Protein AF-A0A9W8IVC9-F1 (afdb_monomer)

pLDDT: mean 88.01, std 12.15, range [33.16, 98.5]

Foldseek 3Di:
DQQFWFDAPDQFFDLDQLALCLVAHFDVVVPTGHTAFGNDAAEDEQFDKDKDADDDAALLQFWKKWKKKFFDPDPRNHDDCRFPFGIATADMFAQDPVRGGCRNPVCVVVNRIDMGTRHNQDDWHKMKMKIWTWGCSQQQAPSGITIRIIIGIYGYDDDHDDDDPGGHGRSPQDDRPFFQNRDDSPPDPDDGDDGGDDHDCSADDDPPGDGHDAQDPDAAEDEQFDKDKDADAADDPQQFWKKWKKKFADDPPDDSNPDDDDQQDFGIATADMWTADPVRGGPSCCRHPPHRRMDIGTHQNQDDWAKMKMKIKGWRCSQQQDPPGTDIDIDIHIYGYDDDHDFDDPGGAGVVPQDDRPFFQSRDHSPPPPPSDDGDDGGDDHDNRDD

Mean predicted aligned error: 14.58 Å

InterPro domains:
  IPR005103 Auxiliary Activity family 9, catalytic domain [PF03443] (9-189)
  IPR005103 Auxiliary Activity family 9, catalytic domain [PF03443] (200-370)
  IPR005103 Auxiliary Activity family 9, catalytic domain [cd21175] (11-199)
  IPR005103 Auxiliary Activity family 9, catalytic domain [cd21175] (180-383)
  IPR049892 Auxiliary Activity family 9 [PTHR33353] (10-207)

Solvent-accessible surface area (backbone atoms only — not comparable to full-atom values): 21131 Å² total; per-residue (Å²): 143,64,53,30,37,27,58,66,92,66,92,70,60,38,53,61,48,83,38,56,22,52,42,28,20,42,41,56,95,78,74,39,73,29,47,56,55,18,88,38,64,43,81,41,50,38,49,37,78,47,74,47,77,51,68,94,66,58,67,70,40,31,24,34,32,42,32,31,37,28,72,47,95,58,67,51,58,79,48,75,72,61,73,46,59,50,35,38,29,56,44,74,42,42,53,48,98,89,67,46,23,29,39,22,50,49,22,51,75,48,74,24,44,47,78,48,58,40,48,51,31,33,42,50,44,40,30,40,38,32,40,33,40,41,26,26,73,54,2,67,42,77,78,31,32,32,36,43,37,39,27,36,33,32,36,37,37,75,85,27,76,48,71,80,96,69,55,37,19,43,30,67,51,52,46,78,82,33,57,55,44,49,34,46,72,87,79,57,84,68,87,62,53,74,63,62,72,73,60,59,69,58,48,37,76,52,101,81,80,50,83,34,79,59,56,52,96,63,65,46,78,46,49,40,48,39,74,50,74,48,77,56,66,90,40,64,83,73,47,38,24,34,34,43,29,30,40,28,72,52,60,90,97,56,58,58,62,78,48,76,84,59,47,81,47,57,52,34,34,33,50,45,73,42,39,60,48,95,89,69,51,31,45,40,50,42,25,20,83,90,46,87,15,62,48,77,48,60,40,37,56,31,29,47,51,48,44,31,40,38,40,43,31,40,39,23,30,76,49,3,68,44,81,96,24,58,48,76,53,73,47,77,46,48,31,37,34,39,75,85,28,77,35,75,85,93,69,56,36,19,69,71,72,50,73,48,78,82,34,54,52,43,52,37,55,80,82,62,68,79,83,66,68,83,63,52,71,60,59,72,74,67,50,76,30,75,136

Organism: NCBI:txid2828524

Radius of gyration: 24.54 Å; Cα contacts (8 Å, |Δi|>4): 917; chains: 1; bounding box: 46×70×58 Å

Secondary structure (DSSP, 8-state):
--SSBPPPS-SPPB--TTSTHHHH--BGGGTB-S-PPPS--EEEETT-EEEEE-----TT----EEEEEEE-SS-GGG---TT-S-EEEEEEE-B-TTS-BIIIIIHHHTTTEEEEE--TTBPSEEEEEEEEEEE-TTTTSSS--EEEEEEEEEEEESS--B--S--B-TTTS--TTSBTTB--TTT--S-----SSPB--SS-B-TTSPBPPPPPS--EEEETTPEEEEE--PPPTT----EEEEEEEPPTT--GGG----TT---EEEEEEE-B-TTS-BGGGGGSTTS--EEEEEPPTTBPPEEEEEEEEEEE-TTTTSSS--EEEEEEEEEEEESS--B--S--B-TTTS--TTSTTTS--TT--TT-PPP---SSPP-----

Nearest PDB structures (foldseek):
  4eis-assembly1_A  TM=9.469E-01  e=2.600E-22  Neurospora crassa OR74A
  4eis-assembly2_B  TM=9.444E-01  e=1.557E-21  Neurospora crassa OR74A
  6ha5-assembly2_B  TM=8.932E-01  e=9.044E-18  Aspergillus fumigatus Af293
  7vfc-assembly1_A  TM=9.038E-01  e=2.767E-17  compost metagenome
  2vtc-assembly2_B  TM=9.083E-01  e=4.329E-17  Trichoderma reesei

Structure (mmCIF, N/CA/C/O backbone):
data_AF-A0A9W8IVC9-F1
#
_entry.id   AF-A0A9W8IVC9-F1
#
loop_
_atom_site.group_PDB
_atom_site.id
_atom_site.type_symbol
_atom_site.label_atom_id
_atom_site.label_alt_id
_atom_site.label_comp_id
_atom_site.label_asym_id
_atom_site.label_entity_id
_atom_site.label_seq_id
_atom_site.pdbx_PDB_ins_code
_atom_site.Cartn_x
_atom_site.Cartn_y
_atom_site.Cartn_z
_atom_site.occupancy
_atom_site.B_iso_or_equiv
_atom_site.auth_seq_id
_atom_site.auth_comp_id
_atom_site.auth_asym_id
_atom_site.auth_atom_id
_atom_site.pdbx_PDB_model_num
ATOM 1 N N . MET A 1 1 ? -2.940 34.220 8.716 1.00 41.31 1 MET A N 1
ATOM 2 C CA . MET A 1 1 ? -4.166 33.395 8.774 1.00 41.31 1 MET A CA 1
ATOM 3 C C . MET A 1 1 ? -3.716 31.937 8.875 1.00 41.31 1 MET A C 1
ATOM 5 O O . MET A 1 1 ? -3.512 31.302 7.857 1.00 41.31 1 MET A O 1
ATOM 9 N N . TRP A 1 2 ? -3.438 31.454 10.094 1.00 53.53 2 TRP A N 1
ATOM 10 C CA . TRP A 1 2 ? -2.756 30.169 10.377 1.00 53.53 2 TRP A CA 1
ATOM 11 C C . TRP A 1 2 ? -3.580 29.301 11.327 1.00 53.53 2 TRP A C 1
ATOM 13 O O . TRP A 1 2 ? -3.101 28.821 12.345 1.00 53.53 2 TRP A O 1
ATOM 23 N N . ALA A 1 3 ? -4.878 29.203 11.077 1.00 75.44 3 ALA A N 1
ATOM 24 C CA . ALA A 1 3 ? -5.782 28.871 12.164 1.00 75.44 3 ALA A CA 1
ATOM 25 C C . ALA A 1 3 ? -5.816 27.363 12.507 1.00 75.44 3 ALA A C 1
ATOM 27 O O . ALA A 1 3 ? -6.126 27.013 13.639 1.00 75.44 3 ALA A O 1
ATOM 28 N N . ILE A 1 4 ? -5.440 26.485 11.568 1.00 85.81 4 ILE A N 1
ATOM 29 C CA . ILE A 1 4 ? -5.466 25.013 11.729 1.00 85.81 4 ILE A CA 1
ATOM 30 C C . ILE A 1 4 ? -4.077 24.353 11.787 1.00 85.81 4 ILE A C 1
ATOM 32 O O . ILE A 1 4 ? -3.985 23.154 12.053 1.00 85.81 4 ILE A O 1
ATOM 36 N N . PHE A 1 5 ? -3.008 25.109 11.515 1.00 88.75 5 PHE A N 1
ATOM 37 C CA . PHE A 1 5 ? -1.624 24.628 11.555 1.00 88.75 5 PHE A CA 1
ATOM 38 C C . PHE A 1 5 ? -1.056 24.817 12.957 1.00 88.75 5 PHE A C 1
ATOM 40 O O . PHE A 1 5 ? -1.242 25.872 13.566 1.00 88.75 5 PHE A O 1
ATOM 47 N N . ARG A 1 6 ? -0.335 23.817 13.461 1.00 86.94 6 ARG A N 1
ATOM 48 C CA . ARG A 1 6 ? 0.495 23.991 14.657 1.00 86.94 6 ARG A CA 1
ATOM 49 C C . ARG A 1 6 ? 1.665 24.897 14.289 1.00 86.94 6 ARG A C 1
ATOM 51 O O . ARG A 1 6 ? 2.269 24.718 13.233 1.00 86.94 6 ARG A O 1
ATOM 58 N N . ILE A 1 7 ? 1.907 25.919 15.110 1.00 73.12 7 ILE A N 1
ATOM 59 C CA . ILE A 1 7 ? 2.813 27.024 14.772 1.00 73.12 7 ILE A CA 1
ATOM 60 C C . ILE A 1 7 ? 4.215 26.485 14.475 1.00 73.12 7 ILE A C 1
ATOM 62 O O . ILE A 1 7 ? 4.808 25.801 15.305 1.00 73.12 7 ILE A O 1
ATOM 66 N N . LEU A 1 8 ? 4.739 26.860 13.308 1.00 70.62 8 LEU A N 1
ATOM 67 C CA . LEU A 1 8 ? 6.149 26.724 12.963 1.00 70.62 8 LEU A CA 1
ATOM 68 C C . LEU A 1 8 ? 6.862 27.998 13.414 1.00 70.62 8 LEU A C 1
ATOM 70 O O . LEU A 1 8 ? 6.437 29.100 13.067 1.00 70.62 8 LEU A O 1
ATOM 74 N N . THR A 1 9 ? 7.940 27.873 14.181 1.00 66.62 9 THR A N 1
ATOM 75 C CA . THR A 1 9 ? 8.737 29.037 14.599 1.00 66.62 9 THR A CA 1
ATOM 76 C C . THR A 1 9 ? 9.741 29.483 13.544 1.00 66.62 9 THR A C 1
ATOM 78 O O . THR A 1 9 ? 10.220 30.613 13.595 1.00 66.62 9 THR A O 1
ATOM 81 N N . A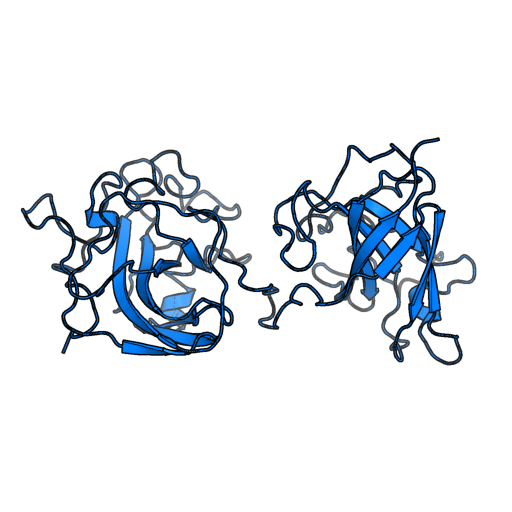RG A 1 10 ? 10.050 28.609 12.580 1.00 75.44 10 ARG A N 1
ATOM 82 C CA . ARG A 1 10 ? 11.004 28.828 11.489 1.00 75.44 10 ARG A CA 1
ATOM 83 C C . ARG A 1 10 ? 10.789 27.812 10.364 1.00 75.44 10 ARG A C 1
ATOM 85 O O . ARG A 1 10 ? 10.050 26.848 10.530 1.00 75.44 10 ARG A O 1
ATOM 92 N N . ASN A 1 11 ? 11.479 28.016 9.245 1.00 80.69 11 ASN A N 1
ATOM 93 C CA . ASN A 1 11 ? 11.538 27.085 8.112 1.00 80.69 11 ASN A CA 1
ATOM 94 C C . ASN A 1 11 ? 12.724 26.101 8.178 1.00 80.69 11 ASN A C 1
ATOM 96 O O . ASN A 1 11 ? 12.866 25.279 7.281 1.00 80.69 11 ASN A O 1
ATOM 100 N N . GLY A 1 12 ? 13.588 26.205 9.193 1.00 86.25 12 GLY A N 1
ATOM 101 C CA . GLY A 1 12 ? 14.750 25.329 9.356 1.00 86.25 12 GLY A CA 1
ATOM 102 C C . GLY A 1 12 ? 14.378 23.891 9.752 1.00 86.25 12 GLY A C 1
ATOM 103 O O . GLY A 1 12 ? 13.296 23.675 10.307 1.00 86.25 12 GLY A O 1
ATOM 104 N N . PRO A 1 13 ? 15.275 22.922 9.507 1.00 94.19 13 PRO A N 1
ATOM 105 C CA . PRO A 1 13 ? 15.025 21.516 9.795 1.00 94.19 13 PRO A CA 1
ATOM 106 C C . PRO A 1 13 ? 15.118 21.181 11.288 1.00 94.19 13 PRO A C 1
ATOM 108 O O . PRO A 1 13 ? 15.628 21.951 12.114 1.00 94.19 13 PRO A O 1
ATOM 111 N N . VAL A 1 14 ? 14.655 19.974 11.598 1.00 94.81 14 VAL A N 1
ATOM 112 C CA . VAL A 1 14 ? 14.965 19.218 12.810 1.00 94.81 14 VAL A CA 1
ATOM 113 C C . VAL A 1 14 ? 15.976 18.132 12.435 1.00 94.81 14 VAL A C 1
ATOM 115 O O . VAL A 1 14 ? 15.701 17.309 11.563 1.00 94.81 14 VAL A O 1
ATOM 118 N N . GLU A 1 15 ? 17.143 18.142 13.078 1.00 94.25 15 GLU A N 1
ATOM 119 C CA . GLU A 1 15 ? 18.260 17.228 12.769 1.00 94.25 15 GLU A CA 1
ATOM 120 C C . GLU A 1 15 ? 18.513 16.204 13.889 1.00 94.25 15 GLU A C 1
ATOM 122 O O . GLU A 1 15 ? 18.998 15.104 13.628 1.00 94.25 15 GLU A O 1
ATOM 127 N N . ASP A 1 16 ? 18.138 16.526 15.133 1.00 94.62 16 ASP A N 1
ATOM 128 C CA . ASP A 1 16 ? 18.166 15.584 16.254 1.00 94.62 16 ASP A CA 1
ATOM 129 C C . ASP A 1 16 ? 16.810 14.878 16.386 1.00 94.62 16 ASP A C 1
ATOM 131 O O . ASP A 1 16 ? 15.816 15.447 16.848 1.00 94.62 16 ASP A O 1
ATOM 135 N N . LEU A 1 17 ? 16.783 13.610 15.976 1.00 95.31 17 LEU A N 1
ATOM 136 C CA . LEU A 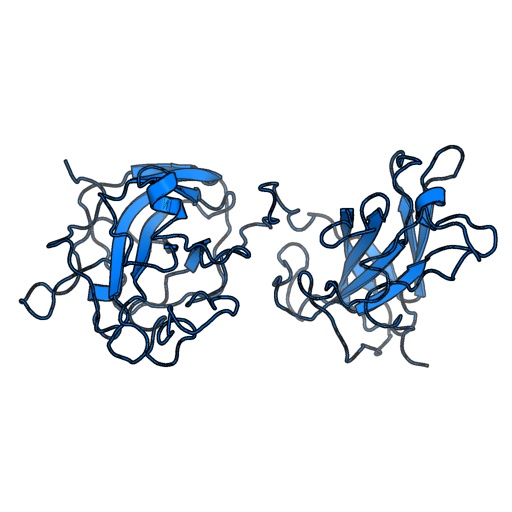1 17 ? 15.578 12.778 15.936 1.00 95.31 17 LEU A CA 1
ATOM 137 C C . LEU A 1 17 ? 15.072 12.362 17.325 1.00 95.31 17 LEU A C 1
ATOM 139 O O . LEU A 1 17 ? 13.967 11.826 17.434 1.00 95.31 17 LEU A O 1
ATOM 143 N N . SER A 1 18 ? 15.859 12.589 18.381 1.00 93.75 18 SER A N 1
ATOM 144 C CA . SER A 1 18 ? 15.454 12.309 19.762 1.00 93.75 18 SER A CA 1
ATOM 145 C C . SER A 1 18 ? 14.580 13.414 20.365 1.00 93.75 18 SER A C 1
ATOM 147 O O . SER A 1 18 ? 13.877 13.174 21.350 1.00 93.75 18 SER A O 1
ATOM 149 N N . LEU A 1 19 ? 14.582 14.611 19.770 1.00 94.69 19 LEU A N 1
ATOM 150 C CA . LEU A 1 19 ? 13.829 15.759 20.263 1.00 94.69 19 LEU A CA 1
ATOM 151 C C . LEU A 1 19 ? 12.356 15.693 19.860 1.00 94.69 19 LEU A C 1
ATOM 153 O O . LEU A 1 19 ? 11.995 15.253 18.767 1.00 94.69 19 LEU A O 1
ATOM 157 N N . ILE A 1 20 ? 11.489 16.239 20.718 1.00 94.00 20 ILE A N 1
ATOM 158 C CA . ILE A 1 20 ? 10.048 16.365 20.441 1.00 94.00 20 ILE A CA 1
ATOM 159 C C . ILE A 1 20 ? 9.747 17.214 19.198 1.00 94.00 20 ILE A C 1
ATOM 161 O O . ILE A 1 20 ? 8.690 17.067 18.584 1.00 94.00 20 ILE A O 1
ATOM 165 N N . ASP A 1 21 ? 10.704 18.042 18.783 1.00 94.44 21 ASP A N 1
ATOM 166 C CA . ASP A 1 21 ? 10.646 18.864 17.578 1.00 94.44 21 ASP A CA 1
ATOM 167 C C . ASP A 1 21 ? 10.354 18.023 16.319 1.00 94.44 21 ASP A C 1
ATOM 169 O O . ASP A 1 21 ? 9.652 18.483 15.419 1.00 94.44 21 ASP A O 1
ATOM 173 N N . VAL A 1 22 ? 10.790 16.754 16.264 1.00 95.31 22 VAL A N 1
ATOM 174 C CA . VAL A 1 22 ? 10.551 15.875 15.102 1.00 95.31 22 VAL A CA 1
ATOM 175 C C . VAL A 1 22 ? 9.062 15.559 14.897 1.00 95.31 22 VAL A C 1
ATOM 177 O O . VAL A 1 22 ? 8.644 15.175 13.803 1.00 95.31 22 VAL A O 1
ATOM 180 N N . GLN A 1 23 ? 8.229 15.738 15.927 1.00 95.38 23 GLN A N 1
ATOM 181 C CA . GLN A 1 23 ? 6.800 15.452 15.869 1.00 95.38 23 GLN A CA 1
ATOM 182 C C . GLN A 1 23 ? 6.046 16.442 14.981 1.00 95.38 23 GLN A C 1
ATOM 184 O O . GLN A 1 23 ? 5.387 16.034 14.030 1.00 95.38 23 GLN A O 1
ATOM 189 N N . CYS A 1 24 ? 6.126 17.731 15.290 1.00 94.12 24 CYS A N 1
ATOM 190 C CA . CYS A 1 24 ? 5.314 18.770 14.653 1.00 94.12 24 CYS A CA 1
ATOM 191 C C . CYS A 1 24 ? 6.095 20.071 14.439 1.00 94.12 24 CYS A C 1
ATOM 193 O O . CYS A 1 24 ? 5.492 21.138 14.346 1.00 94.12 24 CYS A O 1
ATOM 195 N N . ASN A 1 25 ? 7.420 19.956 14.322 1.00 92.44 25 ASN A N 1
ATOM 196 C CA . ASN A 1 25 ? 8.391 21.046 14.336 1.00 92.44 25 ASN A CA 1
ATOM 197 C C . ASN A 1 25 ? 8.627 21.605 15.749 1.00 92.44 25 ASN A C 1
ATOM 199 O O . ASN A 1 25 ? 7.929 21.261 16.705 1.00 92.44 25 ASN A O 1
ATOM 203 N N . GLY A 1 26 ? 9.657 22.433 15.872 1.00 88.06 26 GLY A N 1
ATOM 204 C CA . GLY A 1 26 ? 10.155 23.004 17.115 1.00 88.06 26 GLY A CA 1
ATOM 205 C C . GLY A 1 26 ? 11.591 23.494 16.936 1.00 88.06 26 GLY A C 1
ATOM 206 O O . GLY A 1 26 ? 12.224 23.276 15.903 1.00 88.06 26 GLY A O 1
ATOM 207 N N . TRP A 1 27 ? 12.109 24.188 17.941 1.00 87.81 27 TRP A N 1
ATOM 208 C CA . TRP A 1 27 ? 13.517 24.560 18.015 1.00 87.81 27 TRP A CA 1
ATOM 209 C C . TRP A 1 27 ? 13.978 24.559 19.471 1.00 87.81 27 TRP A C 1
ATOM 211 O O . TRP A 1 27 ? 14.261 25.601 20.070 1.00 87.81 27 TRP A O 1
ATOM 221 N N . SER A 1 28 ? 14.055 23.361 20.044 1.00 88.88 28 SER A N 1
ATOM 222 C CA . SER A 1 28 ? 14.456 23.151 21.435 1.00 88.88 28 SER A CA 1
ATOM 223 C C . SER A 1 28 ? 15.838 23.753 21.713 1.00 88.88 28 SER A C 1
ATOM 225 O O . SER A 1 28 ? 16.041 24.364 22.759 1.00 88.88 28 SER A O 1
ATOM 227 N N . ALA A 1 29 ? 16.755 23.694 20.738 1.00 83.19 29 ALA A N 1
ATOM 228 C CA . ALA A 1 29 ? 18.085 24.306 20.829 1.00 83.19 29 ALA A CA 1
ATOM 229 C C . ALA A 1 29 ? 18.069 25.840 20.996 1.00 83.19 29 ALA A C 1
ATOM 231 O O . ALA A 1 29 ? 19.046 26.408 21.471 1.00 83.19 29 ALA A O 1
ATOM 232 N N . GLY A 1 30 ? 16.975 26.515 20.638 1.00 81.56 30 GLY A N 1
ATOM 233 C CA . GLY A 1 30 ? 16.785 27.946 20.884 1.00 81.56 30 GLY A CA 1
ATOM 234 C C . GLY A 1 30 ? 15.628 28.264 21.819 1.00 81.56 30 GLY A C 1
ATOM 235 O O . GLY A 1 30 ? 15.073 29.359 21.762 1.00 81.56 30 GLY A O 1
ATOM 236 N N . GLY A 1 31 ? 15.255 27.305 22.668 1.00 84.56 31 GLY A N 1
ATOM 237 C CA . GLY A 1 31 ? 14.299 27.502 23.754 1.00 84.56 31 GLY A CA 1
ATOM 238 C C . GLY A 1 31 ? 12.828 27.316 23.383 1.00 84.56 31 GLY A C 1
ATOM 239 O O . GLY A 1 31 ? 11.977 27.490 24.252 1.00 84.56 31 GLY A O 1
ATOM 240 N N . VAL A 1 32 ? 12.500 26.931 22.143 1.00 83.50 32 VAL A N 1
ATOM 241 C CA . VAL A 1 32 ? 11.115 26.613 21.755 1.00 83.50 32 VAL A CA 1
ATOM 242 C C . VAL A 1 32 ? 10.946 25.110 21.609 1.00 83.50 32 VAL A C 1
ATOM 244 O O . VAL A 1 32 ? 11.236 24.541 20.563 1.00 83.50 32 VAL A O 1
ATOM 247 N N . VAL A 1 33 ? 10.467 24.460 22.662 1.00 87.00 33 VAL A N 1
ATOM 248 C CA . VAL A 1 33 ? 10.309 23.003 22.689 1.00 87.00 33 VAL A CA 1
ATOM 249 C C . VAL A 1 33 ? 9.036 22.584 21.950 1.00 87.00 33 VAL A C 1
ATOM 251 O O . VAL A 1 33 ? 7.928 22.857 22.415 1.00 87.00 33 VAL A O 1
ATOM 254 N N . GLY A 1 34 ? 9.192 21.888 20.821 1.00 85.94 34 GLY A N 1
ATOM 255 C CA . GLY A 1 34 ? 8.085 21.387 20.007 1.00 85.94 34 GLY A CA 1
ATOM 256 C C . GLY A 1 34 ? 7.151 22.476 19.459 1.00 85.94 34 GLY A C 1
ATOM 257 O O . GLY A 1 34 ? 7.512 23.645 19.318 1.00 85.94 34 GLY A O 1
ATOM 258 N N . SER A 1 35 ? 5.912 22.073 19.162 1.00 87.75 35 SER A N 1
ATOM 259 C CA . SER A 1 35 ? 4.844 22.951 18.664 1.00 87.75 35 SER A CA 1
ATOM 260 C C . SER A 1 35 ? 3.633 22.938 19.600 1.00 87.75 35 SER A C 1
ATOM 262 O O . SER A 1 35 ? 3.287 21.886 20.145 1.00 87.75 35 SER A O 1
ATOM 264 N N . ALA A 1 36 ? 2.922 24.060 19.711 1.00 90.00 36 ALA A N 1
ATOM 265 C CA . ALA A 1 36 ? 1.647 24.127 20.426 1.00 90.00 36 ALA A CA 1
ATOM 266 C C . ALA A 1 36 ? 0.460 23.659 19.550 1.00 90.00 36 ALA A C 1
ATOM 268 O O . ALA A 1 36 ? 0.515 23.794 18.322 1.00 90.00 36 ALA A O 1
ATOM 269 N N . PRO A 1 37 ? -0.636 23.149 20.151 1.00 93.69 37 PRO A N 1
ATOM 270 C CA . PRO A 1 37 ? -1.880 22.882 19.434 1.00 93.69 37 PRO A CA 1
ATOM 271 C C . PRO A 1 37 ? -2.401 24.115 18.686 1.00 93.69 37 PRO A C 1
ATOM 273 O O . PRO A 1 37 ? -2.281 25.245 19.160 1.00 93.69 37 PRO A O 1
ATOM 276 N N . ALA A 1 38 ? -3.001 23.892 17.517 1.00 93.56 38 ALA A N 1
ATOM 277 C CA . ALA A 1 38 ? -3.622 24.965 16.749 1.00 93.56 38 ALA A CA 1
ATOM 278 C C . ALA A 1 38 ? -4.989 25.336 17.358 1.00 93.56 38 ALA A C 1
ATOM 280 O O . ALA A 1 38 ? -5.675 24.463 17.900 1.00 93.56 38 ALA A O 1
ATOM 281 N N . PRO A 1 39 ? -5.427 26.601 17.252 1.00 93.50 39 PRO A N 1
ATOM 282 C CA . PRO A 1 39 ? -6.692 27.032 17.842 1.00 93.50 39 PRO A CA 1
ATOM 283 C C . PRO A 1 39 ? -7.929 26.537 17.077 1.00 93.50 39 PRO A C 1
ATOM 285 O O . PRO A 1 39 ? -8.996 26.443 17.674 1.00 93.50 39 PRO A O 1
ATOM 288 N N . LEU A 1 40 ? -7.820 26.225 15.778 1.00 94.81 40 LEU A N 1
ATOM 289 C CA . LEU A 1 40 ? -8.932 25.728 14.960 1.00 94.81 40 LEU A CA 1
ATOM 290 C C . LEU A 1 40 ? -8.689 24.311 14.428 1.00 94.81 40 LEU A C 1
ATOM 292 O O . LEU A 1 40 ? -7.586 23.759 14.459 1.00 94.81 40 LEU A O 1
ATOM 296 N N . VAL A 1 41 ? -9.770 23.740 13.898 1.00 96.44 41 VAL A N 1
ATOM 297 C CA . VAL A 1 41 ? -9.837 22.403 13.312 1.00 96.44 41 VAL A CA 1
ATOM 298 C C . VAL A 1 41 ? -10.557 22.503 11.965 1.00 96.44 41 VAL A C 1
ATOM 300 O O . VAL A 1 41 ? -11.674 23.016 11.904 1.00 96.44 41 VAL A O 1
ATOM 303 N N . ALA A 1 42 ? -9.939 22.034 10.879 1.00 95.06 42 ALA A N 1
ATOM 304 C CA . ALA A 1 42 ? -10.593 21.977 9.566 1.00 95.06 42 ALA A CA 1
ATOM 305 C C . ALA A 1 42 ? -11.457 20.720 9.432 1.00 95.06 42 ALA A C 1
ATOM 307 O O . ALA A 1 42 ? -11.089 19.669 9.931 1.00 95.06 42 ALA A O 1
ATOM 308 N N . THR A 1 43 ? -12.577 20.777 8.716 1.00 96.88 43 THR A N 1
ATOM 309 C CA . THR A 1 43 ? -13.371 19.567 8.433 1.00 96.88 43 THR A CA 1
ATOM 310 C C . THR A 1 43 ? -12.890 18.901 7.146 1.00 96.88 43 THR A C 1
ATOM 312 O O . THR A 1 43 ? -12.691 19.580 6.142 1.00 96.88 43 THR A O 1
ATOM 315 N N . VAL A 1 44 ? -12.731 17.577 7.158 1.00 94.56 44 VAL A N 1
ATOM 316 C CA . VAL A 1 44 ? -12.385 16.778 5.974 1.00 94.56 44 VAL A CA 1
ATOM 317 C C . VAL A 1 44 ? -13.165 15.465 5.988 1.00 94.56 44 VAL A C 1
ATOM 319 O O . VAL A 1 44 ? -13.263 14.811 7.020 1.00 94.56 44 VAL A O 1
ATOM 322 N N . ALA A 1 45 ? -13.739 15.056 4.860 1.00 91.62 45 ALA A N 1
ATOM 323 C CA . ALA A 1 45 ? -14.379 13.745 4.777 1.00 91.62 45 ALA A CA 1
ATOM 324 C C . ALA A 1 45 ? -13.323 12.636 4.660 1.00 91.62 45 ALA A C 1
ATOM 326 O O . ALA A 1 45 ? -12.315 12.796 3.968 1.00 91.62 45 ALA A O 1
ATOM 327 N N . ALA A 1 46 ? -13.560 11.485 5.289 1.00 86.81 46 ALA A N 1
ATOM 328 C CA . ALA A 1 46 ? -12.813 10.273 4.975 1.00 86.81 46 ALA A CA 1
ATOM 329 C C . ALA A 1 46 ? -12.908 9.994 3.461 1.00 86.81 46 ALA A C 1
ATOM 331 O O . ALA A 1 46 ? -13.983 10.083 2.868 1.00 86.81 46 ALA A O 1
ATOM 332 N N . GLY A 1 47 ? -11.778 9.707 2.812 1.00 82.06 47 GLY A N 1
ATOM 333 C CA . GLY A 1 47 ? -11.711 9.516 1.360 1.00 82.06 47 GLY A CA 1
ATOM 334 C C . GLY A 1 47 ? -11.572 10.809 0.555 1.00 82.06 47 GLY A C 1
ATOM 335 O O . GLY A 1 47 ? -11.426 10.737 -0.667 1.00 82.06 47 GLY A O 1
ATOM 336 N N . ALA A 1 48 ? -11.597 11.980 1.193 1.00 85.25 48 ALA A N 1
ATOM 337 C CA . ALA A 1 48 ? -11.310 13.232 0.513 1.00 85.25 48 ALA A CA 1
ATOM 338 C C . ALA A 1 48 ? -9.814 13.373 0.214 1.00 85.25 48 ALA A C 1
ATOM 340 O O . ALA A 1 48 ? -8.949 12.861 0.930 1.00 85.25 48 ALA A O 1
ATOM 341 N N . THR A 1 49 ? -9.524 14.115 -0.845 1.00 86.44 49 THR A N 1
ATOM 342 C CA . THR A 1 49 ? -8.168 14.494 -1.225 1.00 86.44 49 THR A CA 1
ATOM 343 C C . THR A 1 49 ? -7.755 15.774 -0.499 1.00 86.44 49 THR A C 1
ATOM 345 O O . THR A 1 49 ? -8.486 16.763 -0.509 1.00 86.44 49 THR A O 1
ATOM 348 N N . VAL A 1 50 ? -6.563 15.763 0.092 1.00 90.44 50 VAL A N 1
ATOM 349 C CA . VAL A 1 50 ? -5.907 16.900 0.742 1.00 90.44 50 VAL A CA 1
ATOM 350 C C . VAL A 1 50 ? -4.670 17.276 -0.065 1.00 90.44 50 VAL A C 1
ATOM 352 O O . VAL A 1 50 ? -3.906 16.410 -0.488 1.00 90.44 50 VAL A O 1
ATOM 355 N N . LYS A 1 51 ? -4.482 18.578 -0.282 1.00 92.00 51 LYS A N 1
ATOM 356 C CA . LYS A 1 51 ? -3.326 19.135 -0.985 1.00 92.00 51 LYS A CA 1
ATOM 357 C C . LYS A 1 51 ? -2.497 19.959 -0.009 1.00 92.00 51 LYS A C 1
ATOM 359 O O . LYS A 1 51 ? -3.024 20.885 0.604 1.00 92.00 51 LYS A O 1
ATOM 364 N N . PHE A 1 52 ? -1.220 19.634 0.113 1.00 93.81 52 PHE A N 1
ATOM 365 C CA . PHE A 1 52 ? -0.246 20.398 0.881 1.00 93.81 52 PHE A CA 1
ATOM 366 C C . PHE A 1 52 ? 0.522 21.290 -0.081 1.00 93.81 52 PHE A C 1
ATOM 368 O O . PHE A 1 52 ? 1.039 20.806 -1.084 1.00 93.81 52 PHE A O 1
ATOM 375 N N . ASN A 1 53 ? 0.554 22.587 0.211 1.00 94.19 53 ASN A N 1
ATOM 376 C CA . ASN A 1 53 ? 1.278 23.566 -0.584 1.00 94.19 53 ASN A CA 1
ATOM 377 C C . ASN A 1 53 ? 2.550 23.968 0.158 1.00 94.19 53 ASN A C 1
ATOM 379 O O . ASN A 1 53 ? 2.483 24.699 1.148 1.00 94.19 53 ASN A O 1
ATOM 383 N N . TRP A 1 54 ? 3.679 23.448 -0.303 1.00 94.12 54 TRP A N 1
ATOM 384 C CA . TRP A 1 54 ? 4.992 23.843 0.176 1.00 94.12 54 TRP A CA 1
ATOM 385 C C . TRP A 1 54 ? 5.406 25.163 -0.461 1.00 94.12 54 TRP A C 1
ATOM 387 O O . TRP A 1 54 ? 5.055 25.468 -1.600 1.00 94.12 54 TRP A O 1
ATOM 397 N N . THR A 1 55 ? 6.184 25.949 0.278 1.00 92.12 55 THR A N 1
ATOM 398 C CA . THR A 1 55 ? 6.932 27.048 -0.331 1.00 92.12 55 THR A CA 1
ATOM 399 C C . THR A 1 55 ? 7.953 26.501 -1.330 1.00 92.12 55 THR A C 1
ATOM 401 O O . THR A 1 55 ? 8.125 25.289 -1.459 1.00 92.12 55 THR A O 1
ATOM 404 N N . GLU A 1 56 ? 8.653 27.397 -2.022 1.00 93.06 56 GLU A N 1
ATOM 405 C CA . GLU A 1 56 ? 9.776 27.017 -2.878 1.00 93.06 56 GLU A CA 1
ATOM 406 C C . GLU A 1 56 ? 10.721 26.040 -2.157 1.00 93.06 56 GLU A C 1
ATOM 408 O O . GLU A 1 56 ? 11.085 26.256 -0.996 1.00 93.06 56 GLU A O 1
ATOM 413 N N . TRP A 1 57 ? 11.050 24.941 -2.840 1.00 95.38 57 TRP A N 1
ATOM 414 C CA . TRP A 1 57 ? 11.839 23.842 -2.296 1.00 95.38 57 TRP A CA 1
ATOM 415 C C . TRP A 1 57 ? 13.161 23.717 -3.061 1.00 95.38 57 TRP A C 1
ATOM 417 O O . TRP A 1 57 ? 13.115 23.644 -4.292 1.00 95.38 57 TRP A O 1
ATOM 427 N N . PRO A 1 58 ? 14.328 23.689 -2.385 1.00 95.25 58 PRO A N 1
ATOM 428 C CA . PRO A 1 58 ? 15.613 23.616 -3.073 1.00 95.25 58 PRO A CA 1
ATOM 429 C C . PRO A 1 58 ? 15.802 22.287 -3.814 1.00 95.25 58 PRO A C 1
ATOM 431 O O . PRO A 1 58 ? 15.517 21.213 -3.282 1.00 95.25 58 PRO A O 1
ATOM 434 N N . ASP A 1 59 ? 16.379 22.353 -5.009 1.00 93.19 59 ASP A N 1
ATOM 435 C CA . ASP A 1 59 ? 16.730 21.193 -5.839 1.00 93.19 59 ASP A CA 1
ATOM 436 C C . ASP A 1 59 ? 17.743 20.247 -5.167 1.00 93.19 59 ASP A C 1
ATOM 438 O O . ASP A 1 59 ? 17.704 19.030 -5.350 1.00 93.19 59 ASP A O 1
ATOM 442 N N . SER A 1 60 ? 18.626 20.792 -4.331 1.00 95.62 60 SER A N 1
ATOM 443 C CA . SER A 1 60 ? 19.575 20.018 -3.536 1.00 95.62 60 SER A CA 1
ATOM 444 C C . SER A 1 60 ? 18.881 19.143 -2.494 1.00 95.62 60 SER A C 1
ATOM 446 O O . SER A 1 60 ? 19.401 18.088 -2.146 1.00 95.62 60 SER A O 1
ATOM 448 N N . HIS A 1 61 ? 17.690 19.518 -2.014 1.00 97.31 61 HIS A N 1
ATOM 449 C CA . HIS A 1 61 ? 16.984 18.842 -0.923 1.00 97.31 61 HIS A CA 1
ATOM 450 C C . HIS A 1 61 ? 16.196 17.619 -1.416 1.00 97.31 61 HIS A C 1
ATOM 452 O O . HIS A 1 61 ? 14.983 17.500 -1.225 1.00 97.31 61 HIS A O 1
ATOM 458 N N . LYS A 1 62 ? 16.921 16.688 -2.043 1.00 97.75 62 LYS A N 1
ATOM 459 C CA . LYS A 1 62 ? 16.433 15.375 -2.474 1.00 97.75 62 LYS A CA 1
ATOM 460 C C . LYS A 1 62 ? 15.982 14.550 -1.279 1.00 97.75 62 LYS A C 1
ATOM 462 O O . LYS A 1 62 ? 16.651 14.541 -0.247 1.00 97.75 62 LYS A O 1
ATOM 467 N N . GLY A 1 63 ? 14.875 13.833 -1.434 1.00 97.44 63 GLY A N 1
ATOM 468 C CA . GLY A 1 63 ? 14.328 13.036 -0.348 1.00 97.44 63 GLY A CA 1
ATOM 469 C C . GLY A 1 63 ? 12.873 12.618 -0.523 1.00 97.44 63 GLY A C 1
ATOM 470 O O . GLY A 1 63 ? 12.219 13.024 -1.494 1.00 97.44 63 GLY A O 1
ATOM 471 N N . PRO A 1 64 ? 12.365 11.771 0.388 1.00 97.88 64 PRO A N 1
ATOM 472 C CA . PRO A 1 64 ? 10.971 11.371 0.404 1.00 97.88 64 PRO A CA 1
ATOM 473 C C . PRO A 1 64 ? 10.063 12.471 0.967 1.00 97.88 64 PRO A C 1
ATOM 475 O O . PRO A 1 64 ? 10.487 13.345 1.726 1.00 97.88 64 PRO A O 1
ATOM 478 N N . ILE A 1 65 ? 8.781 12.341 0.647 1.00 97.88 65 ILE A N 1
ATOM 479 C CA . ILE A 1 65 ? 7.670 13.054 1.274 1.00 97.88 65 ILE A CA 1
ATOM 480 C C . ILE A 1 65 ? 6.807 12.008 1.975 1.00 97.88 65 ILE A C 1
ATOM 482 O O . ILE A 1 65 ? 6.484 10.981 1.377 1.00 97.88 65 ILE A O 1
ATOM 486 N N . ILE A 1 66 ? 6.451 12.232 3.238 1.00 98.12 66 ILE A N 1
ATOM 487 C CA . ILE A 1 66 ? 5.723 11.246 4.045 1.00 98.12 66 ILE A CA 1
ATOM 488 C C . ILE A 1 66 ? 4.580 11.937 4.789 1.00 98.12 66 ILE A C 1
ATOM 490 O O . ILE A 1 66 ? 4.739 13.034 5.326 1.00 98.12 66 ILE A O 1
ATOM 494 N N . THR A 1 67 ? 3.416 11.291 4.838 1.00 98.06 67 THR A N 1
ATOM 495 C CA . THR A 1 67 ? 2.250 11.805 5.561 1.00 98.06 67 THR A CA 1
ATOM 496 C C . THR A 1 67 ? 1.765 10.780 6.575 1.00 98.06 67 THR A C 1
ATOM 498 O O . THR A 1 67 ? 1.505 9.622 6.247 1.00 98.06 67 THR A O 1
ATOM 501 N N . TYR A 1 68 ? 1.596 11.226 7.813 1.00 98.38 68 TYR A N 1
ATOM 502 C CA . TYR A 1 68 ? 1.063 10.469 8.937 1.00 98.38 68 TYR A CA 1
ATOM 503 C C . TYR A 1 68 ? -0.217 11.110 9.458 1.00 98.38 68 TYR A C 1
ATOM 505 O O . TYR A 1 68 ? -0.453 12.307 9.290 1.00 98.38 68 TYR A O 1
ATOM 513 N N . MET A 1 69 ? -1.014 10.321 10.169 1.00 98.25 69 MET A N 1
ATOM 514 C CA . MET A 1 69 ? -2.104 10.821 10.995 1.00 98.25 69 MET A CA 1
ATOM 515 C C . MET A 1 69 ? -2.006 10.266 12.419 1.00 98.25 69 MET A C 1
ATOM 517 O O . MET A 1 69 ? -1.444 9.195 12.641 1.00 98.25 69 MET A O 1
ATOM 521 N N . ALA A 1 70 ? -2.571 10.994 13.381 1.00 97.81 70 ALA A N 1
ATOM 522 C CA . ALA A 1 70 ? -2.764 10.546 14.758 1.00 97.81 70 ALA A CA 1
ATOM 523 C C . ALA A 1 70 ? -4.146 10.972 15.253 1.00 97.81 70 ALA A C 1
ATOM 525 O O . ALA A 1 70 ? -4.513 12.141 15.130 1.00 97.81 70 ALA A O 1
ATOM 526 N N . ARG A 1 71 ? -4.923 10.034 15.807 1.00 97.31 71 ARG A N 1
ATOM 527 C CA . ARG A 1 71 ? -6.262 10.326 16.338 1.00 97.31 71 ARG A CA 1
ATOM 528 C C . ARG A 1 71 ? -6.150 10.962 17.719 1.00 97.31 71 ARG A C 1
ATOM 530 O O . ARG A 1 71 ? -5.533 10.378 18.604 1.00 97.31 71 ARG A O 1
ATOM 537 N N . ALA A 1 72 ? -6.806 12.099 17.924 1.00 97.19 72 ALA A N 1
ATOM 538 C CA . ALA A 1 72 ? -6.885 12.721 19.236 1.00 97.19 72 ALA A CA 1
ATOM 539 C C . ALA A 1 72 ? -7.817 11.919 20.172 1.00 97.19 72 ALA A C 1
ATOM 541 O O . ALA A 1 72 ? -8.899 11.490 19.748 1.00 97.19 72 ALA A O 1
ATOM 542 N N . PRO A 1 73 ? -7.428 11.697 21.441 1.00 95.62 73 PRO A N 1
ATOM 543 C CA . PRO A 1 73 ? -8.283 11.057 22.439 1.00 95.62 73 PRO A CA 1
ATOM 544 C C . PRO A 1 73 ? -9.343 12.019 22.997 1.00 95.62 73 PRO A C 1
ATOM 546 O O . PRO A 1 73 ? -10.335 11.579 23.572 1.00 95.62 73 PRO A O 1
ATOM 549 N N . SER A 1 74 ? -9.132 13.323 22.828 1.00 92.00 74 SER A N 1
ATOM 550 C CA . SER A 1 74 ? -9.958 14.419 23.331 1.00 92.00 74 SER A CA 1
ATOM 551 C C . SER A 1 74 ? -9.871 15.617 22.373 1.00 92.00 74 SER A C 1
ATOM 553 O O . SER A 1 74 ? -9.404 15.468 21.244 1.00 92.00 74 SER A O 1
ATOM 555 N N . ASP A 1 75 ? -10.335 16.791 22.810 1.00 96.56 75 ASP A N 1
ATOM 556 C CA . ASP A 1 75 ? -10.229 18.051 22.069 1.00 96.56 75 ASP A CA 1
ATOM 557 C C . ASP A 1 75 ? -8.785 18.318 21.602 1.00 96.56 75 ASP A C 1
ATOM 559 O O . ASP A 1 75 ? -7.882 18.609 22.392 1.00 96.56 75 ASP A O 1
ATOM 563 N N . ILE A 1 76 ? -8.581 18.227 20.289 1.00 97.12 76 ILE A N 1
ATOM 564 C CA . ILE A 1 76 ? -7.286 18.347 19.622 1.00 97.12 76 ILE A CA 1
ATOM 565 C C . ILE A 1 76 ? -6.642 19.719 19.819 1.00 97.12 76 ILE A C 1
ATOM 567 O O . ILE A 1 76 ? -5.416 19.817 19.790 1.00 97.12 76 ILE A O 1
ATOM 571 N N . THR A 1 77 ? -7.442 20.759 20.080 1.00 95.75 77 THR A N 1
ATOM 572 C CA . THR A 1 77 ? -6.954 22.122 20.351 1.00 95.75 77 THR A CA 1
ATOM 573 C C . THR A 1 77 ? -6.273 22.244 21.719 1.00 95.75 77 THR A C 1
ATOM 575 O O . THR A 1 77 ? -5.655 23.261 22.020 1.00 95.75 77 THR A O 1
ATOM 578 N N . LYS A 1 78 ? -6.341 21.191 22.546 1.00 95.56 78 LYS A N 1
ATOM 579 C CA . LYS A 1 78 ? -5.722 21.102 23.879 1.00 95.56 78 LYS A CA 1
ATOM 580 C C . LYS A 1 78 ? -4.843 19.863 24.041 1.00 95.56 78 LYS A C 1
ATOM 582 O O . LYS A 1 78 ? -4.357 19.593 25.137 1.00 95.56 78 LYS A O 1
ATOM 587 N N . TRP A 1 79 ? -4.650 19.088 22.975 1.00 94.81 79 TRP A N 1
ATOM 588 C CA . TRP A 1 79 ? -3.957 17.807 23.035 1.00 94.81 79 TRP A CA 1
ATOM 589 C C . TRP A 1 79 ? -2.586 17.861 22.362 1.00 94.81 79 TRP A C 1
ATOM 591 O O . TRP A 1 79 ? -2.457 18.278 21.212 1.00 94.81 79 TRP A O 1
ATOM 601 N N . ASN A 1 80 ? -1.567 17.360 23.060 1.00 92.44 80 ASN A N 1
ATOM 602 C CA . ASN A 1 80 ? -0.253 17.061 22.502 1.00 92.44 80 ASN A CA 1
ATOM 603 C C . ASN A 1 80 ? 0.035 15.560 22.653 1.00 92.44 80 ASN A C 1
ATOM 605 O O . ASN A 1 80 ? -0.069 15.048 23.768 1.00 92.44 80 ASN A O 1
ATOM 609 N N . PRO A 1 81 ? 0.416 14.855 21.572 1.00 93.44 81 PRO A N 1
ATOM 610 C CA . PRO A 1 81 ? 0.760 13.435 21.647 1.00 93.44 81 PRO A CA 1
ATOM 611 C C . PRO A 1 81 ? 1.944 13.110 22.571 1.00 93.44 81 PRO A C 1
ATOM 613 O O . PRO A 1 81 ? 1.972 12.035 23.179 1.00 93.44 81 PRO A O 1
ATOM 616 N N . GLY A 1 82 ? 2.928 14.013 22.670 1.00 92.12 82 GLY A N 1
ATOM 617 C CA . GLY A 1 82 ? 4.167 13.760 23.412 1.00 92.12 82 GLY A CA 1
ATOM 618 C C . GLY A 1 82 ? 4.896 12.532 22.858 1.00 92.12 82 GLY A C 1
ATOM 619 O O . GLY A 1 82 ? 4.943 12.344 21.648 1.00 92.12 82 GLY A O 1
ATOM 620 N N . ASN A 1 83 ? 5.391 11.655 23.730 1.00 91.94 83 ASN A N 1
ATOM 621 C CA . ASN A 1 83 ? 6.100 10.430 23.327 1.00 91.94 83 ASN A CA 1
ATOM 622 C C . ASN A 1 83 ? 5.170 9.229 23.063 1.00 91.94 83 ASN A C 1
ATOM 624 O O . ASN A 1 83 ? 5.636 8.100 22.935 1.00 91.94 83 ASN A O 1
ATOM 628 N N . SER A 1 84 ? 3.853 9.440 23.011 1.00 93.81 84 SER A N 1
ATOM 629 C CA . SER A 1 84 ? 2.893 8.349 22.827 1.00 93.81 84 SER A CA 1
ATOM 630 C C . SER A 1 84 ? 2.978 7.764 21.414 1.00 93.81 84 SER A C 1
ATOM 632 O O . SER A 1 84 ? 3.053 8.500 20.426 1.00 93.81 84 SER A O 1
ATOM 634 N N . ALA A 1 85 ? 2.895 6.438 21.302 1.00 94.19 85 ALA A N 1
ATOM 635 C CA . ALA A 1 85 ? 2.770 5.760 20.017 1.00 94.19 85 ALA A CA 1
ATOM 636 C C . ALA A 1 85 ? 1.330 5.886 19.493 1.00 94.19 85 ALA A C 1
ATOM 638 O O . ALA A 1 85 ? 0.451 5.109 19.855 1.00 94.19 85 ALA A O 1
ATOM 639 N N . VAL A 1 86 ? 1.079 6.911 18.677 1.00 95.44 86 VAL A N 1
ATOM 640 C CA . VAL A 1 86 ? -0.260 7.238 18.141 1.00 95.44 86 VAL A CA 1
ATOM 641 C C . VAL A 1 86 ? -0.264 7.502 16.638 1.00 95.44 86 VAL A C 1
ATO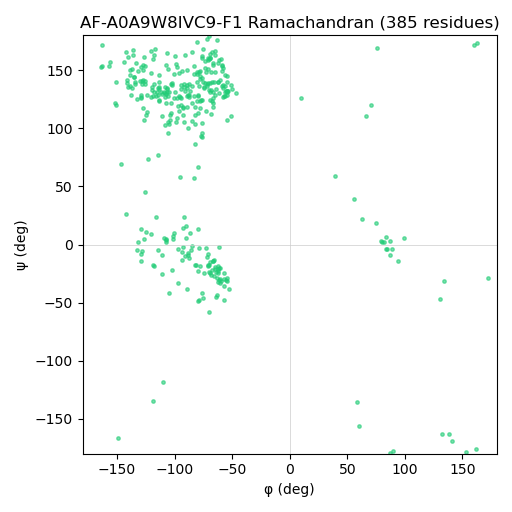M 643 O O . VAL A 1 86 ? -1.324 7.732 16.053 1.00 95.44 86 VAL A O 1
ATOM 646 N N . TRP A 1 87 ? 0.912 7.501 16.012 1.00 97.25 87 TRP A N 1
ATOM 647 C CA . TRP A 1 87 ? 1.084 7.869 14.617 1.00 97.25 87 TRP A CA 1
ATOM 648 C C . TRP A 1 87 ? 0.992 6.648 13.719 1.00 97.25 87 TRP A C 1
ATOM 650 O O . TRP A 1 87 ? 1.571 5.600 14.002 1.00 97.25 87 TRP A O 1
ATOM 660 N N . PHE A 1 88 ? 0.308 6.811 12.597 1.00 94.19 88 PHE A N 1
ATOM 661 C CA . PHE A 1 88 ? 0.256 5.832 11.524 1.00 94.19 88 PHE A CA 1
ATOM 662 C C . PHE A 1 88 ? 0.458 6.532 10.189 1.00 94.19 88 PHE A C 1
ATOM 664 O O . PHE A 1 88 ? -0.033 7.643 9.979 1.00 94.19 88 PHE A O 1
ATOM 671 N N . LYS A 1 89 ? 1.221 5.904 9.296 1.00 92.88 89 LYS A N 1
ATOM 672 C CA . LYS A 1 89 ? 1.504 6.456 7.971 1.00 92.88 89 LYS A CA 1
ATOM 673 C C . LYS A 1 89 ? 0.251 6.326 7.109 1.00 92.88 89 LYS A C 1
ATOM 675 O O . LYS A 1 89 ? -0.416 5.304 7.187 1.00 92.88 89 LYS A O 1
ATOM 680 N N . ILE A 1 90 ? -0.092 7.327 6.310 1.00 91.19 90 ILE A N 1
ATOM 681 C CA . ILE A 1 90 ? -1.230 7.269 5.373 1.00 91.19 90 ILE A CA 1
ATOM 682 C C . ILE A 1 90 ? -0.808 7.431 3.918 1.00 91.19 90 ILE A C 1
ATOM 684 O O . ILE A 1 90 ? -1.582 7.086 3.032 1.00 91.19 90 ILE A O 1
ATOM 688 N N . ASP A 1 91 ? 0.394 7.947 3.677 1.00 89.56 91 ASP A N 1
ATOM 689 C CA . ASP A 1 91 ? 0.921 8.145 2.337 1.00 89.56 91 ASP A CA 1
ATOM 690 C C . ASP A 1 91 ? 2.440 8.351 2.378 1.00 89.56 91 ASP A C 1
ATOM 692 O O . ASP A 1 91 ? 2.983 8.814 3.389 1.00 89.56 91 ASP A O 1
ATOM 696 N N . HIS A 1 92 ? 3.120 8.019 1.285 1.00 88.50 92 HIS A N 1
ATOM 697 C CA . HIS A 1 92 ? 4.514 8.381 1.068 1.00 88.50 92 HIS A CA 1
ATOM 698 C C . HIS A 1 92 ? 4.876 8.386 -0.416 1.00 88.50 92 HIS A C 1
ATOM 700 O O . HIS A 1 92 ? 4.382 7.580 -1.201 1.00 88.50 92 HIS A O 1
ATOM 706 N N . SER A 1 93 ? 5.871 9.190 -0.770 1.00 85.12 93 SER A N 1
ATOM 707 C CA . SER A 1 93 ? 6.547 9.129 -2.062 1.00 85.12 93 SER A CA 1
ATOM 708 C C . SER A 1 93 ? 8.050 9.267 -1.854 1.00 85.12 93 SER A C 1
ATOM 710 O O . SER A 1 93 ? 8.489 10.110 -1.076 1.00 85.12 93 SER A O 1
ATOM 712 N N . GLY A 1 94 ? 8.843 8.425 -2.516 1.00 89.19 94 GLY A N 1
ATOM 713 C CA . GLY A 1 94 ? 10.299 8.356 -2.352 1.00 89.19 94 GLY A CA 1
ATOM 714 C C . GLY A 1 94 ? 11.053 8.657 -3.643 1.00 89.19 94 GLY A C 1
ATOM 715 O O . GLY A 1 94 ? 10.736 9.616 -4.343 1.00 89.19 94 GLY A O 1
ATOM 716 N N . LYS A 1 95 ? 12.061 7.833 -3.935 1.00 87.38 95 LYS A N 1
ATOM 717 C CA . LYS A 1 95 ? 12.790 7.820 -5.207 1.00 87.38 95 LYS A CA 1
ATOM 718 C C . LYS A 1 95 ? 12.062 6.903 -6.194 1.00 87.38 95 LYS A C 1
ATOM 720 O O . LYS A 1 95 ? 11.786 5.755 -5.846 1.00 87.38 95 LYS A O 1
ATOM 725 N N . ASP A 1 96 ? 11.739 7.398 -7.384 1.00 79.06 96 ASP A N 1
ATOM 726 C CA . ASP A 1 96 ? 11.101 6.595 -8.432 1.00 79.06 96 ASP A CA 1
ATOM 727 C C . ASP A 1 96 ? 12.114 5.732 -9.211 1.00 79.06 96 ASP A C 1
ATOM 729 O O . ASP A 1 96 ? 13.328 5.828 -9.017 1.00 79.06 96 ASP A O 1
ATOM 733 N N . ALA A 1 97 ? 11.615 4.873 -10.106 1.00 79.00 97 ALA A N 1
ATOM 734 C CA . ALA A 1 97 ? 12.449 3.980 -10.916 1.00 79.00 97 ALA A CA 1
ATOM 735 C C . ALA A 1 97 ? 13.376 4.721 -11.902 1.00 79.00 97 ALA A C 1
ATOM 737 O O . ALA A 1 97 ? 14.382 4.162 -12.329 1.00 79.00 97 ALA A O 1
ATOM 738 N N . SER A 1 98 ? 13.063 5.977 -12.241 1.00 80.75 98 SER A N 1
ATOM 739 C CA . SER A 1 98 ? 13.925 6.850 -13.051 1.00 80.75 98 SER A CA 1
ATOM 740 C C . SER A 1 98 ? 14.978 7.591 -12.216 1.00 80.75 98 SER A C 1
ATOM 742 O O . SER A 1 98 ? 15.795 8.335 -12.754 1.00 80.75 98 SER A O 1
ATOM 744 N N . GLY A 1 99 ? 14.977 7.383 -10.897 1.00 83.62 99 GLY A N 1
ATOM 745 C CA . GLY A 1 99 ? 15.904 7.991 -9.954 1.00 83.62 99 GLY A CA 1
ATOM 746 C C . GLY A 1 99 ? 15.514 9.393 -9.488 1.00 83.62 99 GLY A C 1
ATOM 747 O O . GLY A 1 99 ? 16.294 10.010 -8.760 1.00 83.62 99 GLY A O 1
ATOM 748 N N . ARG A 1 100 ? 14.330 9.892 -9.862 1.00 87.81 100 ARG A N 1
ATOM 749 C CA . ARG A 1 100 ? 13.828 11.198 -9.420 1.00 87.81 100 ARG A CA 1
ATOM 750 C C . ARG A 1 100 ? 13.286 11.102 -8.001 1.00 87.81 100 ARG A C 1
ATOM 752 O O . ARG A 1 100 ? 12.634 10.121 -7.646 1.00 87.81 100 ARG A O 1
ATOM 759 N N . TRP A 1 101 ? 13.506 12.134 -7.194 1.00 93.62 101 TRP A N 1
ATOM 760 C CA . TRP A 1 101 ? 12.987 12.205 -5.836 1.00 93.62 101 TRP A CA 1
ATOM 761 C C . TRP A 1 101 ? 11.654 12.941 -5.765 1.00 93.62 101 TRP A C 1
ATOM 763 O O . TRP A 1 101 ? 11.356 13.877 -6.517 1.00 93.62 101 TRP A O 1
ATOM 773 N N . ALA A 1 102 ? 10.840 12.519 -4.801 1.00 91.38 102 ALA A N 1
ATOM 774 C CA . ALA A 1 102 ? 9.572 13.154 -4.497 1.00 91.38 102 ALA A CA 1
ATOM 775 C C . ALA A 1 102 ? 9.747 14.644 -4.161 1.00 91.38 102 ALA A C 1
ATOM 777 O O . ALA A 1 102 ? 9.042 15.473 -4.728 1.00 91.38 102 ALA A O 1
ATOM 778 N N . ALA A 1 103 ? 10.698 14.988 -3.287 1.00 94.19 103 ALA A N 1
ATOM 779 C CA . ALA A 1 103 ? 10.868 16.352 -2.787 1.00 94.19 103 ALA A CA 1
ATOM 780 C C . ALA A 1 103 ? 11.512 17.329 -3.787 1.00 94.19 103 ALA A C 1
ATOM 782 O O . ALA A 1 103 ? 11.015 18.437 -3.956 1.00 94.19 103 ALA A O 1
ATOM 783 N N . ALA A 1 104 ? 12.597 16.941 -4.461 1.00 92.31 104 ALA A N 1
ATOM 784 C CA . ALA A 1 104 ? 13.370 17.872 -5.287 1.00 92.31 104 ALA A CA 1
ATOM 785 C C . ALA A 1 104 ? 12.877 17.956 -6.739 1.00 92.31 104 ALA A C 1
ATOM 787 O O . ALA A 1 104 ? 12.834 19.039 -7.310 1.00 92.31 104 ALA A O 1
ATOM 788 N N . GLU A 1 105 ? 12.466 16.840 -7.345 1.00 91.81 105 GLU A N 1
ATOM 789 C CA . GLU A 1 105 ? 12.067 16.825 -8.755 1.00 91.81 105 GLU A CA 1
ATOM 790 C C . GLU A 1 105 ? 10.548 16.746 -8.941 1.00 91.81 105 GLU A C 1
ATOM 792 O O . GLU A 1 105 ? 10.003 17.397 -9.831 1.00 91.81 105 GLU A O 1
ATOM 797 N N . THR A 1 106 ? 9.840 15.932 -8.155 1.00 84.25 106 THR A N 1
ATOM 798 C CA . THR A 1 106 ? 8.395 15.704 -8.367 1.00 84.25 106 THR A CA 1
ATOM 799 C C . THR A 1 106 ? 7.556 16.851 -7.804 1.00 84.25 106 THR A C 1
ATOM 801 O O . THR A 1 106 ? 6.703 17.398 -8.503 1.00 84.25 106 THR A O 1
ATOM 804 N N . LEU A 1 107 ? 7.820 17.263 -6.562 1.00 90.12 107 LEU A N 1
ATOM 805 C CA . LEU A 1 107 ? 7.118 18.357 -5.890 1.00 90.12 107 LEU A CA 1
ATOM 806 C C . LEU A 1 107 ? 7.333 19.695 -6.604 1.00 90.12 107 LEU A C 1
ATOM 808 O O . LEU A 1 107 ? 6.373 20.433 -6.826 1.00 90.12 107 LEU A O 1
ATOM 812 N N . VAL A 1 108 ? 8.573 19.981 -7.011 1.00 91.44 108 VAL A N 1
ATOM 813 C CA . VAL A 1 108 ? 8.928 21.198 -7.757 1.00 91.44 108 VAL A CA 1
ATOM 814 C C . VAL A 1 108 ? 8.231 21.221 -9.119 1.00 91.44 108 VAL A C 1
ATOM 816 O O . VAL A 1 108 ? 7.600 22.220 -9.464 1.00 91.44 108 VAL A O 1
ATOM 819 N N . ALA A 1 109 ? 8.234 20.101 -9.855 1.00 89.06 109 ALA A N 1
ATOM 820 C CA . ALA A 1 109 ? 7.484 19.986 -11.109 1.00 89.06 109 ALA A CA 1
ATOM 821 C C . ALA A 1 109 ? 5.970 20.194 -10.912 1.00 89.06 109 ALA A C 1
ATOM 823 O O . ALA A 1 109 ? 5.302 20.743 -11.789 1.00 89.06 109 ALA A O 1
ATOM 824 N N . ASN A 1 110 ? 5.436 19.822 -9.745 1.00 90.62 110 ASN A N 1
ATOM 825 C CA . ASN A 1 110 ? 4.044 20.055 -9.367 1.00 90.62 110 ASN A CA 1
ATOM 826 C C . ASN A 1 110 ? 3.820 21.373 -8.597 1.00 90.62 110 ASN A C 1
ATOM 828 O O . ASN A 1 110 ? 2.843 21.506 -7.856 1.00 90.62 110 ASN A O 1
ATOM 832 N N . LYS A 1 111 ? 4.711 22.360 -8.763 1.00 93.38 111 LYS A N 1
ATOM 833 C CA . LYS A 1 111 ? 4.583 23.718 -8.203 1.00 93.38 111 LYS A CA 1
ATOM 834 C C . LYS A 1 111 ? 4.397 23.744 -6.678 1.00 93.38 111 LYS A C 1
ATOM 836 O O . LYS A 1 111 ? 3.595 24.524 -6.172 1.00 93.38 111 LYS A O 1
ATOM 841 N N . GLY A 1 112 ? 5.094 22.867 -5.957 1.00 92.12 112 GLY A N 1
ATOM 842 C CA . GLY A 1 112 ? 5.037 22.792 -4.492 1.00 92.12 112 GLY A CA 1
ATOM 843 C C . GLY A 1 112 ? 3.845 22.006 -3.939 1.00 92.12 112 GLY A C 1
ATOM 844 O O . GLY A 1 112 ? 3.693 21.906 -2.722 1.00 92.12 112 GLY A O 1
ATOM 845 N N . ILE A 1 113 ? 2.994 21.429 -4.794 1.00 92.44 113 ILE A N 1
ATOM 846 C CA . ILE A 1 113 ? 1.784 20.730 -4.353 1.00 92.44 113 ILE A CA 1
ATOM 847 C C . ILE A 1 113 ? 2.051 19.236 -4.164 1.00 92.44 113 ILE A C 1
ATOM 849 O O . ILE A 1 113 ? 2.297 18.509 -5.126 1.00 92.44 113 ILE A O 1
ATOM 853 N N . TYR A 1 114 ? 1.899 18.744 -2.936 1.00 88.88 114 TYR A N 1
ATOM 854 C CA . TYR A 1 114 ? 1.789 17.312 -2.655 1.00 88.88 114 TYR A CA 1
ATOM 855 C C . TYR A 1 114 ? 0.334 16.942 -2.380 1.00 88.88 114 TYR A C 1
ATOM 857 O O . TYR A 1 114 ? -0.379 17.673 -1.694 1.00 88.88 114 TYR A O 1
ATOM 865 N N . THR A 1 115 ? -0.133 15.817 -2.918 1.00 87.88 115 THR A N 1
ATOM 866 C CA . THR A 1 115 ? -1.535 15.399 -2.800 1.00 87.88 115 THR A CA 1
ATOM 867 C C . THR A 1 115 ? -1.627 14.046 -2.111 1.00 87.88 115 THR A C 1
ATOM 869 O O . THR A 1 115 ? -1.035 13.084 -2.574 1.00 87.88 115 THR A O 1
ATOM 872 N N . THR A 1 116 ? -2.431 13.969 -1.055 1.00 85.50 116 THR A N 1
ATOM 873 C CA . THR A 1 116 ? -2.721 12.742 -0.300 1.00 85.50 116 THR A CA 1
ATOM 874 C C . THR A 1 116 ? -4.226 12.540 -0.225 1.00 85.50 116 THR A C 1
ATOM 876 O O . THR A 1 116 ? -4.997 13.500 -0.228 1.00 85.50 116 THR A O 1
ATOM 879 N N . ARG A 1 117 ? -4.673 11.292 -0.085 1.00 83.00 117 ARG A N 1
ATOM 880 C CA . ARG A 1 117 ? -6.071 10.970 0.210 1.00 83.00 117 ARG A CA 1
ATOM 881 C C . ARG A 1 117 ? -6.231 10.544 1.668 1.00 83.00 117 ARG A C 1
ATOM 883 O O . ARG A 1 117 ? -5.506 9.676 2.140 1.00 83.00 117 ARG A O 1
ATOM 890 N N . ILE A 1 118 ? -7.203 11.118 2.380 1.00 90.19 118 ILE A N 1
ATOM 891 C CA . ILE A 1 118 ? -7.571 10.634 3.718 1.00 90.19 118 ILE A CA 1
ATOM 892 C C . ILE A 1 118 ? -8.123 9.211 3.574 1.00 90.19 118 ILE A C 1
ATOM 894 O O . ILE A 1 118 ? -8.969 8.996 2.701 1.00 90.19 118 ILE A O 1
ATOM 898 N N . PRO A 1 119 ? -7.711 8.235 4.404 1.00 84.38 119 PRO A N 1
ATOM 899 C CA . PRO A 1 119 ? -8.173 6.864 4.236 1.00 84.38 119 PRO A CA 1
ATOM 900 C C . PRO A 1 119 ? -9.716 6.778 4.291 1.00 84.38 119 PRO A C 1
ATOM 902 O O . PRO A 1 119 ? -10.331 7.300 5.222 1.00 84.38 119 PRO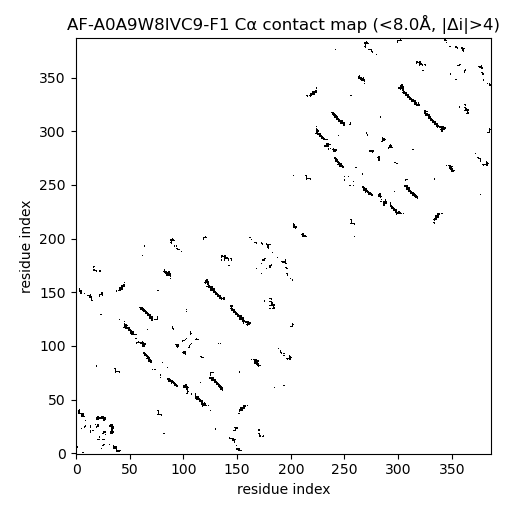 A O 1
ATOM 905 N N . PRO A 1 120 ? -10.381 6.149 3.303 1.00 78.56 120 PRO A N 1
ATOM 906 C CA . PRO A 1 120 ? -11.831 6.269 3.101 1.00 78.56 120 PRO A CA 1
ATOM 907 C C . PRO A 1 120 ? -12.679 5.612 4.186 1.00 78.56 120 PRO A C 1
ATOM 909 O O . PRO A 1 120 ? -13.807 6.032 4.421 1.00 78.56 120 PRO A O 1
ATOM 912 N N . LYS A 1 121 ? -12.142 4.589 4.857 1.00 78.31 121 LYS A N 1
ATOM 913 C CA . LYS A 1 121 ? -12.808 3.933 5.987 1.00 78.31 121 LYS A CA 1
ATOM 914 C C . LYS A 1 121 ? -12.272 4.390 7.341 1.00 78.31 121 LYS A C 1
ATOM 916 O O . LYS A 1 121 ? -12.628 3.774 8.342 1.00 78.31 121 LYS A O 1
ATOM 921 N N . LEU A 1 122 ? -11.436 5.433 7.385 1.00 85.25 122 LEU A N 1
ATOM 922 C CA . LEU A 1 122 ? -10.896 5.950 8.639 1.00 85.25 122 LEU A CA 1
ATOM 923 C C . LEU A 1 122 ? -12.043 6.301 9.589 1.00 85.25 122 LEU A C 1
ATOM 925 O O . LEU A 1 122 ? -13.012 6.957 9.198 1.00 85.25 122 LEU A O 1
ATOM 929 N N . ARG A 1 123 ? -11.931 5.850 10.837 1.00 85.81 123 ARG A N 1
ATOM 930 C CA . ARG A 1 123 ? -12.893 6.175 11.887 1.00 85.81 123 ARG A CA 1
ATOM 931 C C . ARG A 1 123 ? -13.051 7.702 12.017 1.00 85.81 123 ARG A C 1
ATOM 933 O O . ARG A 1 123 ? -12.049 8.396 12.141 1.00 85.81 123 ARG A O 1
ATOM 940 N N . PRO A 1 124 ? -14.275 8.253 12.057 1.00 94.69 124 PRO A N 1
ATOM 941 C CA . PRO A 1 124 ? -14.480 9.671 12.320 1.00 94.69 124 PRO A CA 1
ATOM 942 C C . PRO A 1 124 ? -13.898 10.125 13.667 1.00 94.69 124 PRO A C 1
ATOM 944 O O . PRO A 1 124 ? -13.849 9.382 14.661 1.00 94.69 124 PRO A O 1
ATOM 947 N N . GLY A 1 125 ? -13.470 11.383 13.716 1.00 97.00 125 GLY A N 1
ATOM 948 C CA . GLY A 1 125 ? -12.869 11.985 14.903 1.00 97.00 125 GLY A CA 1
ATOM 949 C C . GLY A 1 125 ? -11.913 13.120 14.566 1.00 97.00 125 GLY A C 1
ATOM 950 O O . GLY A 1 125 ? -11.729 13.460 13.401 1.00 97.00 125 GLY A O 1
ATOM 951 N N . GLN A 1 126 ? -11.297 13.697 15.592 1.00 98.44 126 GLN A N 1
ATOM 952 C CA . GLN A 1 126 ? -10.250 14.695 15.408 1.00 98.44 126 GLN A CA 1
ATOM 953 C C . GLN A 1 126 ? -8.896 14.011 15.212 1.00 98.44 126 GLN A C 1
ATOM 955 O O . GLN A 1 126 ? -8.569 13.058 15.921 1.00 98.44 126 GLN A O 1
ATOM 960 N N . TYR A 1 127 ? -8.118 14.491 14.247 1.00 98.38 127 TYR A N 1
ATOM 961 C CA . TYR A 1 127 ? -6.813 13.953 13.884 1.00 98.38 127 TYR A CA 1
ATOM 962 C C . TYR A 1 127 ? -5.793 15.067 13.681 1.00 98.38 127 TYR A C 1
ATOM 964 O O . TYR A 1 127 ? -6.113 16.123 13.132 1.00 98.38 127 TYR A O 1
ATOM 972 N N . ILE A 1 128 ? -4.550 14.802 14.077 1.00 98.25 128 ILE A N 1
ATOM 973 C CA . ILE A 1 128 ? -3.395 15.556 13.594 1.00 98.25 128 ILE A CA 1
ATOM 974 C C . ILE A 1 128 ? -2.931 14.882 12.306 1.00 98.25 128 ILE A C 1
ATOM 976 O O . ILE A 1 128 ? -2.714 13.673 12.305 1.00 98.25 128 ILE A O 1
ATOM 980 N N . ILE A 1 129 ? -2.769 15.644 11.230 1.00 98.12 129 ILE A N 1
ATOM 981 C CA . ILE A 1 129 ? -2.024 15.230 10.041 1.00 98.12 129 ILE A CA 1
ATOM 982 C C . ILE A 1 129 ? -0.604 15.763 10.201 1.00 98.12 129 ILE A C 1
ATOM 984 O O . ILE A 1 129 ? -0.434 16.975 10.305 1.00 98.12 129 ILE A O 1
ATOM 988 N N . ARG A 1 130 ? 0.395 14.880 10.216 1.00 98.12 130 ARG A N 1
ATOM 989 C CA . ARG A 1 130 ? 1.819 15.232 10.190 1.00 98.12 130 ARG A CA 1
ATOM 990 C C . ARG A 1 130 ? 2.340 14.983 8.783 1.00 98.12 130 ARG A C 1
ATOM 992 O O . ARG A 1 130 ? 2.377 13.839 8.344 1.00 98.12 130 ARG A O 1
ATOM 999 N N . HIS A 1 131 ? 2.713 16.043 8.087 1.00 97.69 131 HIS A N 1
ATOM 1000 C CA . HIS A 1 131 ? 3.258 15.992 6.737 1.00 97.69 131 HIS A CA 1
ATOM 1001 C C . HIS A 1 131 ? 4.717 16.437 6.773 1.00 97.69 131 HIS A C 1
ATOM 1003 O O . HIS A 1 131 ? 5.033 17.422 7.441 1.00 97.69 131 HIS A O 1
ATOM 1009 N N . GLU A 1 132 ? 5.605 15.704 6.110 1.00 98.12 132 GLU A N 1
ATOM 1010 C CA . GLU A 1 132 ? 7.038 15.966 6.197 1.00 98.12 132 GLU A CA 1
ATOM 1011 C C . GLU A 1 132 ? 7.796 15.732 4.895 1.00 98.12 132 GLU A C 1
ATOM 1013 O O . GLU A 1 132 ? 7.397 14.920 4.057 1.00 98.12 132 GLU A O 1
ATOM 1018 N N . ILE A 1 133 ? 8.942 16.404 4.805 1.00 98.50 133 ILE A N 1
ATOM 1019 C CA . ILE A 1 133 ? 10.021 16.110 3.863 1.00 98.50 133 ILE A CA 1
ATOM 1020 C C . ILE A 1 133 ? 11.265 15.731 4.668 1.00 98.50 133 ILE A C 1
ATOM 1022 O O . ILE A 1 133 ? 11.569 16.378 5.672 1.00 98.50 133 ILE A O 1
ATOM 1026 N N . LEU A 1 134 ? 11.989 14.700 4.230 1.00 98.50 134 LEU A N 1
ATOM 1027 C CA . LEU A 1 134 ? 13.303 14.348 4.774 1.00 98.50 134 LEU A CA 1
ATOM 1028 C C . LEU A 1 134 ? 14.352 14.698 3.719 1.00 98.50 134 LEU A C 1
ATOM 1030 O O . LEU A 1 134 ? 14.488 13.965 2.750 1.00 98.50 134 LEU A O 1
ATOM 1034 N N . ALA A 1 135 ? 15.084 15.798 3.866 1.00 98.50 135 ALA A N 1
ATOM 1035 C CA . ALA A 1 135 ? 16.155 16.133 2.933 1.00 98.50 135 ALA A CA 1
ATOM 1036 C C . ALA A 1 135 ? 17.422 15.321 3.255 1.00 98.50 135 ALA A C 1
ATOM 1038 O O . ALA A 1 135 ? 17.893 15.294 4.393 1.00 98.50 135 ALA A O 1
ATOM 1039 N N . LEU A 1 136 ? 17.963 14.652 2.234 1.00 98.50 136 LEU A N 1
ATOM 1040 C CA . LEU A 1 136 ? 19.029 13.649 2.350 1.00 98.50 136 LEU A CA 1
ATOM 1041 C C . LEU A 1 136 ? 20.389 14.130 1.831 1.00 98.50 136 LEU A C 1
ATOM 1043 O O . LEU A 1 136 ? 21.346 13.362 1.804 1.00 98.50 136 LEU A O 1
ATOM 1047 N N . HIS A 1 137 ? 20.503 15.392 1.416 1.00 97.69 137 HIS A N 1
ATOM 1048 C CA . HIS A 1 137 ? 21.730 15.926 0.817 1.00 97.69 137 HIS A CA 1
ATOM 1049 C C . HIS A 1 137 ? 22.943 15.903 1.756 1.00 97.69 137 HIS A C 1
ATOM 1051 O O . HIS A 1 137 ? 24.066 15.906 1.264 1.00 97.69 137 HIS A O 1
ATOM 1057 N N . GLY A 1 138 ? 22.706 15.874 3.074 1.00 97.31 138 GLY A N 1
ATOM 1058 C CA . GLY A 1 138 ? 23.702 15.728 4.140 1.00 97.31 138 GLY A CA 1
ATOM 1059 C C . GLY A 1 138 ? 23.695 14.363 4.842 1.00 97.31 138 GLY A C 1
ATOM 1060 O O . GLY A 1 138 ? 24.396 14.181 5.832 1.00 97.31 138 GLY A O 1
ATOM 1061 N N . ALA A 1 139 ? 22.882 13.403 4.387 1.00 97.69 139 ALA A N 1
ATOM 1062 C CA . ALA A 1 139 ? 22.497 12.235 5.184 1.00 97.69 139 ALA A CA 1
ATOM 1063 C C . ALA A 1 139 ? 23.417 11.007 5.044 1.00 97.69 139 ALA A C 1
ATOM 1065 O O . ALA A 1 139 ? 23.039 9.915 5.459 1.00 97.69 139 ALA A O 1
ATOM 1066 N N . TRP A 1 140 ? 24.634 11.141 4.503 1.00 96.62 140 TRP A N 1
ATOM 1067 C CA . TRP A 1 140 ? 25.584 10.016 4.400 1.00 96.62 140 TRP A CA 1
ATOM 1068 C C . TRP A 1 140 ? 26.096 9.522 5.770 1.00 96.62 140 TRP A C 1
ATOM 1070 O O . TRP A 1 140 ? 26.656 8.431 5.869 1.00 96.62 140 TRP A O 1
ATOM 1080 N N . SER A 1 141 ? 25.892 10.303 6.835 1.00 96.38 141 SER A N 1
ATOM 1081 C CA . SER A 1 141 ? 26.153 9.947 8.234 1.00 96.38 141 SER A CA 1
ATOM 1082 C C . SER A 1 141 ? 25.074 10.530 9.152 1.00 96.38 141 SER A C 1
ATOM 1084 O O . SER A 1 141 ? 24.321 11.410 8.739 1.00 96.38 141 SER A O 1
ATOM 1086 N N . TYR A 1 142 ? 24.998 10.057 10.401 1.00 95.31 142 TYR A N 1
ATOM 1087 C CA . TYR A 1 142 ? 24.124 10.639 11.425 1.00 95.31 142 TYR A CA 1
ATOM 1088 C C . TYR A 1 142 ? 24.936 11.392 12.497 1.00 95.31 142 TYR A C 1
ATOM 1090 O O . TYR A 1 142 ? 25.912 10.820 12.993 1.00 95.31 142 TYR A O 1
ATOM 1098 N N . PRO A 1 143 ? 24.517 12.605 12.919 1.00 95.50 143 PRO A N 1
ATOM 1099 C CA . PRO A 1 143 ? 23.412 13.401 12.363 1.00 95.50 143 PRO A CA 1
ATOM 1100 C C . PRO A 1 143 ? 23.715 13.882 10.932 1.00 95.50 143 PRO A C 1
ATOM 1102 O O . PRO A 1 143 ? 24.879 13.986 10.551 1.00 95.50 143 PRO A O 1
ATOM 1105 N N . GLY A 1 144 ? 22.670 14.142 10.139 1.00 96.81 144 GLY A N 1
ATOM 1106 C CA . GLY A 1 144 ? 22.828 14.573 8.741 1.00 96.81 144 GLY A CA 1
ATOM 1107 C C . GLY A 1 144 ? 21.532 14.638 7.927 1.00 96.81 144 GLY A C 1
ATOM 1108 O O . GLY A 1 144 ? 21.409 15.472 7.032 1.00 96.81 144 GLY A O 1
ATOM 1109 N N . VAL A 1 145 ? 20.533 13.806 8.250 1.00 98.19 145 VAL A N 1
ATOM 1110 C CA . VAL A 1 145 ? 19.181 13.978 7.695 1.00 98.19 145 VAL A CA 1
ATOM 1111 C C . VAL A 1 145 ? 18.544 15.256 8.234 1.00 98.19 145 VAL A C 1
ATOM 1113 O O . VAL A 1 145 ? 18.642 15.560 9.422 1.00 98.19 145 VAL A O 1
ATOM 1116 N N . GLN A 1 146 ? 17.842 15.973 7.363 1.00 98.19 146 GLN A N 1
ATOM 1117 C CA . GLN A 1 146 ? 17.095 17.171 7.722 1.00 98.19 146 GLN A CA 1
ATOM 1118 C C . GLN A 1 146 ? 15.597 16.904 7.611 1.00 98.19 146 GLN A C 1
ATOM 1120 O O . GLN A 1 146 ? 15.069 16.721 6.515 1.00 98.19 146 GLN A O 1
ATOM 1125 N N . VAL A 1 147 ? 14.901 16.864 8.748 1.00 97.88 147 VAL A N 1
ATOM 1126 C CA . VAL A 1 147 ? 13.460 16.591 8.798 1.00 97.88 147 VAL A CA 1
ATOM 1127 C C . VAL A 1 147 ? 12.692 17.908 8.852 1.00 97.88 147 VAL A C 1
ATOM 1129 O O . VAL A 1 147 ? 12.928 18.739 9.728 1.00 97.88 147 VAL A O 1
ATOM 1132 N N . TYR A 1 148 ? 11.722 18.075 7.957 1.00 97.19 148 TYR A N 1
ATOM 1133 C CA . TYR A 1 148 ? 10.830 19.232 7.905 1.00 97.19 148 TYR A CA 1
ATOM 1134 C C . TYR A 1 148 ? 9.390 18.800 8.201 1.00 97.19 148 TYR A C 1
ATOM 1136 O O . TYR A 1 148 ? 8.595 18.644 7.277 1.00 97.19 148 TYR A O 1
ATOM 1144 N N . PRO A 1 149 ? 9.024 18.551 9.468 1.00 96.56 149 PRO A N 1
ATOM 1145 C CA . PRO A 1 149 ? 7.658 18.198 9.827 1.00 96.56 149 PRO A CA 1
ATOM 1146 C C . PRO A 1 149 ? 6.761 19.441 9.919 1.00 96.56 149 PRO A C 1
ATOM 1148 O O . PRO A 1 149 ? 7.187 20.510 10.362 1.00 96.56 149 PRO A O 1
ATOM 1151 N N . SER A 1 150 ? 5.487 19.281 9.566 1.00 94.62 150 SER A N 1
ATOM 1152 C CA . SER A 1 150 ? 4.420 20.247 9.832 1.00 94.62 150 SER A CA 1
ATOM 1153 C C . SER A 1 150 ? 3.125 19.526 10.201 1.00 94.62 150 SER A C 1
ATOM 1155 O O . SER A 1 150 ? 2.803 18.480 9.633 1.00 94.62 150 SER A O 1
ATOM 1157 N N . CYS A 1 151 ? 2.377 20.080 11.159 1.00 96.06 151 CYS A N 1
ATOM 1158 C CA . CYS A 1 151 ? 1.166 19.459 11.687 1.00 96.06 151 CYS A CA 1
ATOM 1159 C C . CYS A 1 151 ? -0.085 20.313 11.490 1.00 96.06 151 CYS A C 1
ATOM 1161 O O . CYS A 1 151 ? -0.099 21.507 11.786 1.00 96.06 151 CYS A O 1
ATOM 1163 N N . ILE A 1 152 ? -1.167 19.665 11.060 1.00 95.94 152 ILE A N 1
ATOM 1164 C CA . ILE A 1 152 ? -2.473 20.275 10.781 1.00 95.94 152 ILE A CA 1
ATOM 1165 C C . ILE A 1 152 ? -3.551 19.543 11.575 1.00 95.94 152 ILE A C 1
ATOM 1167 O O . ILE A 1 152 ? -3.514 18.319 11.689 1.00 95.94 152 ILE A O 1
ATOM 1171 N N . GLN A 1 153 ? -4.528 20.272 12.111 1.00 97.12 153 GLN A N 1
ATOM 1172 C CA . GLN A 1 153 ? -5.640 19.692 12.865 1.00 97.12 153 GLN A CA 1
ATOM 1173 C C . GLN A 1 153 ? -6.892 19.585 12.003 1.00 97.12 153 GLN A C 1
ATOM 1175 O O . GLN A 1 153 ? -7.367 20.583 11.451 1.00 97.12 153 GLN A O 1
ATOM 1180 N N . VAL A 1 154 ? -7.458 18.381 11.930 1.00 97.81 154 VAL A N 1
ATOM 1181 C CA . VAL A 1 154 ? -8.668 18.109 11.156 1.00 97.81 154 VAL A CA 1
ATOM 1182 C C . VAL A 1 154 ? -9.715 17.332 11.950 1.00 97.81 154 VAL A C 1
ATOM 1184 O O . VAL A 1 154 ? -9.394 16.509 12.799 1.00 97.81 154 VAL A O 1
ATOM 1187 N N . GLN A 1 155 ? -10.983 17.569 11.641 1.00 97.94 155 GLN A N 1
ATOM 1188 C CA . GLN A 1 155 ? -12.136 16.775 12.019 1.00 97.94 155 GLN A CA 1
ATOM 1189 C C . GLN A 1 155 ? -12.480 15.898 10.818 1.00 97.94 155 GLN A C 1
ATOM 1191 O O . GLN A 1 155 ? -13.028 16.378 9.824 1.00 97.94 155 GLN A O 1
ATOM 1196 N N . VAL A 1 156 ? -12.154 14.612 10.915 1.00 97.31 156 VAL A N 1
ATOM 1197 C CA . VAL A 1 156 ? -12.533 13.614 9.918 1.00 97.31 156 VAL A CA 1
ATOM 1198 C C . VAL A 1 156 ? -14.010 13.269 10.103 1.00 97.31 156 VAL A C 1
ATOM 1200 O O . VAL A 1 156 ? -14.429 12.885 11.201 1.00 97.31 156 VAL A O 1
ATOM 1203 N N . THR A 1 157 ? -14.797 13.414 9.040 1.00 95.06 157 THR A N 1
ATOM 1204 C CA . THR A 1 157 ? -16.215 13.026 8.971 1.00 95.06 157 THR A CA 1
ATOM 1205 C C . THR A 1 157 ? -16.403 11.770 8.119 1.00 95.06 157 THR A C 1
ATOM 1207 O O . THR A 1 157 ? -15.505 11.361 7.383 1.00 95.06 157 THR A O 1
ATOM 1210 N N . GLY A 1 158 ? -17.570 11.133 8.227 1.00 89.31 158 GLY A N 1
ATOM 1211 C CA . GLY A 1 158 ? -17.913 9.910 7.500 1.00 89.31 158 GLY A CA 1
ATOM 1212 C C . GLY A 1 158 ? -18.516 8.854 8.422 1.00 89.31 158 GLY A C 1
ATOM 1213 O O . GLY A 1 158 ? -18.934 9.160 9.535 1.00 89.31 158 GLY A O 1
ATOM 1214 N N . SER A 1 159 ? -18.543 7.608 7.956 1.00 81.88 159 SER A N 1
ATOM 1215 C CA . SER A 1 159 ? -19.085 6.448 8.682 1.00 81.88 159 SER A CA 1
ATOM 1216 C C . SER A 1 159 ? -18.077 5.302 8.826 1.00 81.88 159 SER A C 1
ATOM 1218 O O . SER A 1 159 ? -18.440 4.197 9.223 1.00 81.88 159 SER A O 1
ATOM 1220 N N . GLY A 1 160 ? -16.808 5.555 8.491 1.00 76.69 160 GLY A N 1
ATOM 1221 C CA . GLY A 1 160 ? -15.736 4.579 8.636 1.00 76.69 160 GLY A CA 1
ATOM 1222 C C . GLY A 1 160 ? -15.550 4.118 10.084 1.00 76.69 160 GLY A C 1
ATOM 1223 O O . GLY A 1 160 ? -15.936 4.791 11.038 1.00 76.69 160 GLY A O 1
ATOM 1224 N N . ASN A 1 161 ? -14.926 2.964 10.267 1.00 76.38 161 ASN A N 1
ATOM 1225 C CA . ASN A 1 161 ? -14.591 2.419 11.583 1.00 76.38 161 ASN A CA 1
ATOM 1226 C C . ASN A 1 161 ? -13.134 1.939 11.673 1.00 76.38 161 ASN A C 1
ATOM 1228 O O . ASN A 1 161 ? -12.722 1.458 12.726 1.00 76.38 161 ASN A O 1
ATOM 1232 N N . ALA A 1 162 ? -12.349 2.097 10.605 1.00 72.06 162 ALA A N 1
ATOM 1233 C CA . ALA A 1 162 ? -10.985 1.604 10.536 1.00 72.06 162 ALA A CA 1
ATOM 1234 C C . ALA A 1 162 ? -10.034 2.464 11.375 1.00 72.06 162 ALA A C 1
ATOM 1236 O O . ALA A 1 162 ? -10.049 3.698 11.314 1.00 72.06 162 ALA A O 1
ATOM 1237 N N . LEU A 1 163 ? -9.171 1.781 12.120 1.00 73.88 163 LEU A N 1
ATOM 1238 C CA . LEU A 1 163 ? -7.971 2.310 12.750 1.00 73.88 163 LEU A CA 1
ATOM 1239 C C . LEU A 1 163 ? -6.847 1.278 12.575 1.00 73.88 163 LEU A C 1
ATOM 1241 O O . LEU A 1 163 ? -7.143 0.083 12.525 1.00 73.88 163 LEU A O 1
ATOM 1245 N N . PRO A 1 164 ? -5.579 1.710 12.492 1.00 71.50 164 PRO A N 1
ATOM 1246 C CA . PRO A 1 164 ? -4.455 0.789 12.588 1.00 71.50 164 PRO A CA 1
ATOM 1247 C C . PRO A 1 164 ? -4.471 0.026 13.917 1.00 71.50 164 PRO A C 1
ATOM 1249 O O . PRO A 1 164 ? -4.959 0.527 14.931 1.00 71.50 164 PRO A O 1
ATOM 1252 N N . THR A 1 165 ? -3.877 -1.164 13.914 1.00 63.38 165 THR A N 1
ATOM 1253 C CA . THR A 1 165 ? -3.620 -1.969 15.120 1.00 63.38 165 THR A CA 1
ATOM 1254 C C . THR A 1 165 ? -2.227 -1.733 15.704 1.00 63.38 165 THR A C 1
ATOM 1256 O O . THR A 1 165 ? -1.970 -2.121 16.840 1.00 63.38 165 THR A O 1
ATOM 1259 N N . SER A 1 166 ? -1.338 -1.079 14.950 1.00 67.69 166 SER A N 1
ATOM 1260 C CA . SER A 1 166 ? 0.015 -0.713 15.365 1.00 67.69 166 SER A CA 1
ATOM 1261 C C . SER A 1 166 ? 0.276 0.761 15.069 1.00 67.69 166 SER A C 1
ATOM 1263 O O . SER A 1 166 ? -0.145 1.285 14.034 1.00 67.69 166 SER A O 1
ATOM 1265 N N . PHE A 1 167 ? 0.968 1.420 15.991 1.00 85.31 167 PHE A N 1
ATOM 1266 C CA . PHE A 1 167 ? 1.292 2.839 15.936 1.00 85.31 167 PHE A CA 1
ATOM 1267 C C . PHE A 1 167 ? 2.762 3.044 16.287 1.00 85.31 167 PHE A C 1
ATOM 1269 O O . PHE A 1 167 ? 3.362 2.244 17.003 1.00 85.31 167 PHE A O 1
ATOM 1276 N N . VAL A 1 168 ? 3.322 4.158 15.827 1.00 92.06 168 VAL A N 1
ATOM 1277 C CA . VAL A 1 168 ? 4.672 4.604 16.185 1.00 92.06 168 VAL A CA 1
ATOM 1278 C C . VAL A 1 168 ? 4.626 5.944 16.914 1.00 92.06 168 VAL A C 1
ATOM 1280 O O . VAL A 1 168 ? 3.609 6.644 16.892 1.00 92.06 168 VAL A O 1
ATOM 1283 N N . SER A 1 169 ? 5.713 6.304 17.593 1.00 95.31 169 SER A N 1
ATOM 1284 C CA . SER A 1 169 ? 5.876 7.584 18.288 1.00 95.31 169 SER A CA 1
ATOM 1285 C C . SER A 1 169 ? 6.826 8.507 17.522 1.00 95.31 169 SER A C 1
ATOM 1287 O O . SER A 1 169 ? 7.740 8.051 16.845 1.00 95.31 169 SER A O 1
ATOM 1289 N N . PHE A 1 170 ? 6.644 9.817 17.651 1.00 97.19 170 PHE A N 1
ATOM 1290 C CA . PHE A 1 170 ? 7.638 10.811 17.242 1.00 97.19 170 PHE A CA 1
ATOM 1291 C C . PHE A 1 170 ? 7.919 11.687 18.462 1.00 97.19 170 PHE A C 1
ATOM 1293 O O . PHE A 1 170 ? 6.997 12.396 18.865 1.00 97.19 170 PHE A O 1
ATOM 1300 N N . PRO A 1 171 ? 9.113 11.638 19.076 1.00 95.94 171 PRO A N 1
ATOM 1301 C CA . PRO A 1 171 ? 10.297 10.852 18.707 1.00 95.94 171 PRO A CA 1
ATOM 1302 C C . PRO A 1 171 ? 10.116 9.338 18.932 1.00 95.94 171 PRO A C 1
ATOM 1304 O O . PRO A 1 171 ? 9.235 8.905 19.678 1.00 95.94 171 PRO A O 1
ATOM 1307 N N . GLY A 1 172 ? 10.941 8.529 18.259 1.00 93.44 172 GLY A N 1
ATOM 1308 C CA . GLY A 1 172 ? 10.984 7.065 18.396 1.00 93.44 172 GLY A CA 1
ATOM 1309 C C . GLY A 1 172 ? 10.945 6.307 17.067 1.00 93.44 172 GLY A C 1
ATOM 1310 O O . GLY A 1 172 ? 11.769 5.428 16.846 1.00 93.44 172 GLY A O 1
ATOM 1311 N N . ALA A 1 173 ? 10.041 6.672 16.155 1.00 93.00 173 ALA A N 1
ATOM 1312 C CA . ALA A 1 173 ? 9.894 6.012 14.856 1.00 93.00 173 ALA A CA 1
ATOM 1313 C C . ALA A 1 173 ? 11.135 6.148 13.966 1.00 93.00 173 ALA A C 1
ATOM 1315 O O . ALA A 1 173 ? 11.370 5.283 13.126 1.00 93.00 173 ALA A O 1
ATOM 1316 N N . TYR A 1 174 ? 11.891 7.239 14.135 1.00 96.00 174 TYR A N 1
ATOM 1317 C CA . TYR A 1 174 ? 13.143 7.495 13.434 1.00 96.00 174 TYR A CA 1
ATOM 1318 C C . TYR A 1 174 ? 14.306 7.491 14.421 1.00 96.00 174 TYR A C 1
ATOM 1320 O O . TYR A 1 174 ? 14.299 8.194 15.430 1.00 96.00 174 TYR A O 1
ATOM 1328 N N . THR A 1 175 ? 15.318 6.704 14.085 1.00 93.69 175 THR A N 1
ATOM 1329 C CA . THR A 1 175 ? 16.608 6.596 14.767 1.00 93.69 175 THR A CA 1
ATOM 1330 C C . THR A 1 175 ? 17.717 6.572 13.720 1.00 93.69 175 THR A C 1
ATOM 1332 O O . THR A 1 175 ? 17.450 6.338 12.541 1.00 93.69 175 THR A O 1
ATOM 1335 N N . ALA A 1 176 ? 18.975 6.729 14.137 1.00 91.69 176 ALA A N 1
ATOM 1336 C CA . ALA A 1 176 ? 20.124 6.601 13.235 1.00 91.69 176 ALA A CA 1
ATOM 1337 C C . ALA A 1 176 ? 20.186 5.234 12.515 1.00 91.69 176 ALA A C 1
ATOM 1339 O O . ALA A 1 176 ? 20.769 5.126 11.442 1.00 91.69 176 ALA A O 1
ATOM 1340 N N . GLN A 1 177 ? 19.580 4.194 13.095 1.00 90.50 177 GLN A N 1
ATOM 1341 C CA . GLN A 1 177 ? 19.524 2.836 12.545 1.00 90.50 177 GLN A CA 1
ATOM 1342 C C . GLN A 1 177 ? 18.286 2.592 11.674 1.00 90.50 177 GLN A C 1
ATOM 1344 O O . GLN A 1 177 ? 18.190 1.553 11.022 1.00 90.50 177 GLN A O 1
ATOM 1349 N N . THR A 1 178 ? 17.318 3.511 11.668 1.00 89.88 178 THR A N 1
ATOM 1350 C CA . THR A 1 178 ? 16.133 3.378 10.819 1.00 89.88 178 THR A CA 1
ATOM 1351 C C . THR A 1 178 ? 16.559 3.492 9.358 1.00 89.88 178 THR A C 1
ATOM 1353 O O . THR A 1 178 ? 17.219 4.456 8.968 1.00 89.88 178 THR A O 1
ATOM 1356 N N . GLN A 1 179 ? 16.197 2.505 8.537 1.00 87.56 179 GLN A N 1
ATOM 1357 C CA . GLN A 1 179 ? 16.567 2.508 7.122 1.00 87.56 179 GLN A CA 1
ATOM 1358 C C . GLN A 1 179 ? 16.071 3.784 6.433 1.00 87.56 179 GLN A C 1
ATOM 1360 O O . GLN A 1 179 ? 14.952 4.230 6.674 1.00 87.56 179 GLN A O 1
ATOM 1365 N N . GLY A 1 180 ? 16.927 4.376 5.600 1.00 91.12 180 GLY A N 1
ATOM 1366 C CA . GLY A 1 180 ? 16.637 5.625 4.897 1.00 91.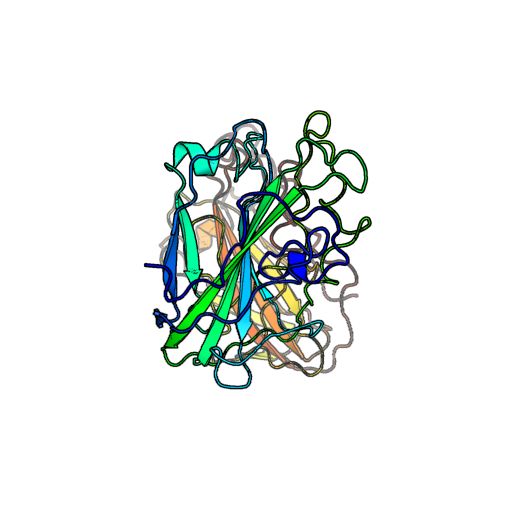12 180 GLY A CA 1
ATOM 1367 C C . GLY A 1 180 ? 16.968 6.902 5.675 1.00 91.12 180 GLY A C 1
ATOM 1368 O O . GLY A 1 180 ? 16.935 7.969 5.065 1.00 91.12 180 GLY A O 1
ATOM 1369 N N . ILE A 1 181 ? 17.319 6.817 6.969 1.00 96.88 181 ILE A N 1
ATOM 1370 C CA . ILE A 1 181 ? 17.801 7.962 7.766 1.00 96.88 181 ILE A CA 1
ATOM 1371 C C . ILE A 1 181 ? 19.270 8.273 7.476 1.00 96.88 181 ILE A C 1
ATOM 1373 O O . ILE A 1 181 ? 19.607 9.426 7.232 1.00 96.88 181 ILE A O 1
ATOM 1377 N N . VAL A 1 182 ? 20.133 7.254 7.470 1.00 96.19 182 VAL A N 1
ATOM 1378 C CA . VAL A 1 182 ? 21.502 7.362 6.950 1.00 96.19 182 VAL A CA 1
ATOM 1379 C C . VAL A 1 182 ? 21.493 6.823 5.524 1.00 96.19 182 VAL A C 1
ATOM 1381 O O . VAL A 1 182 ? 21.298 5.626 5.306 1.00 96.19 182 VAL A O 1
ATOM 1384 N N . PHE A 1 183 ? 21.629 7.716 4.549 1.00 94.00 183 PHE A N 1
ATOM 1385 C CA . PHE A 1 183 ? 21.544 7.414 3.128 1.00 94.00 183 PHE A CA 1
ATOM 1386 C C . PHE A 1 183 ? 22.386 8.402 2.312 1.00 94.00 183 PHE A C 1
ATOM 1388 O O . PHE A 1 183 ? 22.144 9.607 2.338 1.00 94.00 183 PHE A O 1
ATOM 1395 N N . ASP A 1 184 ? 23.344 7.887 1.541 1.00 96.12 184 ASP A N 1
ATOM 1396 C CA . ASP A 1 184 ? 24.083 8.690 0.567 1.00 96.12 184 ASP A CA 1
ATOM 1397 C C . ASP A 1 184 ? 23.271 8.822 -0.728 1.00 96.12 184 ASP A C 1
ATOM 1399 O O . ASP A 1 184 ? 23.180 7.898 -1.541 1.00 96.12 184 ASP A O 1
ATOM 1403 N N . VAL A 1 185 ? 22.664 9.995 -0.909 1.00 95.81 185 VAL A N 1
ATOM 1404 C CA . VAL A 1 185 ? 21.804 10.301 -2.055 1.00 95.81 185 VAL A CA 1
ATOM 1405 C C . VAL A 1 185 ? 22.552 10.417 -3.389 1.00 95.81 185 VAL A C 1
ATOM 1407 O O . VAL A 1 185 ? 21.913 10.373 -4.442 1.00 95.81 185 VAL A O 1
ATOM 1410 N N . TYR A 1 186 ? 23.880 10.549 -3.367 1.00 94.38 186 TYR A N 1
ATOM 1411 C CA . TYR A 1 186 ? 24.698 10.762 -4.561 1.00 94.38 186 TYR A CA 1
ATOM 1412 C C . TYR A 1 186 ? 25.315 9.472 -5.094 1.00 94.38 186 TYR A C 1
ATOM 1414 O O . TYR A 1 186 ? 25.469 9.334 -6.305 1.00 94.38 186 TYR A O 1
ATOM 1422 N N . THR A 1 187 ? 25.659 8.533 -4.212 1.00 93.75 187 THR A N 1
ATOM 1423 C CA . THR A 1 187 ? 26.304 7.270 -4.609 1.00 93.75 187 THR A CA 1
ATOM 1424 C C . THR A 1 187 ? 25.342 6.083 -4.638 1.00 93.75 187 THR A C 1
ATOM 1426 O O . THR A 1 187 ? 25.590 5.108 -5.352 1.00 93.75 187 THR A O 1
ATOM 1429 N N . ASN A 1 188 ? 24.219 6.146 -3.914 1.00 86.00 188 ASN A N 1
ATOM 1430 C CA . ASN A 1 188 ? 23.269 5.042 -3.862 1.00 86.00 188 ASN A CA 1
ATOM 1431 C C . ASN A 1 188 ? 22.276 5.065 -5.038 1.00 86.00 188 ASN A C 1
ATOM 1433 O O . ASN A 1 188 ? 21.308 5.837 -5.088 1.00 86.00 188 ASN A O 1
ATOM 1437 N N . ASN A 1 189 ? 22.492 4.140 -5.973 1.00 81.50 189 ASN A N 1
ATOM 1438 C CA . ASN A 1 189 ? 21.649 3.957 -7.155 1.00 81.50 189 ASN A CA 1
ATOM 1439 C C . ASN A 1 189 ? 20.462 3.009 -6.932 1.00 81.50 189 ASN A C 1
ATOM 1441 O O . ASN A 1 189 ? 19.595 2.926 -7.797 1.00 81.50 189 ASN A O 1
ATOM 1445 N N . GLY A 1 190 ? 20.388 2.336 -5.782 1.00 79.06 190 GLY A N 1
ATOM 1446 C CA . GLY A 1 190 ? 19.299 1.426 -5.446 1.00 79.06 190 GLY A CA 1
ATOM 1447 C C . GLY A 1 190 ? 17.977 2.130 -5.130 1.00 79.06 190 GLY A C 1
ATOM 1448 O O . GLY A 1 190 ? 17.880 3.364 -5.083 1.00 79.06 190 GLY A O 1
ATOM 1449 N N . ALA A 1 191 ? 16.952 1.308 -4.892 1.00 80.31 191 ALA A N 1
ATOM 1450 C CA . ALA A 1 191 ? 15.675 1.763 -4.361 1.00 80.31 191 ALA A CA 1
ATOM 1451 C C . ALA A 1 191 ? 15.868 2.373 -2.965 1.00 80.31 191 ALA A C 1
ATOM 1453 O O . ALA A 1 191 ? 16.635 1.864 -2.147 1.00 80.31 191 ALA A O 1
ATOM 1454 N N . TYR A 1 192 ? 15.161 3.467 -2.690 1.00 82.81 192 TYR A N 1
ATOM 1455 C CA . TYR A 1 192 ? 15.241 4.129 -1.395 1.00 82.81 192 TYR A CA 1
ATOM 1456 C C . TYR A 1 192 ? 14.285 3.474 -0.380 1.00 82.81 192 TYR A C 1
ATOM 1458 O O . TYR A 1 192 ? 13.073 3.462 -0.624 1.00 82.81 192 TYR A O 1
ATOM 1466 N N . PRO A 1 193 ? 14.783 2.967 0.765 1.00 86.06 193 PRO A N 1
ATOM 1467 C CA . PRO A 1 193 ? 13.928 2.452 1.827 1.00 86.06 193 PRO A CA 1
ATOM 1468 C C . PRO A 1 193 ? 13.303 3.619 2.599 1.00 86.06 193 PRO A C 1
ATOM 1470 O O . PRO A 1 193 ? 13.966 4.279 3.394 1.00 86.06 193 PRO A O 1
ATOM 1473 N N . ILE A 1 194 ? 12.021 3.893 2.359 1.00 89.94 194 ILE A N 1
ATOM 1474 C CA . ILE A 1 194 ? 11.310 4.991 3.026 1.00 89.94 194 ILE A CA 1
ATOM 1475 C C . ILE A 1 194 ? 11.117 4.649 4.516 1.00 89.94 194 ILE A C 1
ATOM 1477 O O . ILE A 1 194 ? 10.496 3.626 4.814 1.00 89.94 194 ILE A O 1
ATOM 1481 N N . PRO A 1 195 ? 11.574 5.497 5.458 1.00 87.38 195 PRO A N 1
ATOM 1482 C CA . PRO A 1 195 ? 11.554 5.185 6.886 1.00 87.38 195 PRO A CA 1
ATOM 1483 C C . PRO A 1 195 ? 10.138 5.145 7.476 1.00 87.38 195 PRO A C 1
ATOM 1485 O O . PRO A 1 195 ? 9.191 5.731 6.943 1.00 87.38 195 PRO A O 1
ATOM 1488 N N . GLY A 1 196 ? 9.999 4.493 8.633 1.00 85.19 196 GLY A N 1
ATOM 1489 C CA . GLY A 1 196 ? 8.748 4.389 9.392 1.00 85.19 196 GLY A CA 1
ATOM 1490 C C . GLY A 1 196 ? 7.845 3.219 8.969 1.00 85.19 196 GLY A C 1
ATOM 1491 O O . GLY A 1 196 ? 8.185 2.470 8.056 1.00 85.19 196 GLY A O 1
ATOM 1492 N N . PRO A 1 197 ? 6.674 3.053 9.612 1.00 80.69 197 PRO A N 1
ATOM 1493 C CA . PRO A 1 197 ? 5.781 1.915 9.388 1.00 80.69 197 PRO A CA 1
ATOM 1494 C C . PRO A 1 197 ? 5.204 1.899 7.967 1.00 80.69 197 PRO A C 1
ATOM 1496 O O . PRO A 1 197 ? 5.239 2.907 7.256 1.00 80.69 197 PRO A O 1
ATOM 1499 N N . ALA A 1 198 ? 4.614 0.778 7.560 1.00 78.88 198 ALA A N 1
ATOM 1500 C CA . ALA A 1 198 ? 3.857 0.702 6.313 1.00 78.88 198 ALA A CA 1
ATOM 1501 C C . ALA A 1 198 ? 2.686 1.708 6.290 1.00 78.88 198 ALA A C 1
ATOM 1503 O O . ALA A 1 198 ? 2.158 2.108 7.333 1.00 78.88 198 ALA A O 1
ATOM 1504 N N . VAL A 1 199 ? 2.269 2.120 5.088 1.00 77.75 199 VAL A N 1
ATOM 1505 C CA . VAL A 1 199 ? 1.061 2.940 4.895 1.00 77.75 199 VAL A CA 1
ATOM 1506 C C . VAL A 1 199 ? -0.161 2.174 5.389 1.00 77.75 199 VAL A C 1
ATOM 1508 O O . VAL A 1 199 ? -0.373 1.032 4.982 1.00 77.75 199 VAL A O 1
ATOM 1511 N N . LEU A 1 200 ? -0.987 2.822 6.213 1.00 71.25 200 LEU A N 1
ATOM 1512 C CA . LEU A 1 200 ? -2.285 2.335 6.650 1.00 71.25 200 LEU A CA 1
ATOM 1513 C C . LEU A 1 200 ? -3.131 1.990 5.429 1.00 71.25 200 LEU A C 1
ATOM 1515 O O . LEU A 1 200 ? -3.672 2.857 4.741 1.00 71.25 200 LEU A O 1
ATOM 1519 N N . GLN A 1 201 ? -3.303 0.695 5.220 1.00 58.47 201 GLN A N 1
ATOM 1520 C CA . GLN A 1 201 ? -4.211 0.169 4.223 1.00 58.47 201 GLN A CA 1
ATOM 1521 C C . GLN A 1 201 ? -5.624 0.160 4.813 1.00 58.47 201 GLN A C 1
ATOM 1523 O O . GLN A 1 201 ? -6.081 -0.837 5.362 1.00 58.47 201 GLN A O 1
ATOM 1528 N N . CYS A 1 202 ? -6.363 1.267 4.702 1.00 48.44 202 CYS A N 1
ATOM 1529 C CA . CYS A 1 202 ? -7.823 1.211 4.857 1.00 48.44 202 CYS A CA 1
ATOM 1530 C C . CYS A 1 202 ? -8.449 0.707 3.550 1.00 48.44 202 CYS A C 1
ATOM 1532 O O . CYS A 1 202 ? -9.174 1.441 2.880 1.00 48.44 202 CYS A O 1
ATOM 1534 N N . ASN A 1 203 ? -8.163 -0.558 3.238 1.00 37.34 203 ASN A N 1
ATOM 1535 C CA . ASN A 1 203 ? -8.428 -1.274 1.987 1.00 37.34 203 ASN A CA 1
ATOM 1536 C C . ASN A 1 203 ? -7.627 -0.747 0.787 1.00 37.34 203 ASN A C 1
ATOM 1538 O O . ASN A 1 203 ? -7.864 0.363 0.318 1.00 37.34 203 ASN A O 1
ATOM 1542 N N . GLY A 1 204 ? -6.688 -1.606 0.371 1.00 39.03 204 GLY A N 1
ATOM 1543 C CA . GLY A 1 204 ? -5.848 -1.645 -0.831 1.00 39.03 204 GLY A CA 1
ATOM 1544 C C . GLY A 1 204 ? -5.817 -0.436 -1.759 1.00 39.03 204 GLY A C 1
ATOM 1545 O O . GLY A 1 204 ? -6.833 -0.041 -2.310 1.00 39.03 204 GLY A O 1
ATOM 1546 N N . TRP A 1 205 ? -4.621 0.068 -2.042 1.00 34.78 205 TRP A N 1
ATOM 1547 C CA . TRP A 1 205 ? -4.346 0.809 -3.275 1.00 34.78 205 TRP A CA 1
ATOM 1548 C C . TRP A 1 205 ? -3.292 0.049 -4.083 1.00 34.78 205 TRP A C 1
ATOM 1550 O O . TRP A 1 205 ? -2.269 -0.356 -3.531 1.00 34.78 205 TRP A O 1
ATOM 1560 N N . THR A 1 206 ? -3.547 -0.153 -5.377 1.00 38.41 206 THR A N 1
ATOM 1561 C CA . THR A 1 206 ? -2.541 -0.549 -6.375 1.00 38.41 206 THR A CA 1
ATOM 1562 C C . THR A 1 206 ? -1.922 0.697 -7.022 1.00 38.41 206 THR A C 1
ATOM 1564 O O . THR A 1 206 ? -2.447 1.805 -6.895 1.00 38.41 206 THR A O 1
ATOM 1567 N N . ALA A 1 207 ? -0.770 0.526 -7.682 1.00 33.16 207 ALA A N 1
ATOM 1568 C CA . ALA A 1 207 ? 0.076 1.594 -8.237 1.00 33.16 207 ALA A CA 1
ATOM 1569 C C . ALA A 1 207 ? -0.582 2.480 -9.327 1.00 33.16 207 ALA A C 1
ATOM 1571 O O . ALA A 1 207 ? 0.038 3.425 -9.804 1.00 33.16 207 ALA A O 1
ATOM 1572 N N . ASP A 1 208 ? -1.827 2.201 -9.707 1.00 34.19 208 ASP A N 1
ATOM 1573 C CA . ASP A 1 208 ? -2.615 2.840 -10.767 1.00 34.19 208 ASP A CA 1
ATOM 1574 C C . ASP A 1 208 ? -3.773 3.716 -10.248 1.00 34.19 208 ASP A C 1
ATOM 1576 O O . ASP A 1 208 ? -4.564 4.248 -11.028 1.00 34.19 208 ASP A O 1
ATOM 1580 N N . GLY A 1 209 ? -3.888 3.905 -8.931 1.00 34.34 209 GLY A N 1
ATOM 1581 C CA . GLY A 1 209 ? -4.881 4.819 -8.367 1.00 34.34 209 GLY A CA 1
ATOM 1582 C C . GLY A 1 209 ? -6.323 4.289 -8.380 1.00 34.34 209 GLY A C 1
ATOM 1583 O O . GLY A 1 209 ? -7.257 5.082 -8.236 1.00 34.34 209 GLY A O 1
ATOM 1584 N N . GLN A 1 210 ? -6.522 2.977 -8.533 1.00 35.62 210 GLN A N 1
ATOM 1585 C CA . GLN A 1 210 ? -7.826 2.329 -8.367 1.00 35.62 210 GLN A CA 1
ATOM 1586 C C . GLN A 1 210 ? -7.992 1.745 -6.948 1.00 35.62 210 GLN A C 1
ATOM 1588 O O . GLN A 1 210 ? -7.009 1.324 -6.329 1.00 35.62 210 GLN A O 1
ATOM 1593 N N . PRO A 1 211 ? -9.223 1.719 -6.391 1.00 40.03 211 PRO A N 1
ATOM 1594 C CA . PRO A 1 211 ? -9.475 1.109 -5.091 1.00 40.03 211 PRO A CA 1
ATOM 1595 C C . PRO A 1 211 ? -9.254 -0.408 -5.161 1.00 40.03 211 PRO A C 1
ATOM 1597 O O . PRO A 1 211 ? -9.964 -1.122 -5.863 1.00 40.03 211 PRO A O 1
ATOM 1600 N N . GLY A 1 212 ? -8.301 -0.911 -4.385 1.00 49.12 212 GLY A N 1
ATOM 1601 C CA . GLY A 1 212 ? -8.142 -2.331 -4.103 1.00 49.12 212 GLY A CA 1
ATOM 1602 C C . GLY A 1 212 ? -9.334 -2.879 -3.313 1.00 49.12 212 GLY A C 1
ATOM 1603 O O . GLY A 1 212 ? -9.981 -2.179 -2.527 1.00 49.12 212 GLY A O 1
ATOM 1604 N N . SER A 1 213 ? -9.652 -4.153 -3.537 1.00 54.16 213 SER A N 1
ATOM 1605 C CA . SER A 1 213 ? -10.818 -4.809 -2.942 1.00 54.16 213 SER A CA 1
ATOM 1606 C C . SER A 1 213 ? -10.697 -4.912 -1.416 1.00 54.16 213 SER A C 1
ATOM 1608 O O . SER A 1 213 ? -9.703 -5.420 -0.899 1.00 54.16 213 SER A O 1
ATOM 1610 N N . ALA A 1 214 ? -11.726 -4.466 -0.689 1.00 61.84 214 ALA A N 1
ATOM 1611 C CA . ALA A 1 214 ? -11.869 -4.738 0.742 1.00 61.84 214 ALA A CA 1
ATOM 1612 C C . ALA A 1 214 ? -12.207 -6.222 0.990 1.00 61.84 214 ALA A C 1
ATOM 1614 O O . ALA A 1 214 ? -12.753 -6.861 0.085 1.00 61.84 214 ALA A O 1
ATOM 1615 N N . PRO A 1 215 ? -11.982 -6.745 2.213 1.00 76.12 215 PRO A N 1
ATOM 1616 C CA . PRO A 1 215 ? -12.514 -8.044 2.606 1.00 76.12 215 PRO A CA 1
ATOM 1617 C C . PRO A 1 215 ? -14.013 -8.144 2.302 1.00 76.12 215 PRO A C 1
ATOM 1619 O O . PRO A 1 215 ? -14.789 -7.220 2.579 1.00 76.12 215 PRO A O 1
ATOM 1622 N N . ALA A 1 216 ? -14.417 -9.257 1.698 1.00 71.56 216 ALA A N 1
ATOM 1623 C CA . ALA A 1 216 ? -15.809 -9.535 1.397 1.00 71.56 216 ALA A CA 1
ATOM 1624 C C . ALA A 1 216 ? -16.601 -9.763 2.703 1.00 71.56 216 ALA A C 1
ATOM 1626 O O . ALA A 1 216 ? -16.067 -10.291 3.682 1.00 71.56 216 ALA A O 1
ATOM 1627 N N . PRO A 1 217 ? -17.898 -9.417 2.753 1.00 71.31 217 PRO A N 1
ATOM 1628 C CA . PRO A 1 217 ? -18.730 -9.714 3.923 1.00 71.31 217 PRO A CA 1
ATOM 1629 C C . PRO A 1 217 ? -19.016 -11.219 4.072 1.00 71.31 217 PRO A C 1
ATOM 1631 O O . PRO A 1 217 ? -19.304 -11.703 5.169 1.00 71.31 217 PRO A O 1
ATOM 1634 N N . LEU A 1 218 ? -18.938 -11.965 2.967 1.00 75.12 218 LEU A N 1
ATOM 1635 C CA . LEU A 1 218 ? -19.220 -13.393 2.911 1.00 75.12 218 LEU A CA 1
ATOM 1636 C C . LEU A 1 218 ? -17.929 -14.214 2.924 1.00 75.12 218 LEU A C 1
ATOM 1638 O O . LEU A 1 218 ? -16.898 -13.808 2.387 1.00 75.12 218 LEU A O 1
ATOM 1642 N N . VAL A 1 219 ? -18.024 -15.388 3.539 1.00 88.62 219 VAL A N 1
ATOM 1643 C CA . VAL A 1 219 ? -16.972 -16.405 3.574 1.00 88.62 219 VAL A CA 1
ATOM 1644 C C . VAL A 1 219 ? -17.625 -17.694 3.109 1.00 88.62 219 VAL A C 1
ATOM 1646 O O . VAL A 1 219 ? -18.596 -18.136 3.723 1.00 88.62 219 VAL A O 1
ATOM 1649 N N . GLY A 1 220 ? -17.150 -18.245 1.994 1.00 86.62 220 GLY A N 1
ATOM 1650 C CA . GLY A 1 220 ? -17.620 -19.541 1.511 1.00 86.62 220 GLY A CA 1
ATOM 1651 C C . GLY A 1 220 ? -17.070 -20.661 2.386 1.00 86.62 220 GLY A C 1
ATOM 1652 O O . GLY A 1 220 ? -15.966 -20.547 2.900 1.00 86.62 220 GLY A O 1
ATOM 1653 N N . THR A 1 221 ? -17.804 -21.752 2.557 1.00 95.50 221 THR A N 1
ATOM 1654 C CA . THR A 1 221 ? -17.289 -22.941 3.251 1.00 95.50 221 THR A CA 1
ATOM 1655 C C . THR A 1 221 ? -16.995 -24.019 2.223 1.00 95.50 221 THR A C 1
ATOM 1657 O O . THR A 1 221 ? -17.865 -24.337 1.414 1.00 95.50 221 THR A O 1
ATOM 1660 N N . ILE A 1 222 ? -15.780 -24.564 2.248 1.00 95.00 222 ILE A N 1
ATOM 1661 C CA . ILE A 1 222 ? -15.337 -25.657 1.371 1.00 95.00 222 ILE A CA 1
ATOM 1662 C C . ILE A 1 222 ? -14.537 -26.673 2.190 1.00 95.00 222 ILE A C 1
ATOM 1664 O O . ILE A 1 222 ? -13.931 -26.311 3.198 1.00 95.00 222 ILE A O 1
ATOM 1668 N N . ALA A 1 223 ? -14.530 -27.945 1.810 1.00 96.38 223 ALA A N 1
ATOM 1669 C CA . ALA A 1 223 ? -13.668 -28.941 2.438 1.00 96.38 223 ALA A CA 1
ATOM 1670 C C . ALA A 1 223 ? -12.308 -29.019 1.731 1.00 96.38 223 ALA A C 1
ATOM 1672 O O . ALA A 1 223 ? -12.185 -28.790 0.525 1.00 96.38 223 ALA A O 1
ATOM 1673 N N . ALA A 1 224 ? -11.260 -29.369 2.475 1.00 95.69 224 ALA A N 1
ATOM 1674 C CA . ALA A 1 224 ? -10.003 -29.784 1.869 1.00 95.69 224 ALA A CA 1
ATOM 1675 C C . ALA A 1 224 ? -10.260 -30.964 0.911 1.00 95.69 224 ALA A C 1
ATOM 1677 O O . ALA A 1 224 ? -10.941 -31.925 1.265 1.00 95.69 224 ALA A O 1
ATOM 1678 N N . GLY A 1 225 ? -9.730 -30.888 -0.311 1.00 94.31 225 GLY A N 1
ATOM 1679 C CA . GLY A 1 225 ? -9.971 -31.877 -1.366 1.00 94.31 225 GLY A CA 1
ATOM 1680 C C . GLY A 1 225 ? -11.122 -31.533 -2.314 1.00 94.31 225 GLY A C 1
ATOM 1681 O O . GLY A 1 225 ? -11.178 -32.124 -3.398 1.00 94.31 225 GLY A O 1
ATOM 1682 N N . ASP A 1 226 ? -11.986 -30.574 -1.970 1.00 96.19 226 ASP A N 1
ATOM 1683 C CA . ASP A 1 226 ? -13.072 -30.132 -2.847 1.00 96.19 226 ASP A CA 1
ATOM 1684 C C . ASP A 1 226 ? -12.551 -29.440 -4.108 1.00 96.19 226 ASP A C 1
ATOM 1686 O O . ASP A 1 226 ? -11.445 -28.892 -4.153 1.00 96.19 226 ASP A O 1
ATOM 1690 N N . VAL A 1 227 ? -13.386 -29.449 -5.147 1.00 94.81 227 VAL A N 1
ATOM 1691 C CA . VAL A 1 227 ? -13.149 -28.698 -6.379 1.00 94.81 227 VAL A CA 1
ATOM 1692 C C . VAL A 1 227 ? -13.923 -27.386 -6.323 1.00 94.81 227 VAL A C 1
ATOM 1694 O O . VAL A 1 227 ? -15.152 -27.383 -6.267 1.00 94.81 227 VAL A O 1
ATOM 1697 N N . VAL A 1 228 ? -13.199 -26.272 -6.390 1.00 91.19 228 VAL A N 1
ATOM 1698 C CA . VAL A 1 228 ? -13.754 -24.921 -6.504 1.00 91.19 228 VAL A CA 1
ATOM 1699 C C . VAL A 1 228 ? -13.811 -24.535 -7.975 1.00 91.19 228 VAL A C 1
ATOM 1701 O O . VAL A 1 228 ? -12.864 -24.778 -8.724 1.00 91.19 228 VAL A O 1
ATOM 1704 N N . LYS A 1 229 ? -14.922 -23.921 -8.390 1.00 89.88 229 LYS A N 1
ATOM 1705 C CA . LYS A 1 229 ? -15.116 -23.432 -9.757 1.00 89.88 229 LYS A CA 1
ATOM 1706 C C . LYS A 1 229 ? -15.194 -21.912 -9.775 1.00 89.88 229 LYS A C 1
ATOM 1708 O O . LYS A 1 229 ? -16.054 -21.334 -9.116 1.00 89.88 229 LYS A O 1
ATOM 1713 N N . PHE A 1 230 ? -14.325 -21.288 -10.557 1.00 86.12 230 PHE A N 1
ATOM 1714 C CA . PHE A 1 230 ? -14.351 -19.862 -10.855 1.00 86.12 230 PHE A CA 1
ATOM 1715 C C . PHE A 1 230 ? -15.093 -19.652 -12.164 1.00 86.12 230 PHE A C 1
ATOM 1717 O O . PHE A 1 230 ? -14.767 -20.292 -13.161 1.00 86.12 230 PHE A O 1
ATOM 1724 N N . ASN A 1 231 ? -16.098 -18.780 -12.143 1.00 85.12 231 ASN A N 1
ATOM 1725 C CA . ASN A 1 231 ? -16.862 -18.405 -13.323 1.00 85.12 231 ASN A CA 1
ATOM 1726 C C . ASN A 1 231 ? -16.491 -16.981 -13.731 1.00 85.12 231 ASN A C 1
ATOM 1728 O O . ASN A 1 231 ? -16.647 -16.059 -12.927 1.00 85.12 231 ASN A O 1
ATOM 1732 N N . TRP A 1 232 ? -16.019 -16.817 -14.961 1.00 83.62 232 TRP A N 1
ATOM 1733 C CA . TRP A 1 232 ? -15.653 -15.521 -15.517 1.00 83.62 232 TRP A CA 1
ATOM 1734 C C . TRP A 1 232 ? -16.753 -14.946 -16.404 1.00 83.62 232 TRP A C 1
ATOM 1736 O O . TRP A 1 232 ? -17.576 -15.650 -16.992 1.00 83.62 232 TRP A O 1
ATOM 1746 N N . THR A 1 233 ? -16.749 -13.622 -16.517 1.00 83.19 233 THR A N 1
ATOM 1747 C CA . THR A 1 233 ? -17.424 -12.925 -17.615 1.00 83.19 233 THR A CA 1
ATOM 1748 C C . THR A 1 233 ? -16.679 -13.161 -18.932 1.00 83.19 233 THR A C 1
ATOM 1750 O O . THR A 1 233 ? -15.657 -13.842 -18.957 1.00 83.19 233 THR A O 1
ATOM 1753 N N . ASP A 1 234 ? -17.178 -12.599 -20.035 1.00 84.31 234 ASP A N 1
ATOM 1754 C CA . ASP A 1 234 ? -16.484 -12.685 -21.323 1.00 84.31 234 ASP A CA 1
ATOM 1755 C C . ASP A 1 234 ? -15.045 -12.180 -21.218 1.00 84.31 234 ASP A C 1
ATOM 1757 O O . ASP A 1 234 ? -14.794 -11.077 -20.721 1.00 84.31 234 ASP A O 1
ATOM 1761 N N . TRP A 1 235 ? -14.115 -13.005 -21.693 1.00 89.44 235 TRP A N 1
ATOM 1762 C CA . TRP A 1 235 ? -12.699 -12.683 -21.743 1.00 89.44 235 TRP A CA 1
ATOM 1763 C C . TRP A 1 235 ? -12.276 -12.295 -23.165 1.00 89.44 235 TRP A C 1
ATOM 1765 O O . TRP A 1 235 ? -12.730 -12.933 -24.122 1.00 89.44 235 TRP A O 1
ATOM 1775 N N . PRO A 1 236 ? -11.423 -11.271 -23.352 1.00 90.06 236 PRO A N 1
ATOM 1776 C CA . PRO A 1 236 ? -10.969 -10.896 -24.687 1.00 90.06 236 PRO A CA 1
ATOM 1777 C C . PRO A 1 236 ? -10.050 -11.967 -25.294 1.00 90.06 236 PRO A C 1
ATOM 1779 O O . PRO A 1 236 ? -9.067 -12.360 -24.672 1.00 90.06 236 PRO A O 1
ATOM 1782 N N . ASP A 1 237 ? -10.288 -12.357 -26.551 1.00 89.38 237 ASP A N 1
ATOM 1783 C CA . ASP A 1 237 ? -9.432 -13.307 -27.302 1.00 89.38 237 ASP A CA 1
ATOM 1784 C C . ASP A 1 237 ? -7.963 -12.844 -27.398 1.00 89.38 237 ASP A C 1
ATOM 1786 O O . ASP A 1 237 ? -7.026 -13.641 -27.399 1.00 89.38 237 ASP A O 1
ATOM 1790 N N . SER A 1 238 ? -7.724 -11.530 -27.394 1.00 90.00 238 SER A N 1
ATOM 1791 C CA . SER A 1 238 ? -6.364 -10.983 -27.394 1.00 90.00 238 SER A CA 1
ATOM 1792 C C . SER A 1 238 ? -5.608 -11.194 -26.074 1.00 90.00 238 SER A C 1
ATOM 1794 O O . SER A 1 238 ? -4.387 -11.072 -26.049 1.00 90.00 238 SER A O 1
ATOM 1796 N N . HIS A 1 239 ? -6.288 -11.505 -24.966 1.00 93.12 239 HIS A N 1
ATOM 1797 C CA . HIS A 1 239 ? -5.693 -11.589 -23.627 1.00 93.12 239 HIS A CA 1
ATOM 1798 C C . HIS A 1 239 ? -5.289 -13.020 -23.273 1.00 93.12 239 HIS A C 1
ATOM 1800 O O . HIS A 1 239 ? -5.728 -13.595 -22.278 1.00 93.12 239 HIS A O 1
ATOM 1806 N N . ARG A 1 240 ? -4.419 -13.595 -24.101 1.00 93.56 240 ARG A N 1
ATOM 1807 C CA . ARG A 1 240 ? -3.935 -14.965 -23.916 1.00 93.56 240 ARG A CA 1
ATOM 1808 C C . ARG A 1 240 ? -2.876 -15.049 -22.826 1.00 93.56 240 ARG A C 1
ATOM 1810 O O . ARG A 1 240 ? -2.050 -14.142 -22.691 1.00 93.56 240 ARG A O 1
ATOM 1817 N N . GLY A 1 241 ? -2.880 -16.149 -22.080 1.00 95.56 241 GLY A N 1
ATOM 1818 C CA . GLY A 1 241 ? -1.898 -16.386 -21.031 1.00 95.56 241 GLY A CA 1
ATOM 1819 C C . GLY A 1 241 ? -2.304 -17.445 -20.007 1.00 95.56 241 GLY A C 1
ATOM 1820 O O . GLY A 1 241 ? -3.327 -18.119 -20.177 1.00 95.56 241 GLY A O 1
ATOM 1821 N N . PRO A 1 242 ? -1.477 -17.638 -18.968 1.00 97.31 242 PRO A N 1
ATOM 1822 C CA . PRO A 1 242 ? -1.719 -18.625 -17.929 1.00 97.31 242 PRO A CA 1
ATOM 1823 C C . PRO A 1 242 ? -2.800 -18.187 -16.938 1.00 97.31 242 PRO A C 1
ATOM 1825 O O . PRO A 1 242 ? -3.084 -17.000 -16.760 1.00 97.31 242 PRO A O 1
ATOM 1828 N N . VAL A 1 243 ? -3.306 -19.182 -16.216 1.00 97.31 243 VAL A N 1
ATOM 1829 C CA . VAL A 1 243 ? -4.109 -19.038 -15.004 1.00 97.31 243 VAL A CA 1
ATOM 1830 C C . VAL A 1 243 ? -3.293 -19.560 -13.829 1.00 97.31 243 VAL A C 1
ATOM 1832 O O . VAL A 1 243 ? -2.732 -20.654 -13.901 1.00 97.31 243 VAL A O 1
ATOM 1835 N N . LEU A 1 244 ? -3.214 -18.794 -12.742 1.00 97.50 244 LEU A N 1
ATOM 1836 C CA . LEU A 1 244 ? -2.480 -19.170 -11.535 1.00 97.50 244 LEU A CA 1
ATOM 1837 C C . LEU A 1 244 ? -3.365 -19.042 -10.299 1.00 97.50 244 LEU A C 1
ATOM 1839 O O . LEU A 1 244 ? -4.143 -18.097 -10.165 1.00 97.50 244 LEU A O 1
ATOM 1843 N N . ASN A 1 245 ? -3.211 -19.991 -9.379 1.00 97.19 245 ASN A N 1
ATOM 1844 C CA . ASN A 1 245 ? -4.015 -20.081 -8.172 1.00 97.19 245 ASN A CA 1
ATOM 1845 C C . ASN A 1 245 ? -3.137 -20.209 -6.935 1.00 97.19 245 ASN A C 1
ATOM 1847 O O . ASN A 1 245 ? -2.289 -21.100 -6.840 1.00 97.19 245 ASN A O 1
ATOM 1851 N N . TYR A 1 246 ? -3.393 -19.348 -5.958 1.00 97.81 246 TYR A N 1
ATOM 1852 C CA . TYR A 1 246 ? -2.659 -19.297 -4.703 1.00 97.81 246 TYR A CA 1
ATOM 1853 C C . TYR A 1 246 ? -3.606 -19.316 -3.513 1.00 97.81 246 TYR A C 1
ATOM 1855 O O . TYR A 1 246 ? -4.731 -18.820 -3.584 1.00 97.81 246 TYR A O 1
ATOM 1863 N N . LEU A 1 247 ? -3.107 -19.824 -2.394 1.00 97.50 247 LEU A N 1
ATOM 1864 C CA . LEU A 1 247 ? -3.732 -19.677 -1.090 1.00 97.50 247 LEU A CA 1
ATOM 1865 C C . LEU A 1 247 ? -2.858 -18.820 -0.178 1.00 97.50 247 LEU A C 1
ATOM 1867 O O . LEU A 1 247 ? -1.632 -18.906 -0.222 1.00 97.50 247 LEU A O 1
ATOM 1871 N N . ALA A 1 248 ? -3.503 -18.044 0.686 1.00 96.75 248 ALA A N 1
ATOM 1872 C CA . ALA A 1 248 ? -2.887 -17.428 1.852 1.00 96.75 248 ALA A CA 1
ATOM 1873 C C . ALA A 1 248 ? -3.740 -17.732 3.081 1.00 96.75 248 ALA A C 1
ATOM 1875 O O . ALA A 1 248 ? -4.945 -17.473 3.087 1.00 96.75 248 ALA A O 1
ATOM 1876 N N . ARG A 1 249 ? -3.118 -18.297 4.119 1.00 96.50 249 ARG A N 1
ATOM 1877 C CA . ARG A 1 249 ? -3.810 -18.609 5.373 1.00 96.50 249 ARG A CA 1
ATOM 1878 C C . ARG A 1 249 ? -3.966 -17.352 6.217 1.00 96.50 249 ARG A C 1
ATOM 1880 O O . ARG A 1 249 ? -3.008 -16.604 6.396 1.00 96.50 249 ARG A O 1
ATOM 1887 N N . VAL A 1 250 ? -5.149 -17.174 6.786 1.00 92.31 250 VAL A N 1
ATOM 1888 C CA . VAL A 1 250 ? -5.428 -16.126 7.767 1.00 92.31 250 VAL A CA 1
ATOM 1889 C C . VAL A 1 250 ? -4.710 -16.467 9.085 1.00 92.31 250 VAL A C 1
ATOM 1891 O O . VAL A 1 250 ? -4.686 -17.641 9.480 1.00 92.31 250 VAL A O 1
ATOM 1894 N N . PRO A 1 251 ? -4.099 -15.489 9.780 1.00 91.19 251 PRO A N 1
ATOM 1895 C CA . PRO A 1 251 ? -3.497 -15.719 11.089 1.00 91.19 251 PRO A CA 1
ATOM 1896 C C . PRO A 1 251 ? -4.499 -16.302 12.091 1.00 91.19 251 PRO A C 1
ATOM 1898 O O . PRO A 1 251 ? -5.684 -15.971 12.070 1.00 91.19 251 PRO A O 1
ATOM 1901 N N . ASP A 1 252 ? -4.019 -17.162 12.991 1.00 84.38 252 ASP A N 1
ATOM 1902 C CA . ASP A 1 252 ? -4.876 -17.752 14.021 1.00 84.38 252 ASP A CA 1
ATOM 1903 C C . ASP A 1 252 ? -5.515 -16.656 14.894 1.00 84.38 252 ASP A C 1
ATOM 1905 O O . ASP A 1 252 ? -4.863 -15.688 15.286 1.00 84.38 252 ASP A O 1
ATOM 1909 N N . GLY A 1 253 ? -6.809 -16.807 15.187 1.00 82.19 253 GLY A N 1
ATOM 1910 C CA . GLY A 1 253 ? -7.580 -15.840 15.976 1.00 82.19 253 GLY A CA 1
ATOM 1911 C C . GLY A 1 253 ? -8.054 -14.599 15.209 1.00 82.19 253 GLY A C 1
ATOM 1912 O O . GLY A 1 253 ? -8.679 -13.730 15.813 1.00 82.19 253 GLY A O 1
ATOM 1913 N N . VAL A 1 254 ? -7.798 -14.511 13.900 1.00 86.50 254 VAL A N 1
ATOM 1914 C CA . VAL A 1 254 ? -8.260 -13.409 13.046 1.00 86.50 254 VAL A CA 1
ATOM 1915 C C . VAL A 1 254 ? -9.405 -13.879 12.142 1.00 86.50 254 VAL A C 1
ATOM 1917 O O . VAL A 1 254 ? -9.321 -14.940 11.530 1.00 86.50 254 VAL A O 1
ATOM 1920 N N . ASP A 1 255 ? -10.473 -13.080 12.038 1.00 83.12 255 ASP A N 1
ATOM 1921 C CA . ASP A 1 255 ? -11.544 -13.290 11.051 1.00 83.12 255 ASP A CA 1
ATOM 1922 C C . ASP A 1 255 ? -11.128 -12.676 9.706 1.00 83.12 255 ASP A C 1
ATOM 1924 O O . ASP A 1 255 ? -10.774 -11.496 9.628 1.00 83.12 255 ASP A O 1
ATOM 1928 N N . ILE A 1 256 ? -11.207 -13.464 8.636 1.00 87.00 256 ILE A N 1
ATOM 1929 C CA . ILE A 1 256 ? -10.881 -13.075 7.264 1.00 87.00 256 ILE A CA 1
ATOM 1930 C C . ILE A 1 256 ? -11.656 -11.844 6.792 1.00 87.00 256 ILE A C 1
ATOM 1932 O O . ILE A 1 256 ? -11.121 -11.040 6.037 1.00 87.00 256 ILE A O 1
ATOM 1936 N N . ARG A 1 257 ? -12.879 -11.628 7.293 1.00 82.69 257 ARG A N 1
ATOM 1937 C CA . ARG A 1 257 ? -13.702 -10.443 6.994 1.00 82.69 257 ARG A CA 1
ATOM 1938 C C . ARG A 1 257 ? -13.099 -9.147 7.538 1.00 82.69 257 ARG A C 1
ATOM 1940 O O . ARG A 1 257 ? -13.567 -8.064 7.197 1.00 82.69 257 ARG A O 1
ATOM 1947 N N . GLN A 1 258 ? -12.108 -9.251 8.419 1.00 80.75 258 GLN A N 1
ATOM 1948 C CA . GLN A 1 258 ? -11.389 -8.138 9.039 1.00 80.75 258 GLN A CA 1
ATOM 1949 C C . GLN A 1 258 ? -9.885 -8.190 8.741 1.00 80.75 258 GLN A C 1
ATOM 1951 O O . GLN A 1 258 ? -9.115 -7.424 9.321 1.00 80.75 258 GLN A O 1
ATOM 1956 N N . TRP A 1 259 ? -9.451 -9.084 7.850 1.00 81.44 259 TRP A N 1
ATOM 1957 C CA . TRP A 1 259 ? -8.044 -9.303 7.554 1.00 81.44 259 TRP A CA 1
ATOM 1958 C C . TRP A 1 259 ? -7.702 -8.895 6.128 1.00 81.44 259 TRP A C 1
ATOM 1960 O O . TRP A 1 259 ? -8.394 -9.231 5.174 1.00 81.44 259 TRP A O 1
ATOM 1970 N N . THR A 1 260 ? -6.595 -8.179 5.973 1.00 74.94 260 THR A N 1
ATOM 1971 C CA . THR A 1 260 ? -5.984 -7.896 4.674 1.00 74.94 260 THR A CA 1
ATOM 1972 C C . THR A 1 260 ? -4.507 -8.267 4.771 1.00 74.94 260 THR A C 1
ATOM 1974 O O . THR A 1 260 ? -3.848 -7.799 5.702 1.00 74.94 260 THR A O 1
ATOM 1977 N N . PRO A 1 261 ? -3.987 -9.103 3.857 1.00 75.62 261 PRO A N 1
ATOM 1978 C CA . PRO A 1 261 ? -2.564 -9.394 3.764 1.00 75.62 261 PRO A CA 1
ATOM 1979 C C . PRO A 1 261 ? -1.706 -8.132 3.715 1.00 75.62 261 PRO A C 1
ATOM 1981 O O . PRO A 1 261 ? -2.020 -7.195 2.979 1.00 75.62 261 PRO A O 1
ATOM 1984 N N . ASP A 1 262 ? -0.596 -8.136 4.449 1.00 69.69 262 ASP A N 1
ATOM 1985 C CA . ASP A 1 262 ? 0.472 -7.170 4.211 1.00 69.69 262 ASP A CA 1
ATOM 1986 C C . ASP A 1 262 ? 1.089 -7.452 2.831 1.00 69.69 262 ASP A C 1
ATOM 1988 O O . ASP A 1 262 ? 1.399 -8.600 2.503 1.00 69.69 262 ASP A O 1
ATOM 1992 N N . LYS A 1 263 ? 1.243 -6.403 2.017 1.00 65.19 263 LYS A N 1
ATOM 1993 C CA . LYS A 1 263 ? 1.767 -6.487 0.649 1.00 65.19 263 LYS A CA 1
ATOM 1994 C C . LYS A 1 263 ? 3.197 -7.040 0.607 1.00 65.19 263 LYS A C 1
ATOM 1996 O O . LYS A 1 263 ? 3.569 -7.683 -0.370 1.00 65.19 263 LYS A O 1
ATOM 2001 N N . ASP A 1 264 ? 3.975 -6.807 1.667 1.00 68.12 264 ASP A N 1
ATOM 2002 C CA . ASP A 1 264 ? 5.374 -7.235 1.759 1.00 68.12 264 ASP A CA 1
ATOM 2003 C C . ASP A 1 264 ? 5.517 -8.603 2.453 1.00 68.12 264 ASP A C 1
ATOM 2005 O O . ASP A 1 264 ? 6.605 -9.179 2.487 1.00 68.12 264 ASP A O 1
ATOM 2009 N N . ALA A 1 265 ? 4.428 -9.166 2.992 1.00 72.44 265 ALA A N 1
ATOM 2010 C CA . ALA A 1 265 ? 4.468 -10.461 3.655 1.00 72.44 265 ALA A CA 1
ATOM 2011 C C . ALA A 1 265 ? 4.433 -11.612 2.640 1.00 72.44 265 ALA A C 1
ATOM 2013 O O . ALA A 1 265 ? 3.498 -11.764 1.847 1.00 72.44 265 ALA A O 1
ATOM 2014 N N . ALA A 1 266 ? 5.443 -12.477 2.712 1.00 84.62 266 ALA A N 1
ATOM 2015 C CA . ALA A 1 266 ? 5.467 -13.727 1.969 1.00 84.62 266 ALA A CA 1
ATOM 2016 C C . ALA A 1 266 ? 4.528 -14.745 2.636 1.00 84.62 266 ALA A C 1
ATOM 2018 O O . ALA A 1 266 ? 4.918 -15.451 3.564 1.00 84.62 266 ALA A O 1
ATOM 2019 N N . ILE A 1 267 ? 3.274 -14.788 2.183 1.00 93.12 267 ILE A N 1
ATOM 2020 C CA . ILE A 1 267 ? 2.221 -15.655 2.746 1.00 93.12 267 ILE A CA 1
ATOM 2021 C C . ILE A 1 267 ? 1.487 -16.492 1.698 1.00 93.12 267 ILE A C 1
ATOM 2023 O O . ILE A 1 267 ? 0.662 -17.336 2.049 1.00 93.12 267 ILE A O 1
ATOM 2027 N N . TRP A 1 268 ? 1.751 -16.241 0.415 1.00 96.62 268 TRP A N 1
ATOM 2028 C CA . TRP A 1 268 ? 1.069 -16.907 -0.683 1.00 96.62 268 TRP A CA 1
ATOM 2029 C C . TRP A 1 268 ? 1.832 -18.152 -1.102 1.00 96.62 268 TRP A C 1
ATOM 2031 O O . TRP A 1 268 ? 3.044 -18.107 -1.289 1.00 96.62 268 TRP A O 1
ATOM 2041 N N . PHE A 1 269 ? 1.120 -19.250 -1.312 1.00 97.00 269 PHE A N 1
ATOM 2042 C CA . PHE A 1 269 ? 1.671 -20.470 -1.894 1.00 97.00 269 PHE A CA 1
ATOM 2043 C C . PHE A 1 269 ? 0.794 -20.920 -3.055 1.00 97.00 269 PHE A C 1
ATOM 2045 O O . PHE A 1 269 ? -0.434 -20.834 -2.983 1.00 97.00 269 PHE A O 1
ATOM 2052 N N . LYS A 1 270 ? 1.424 -21.356 -4.149 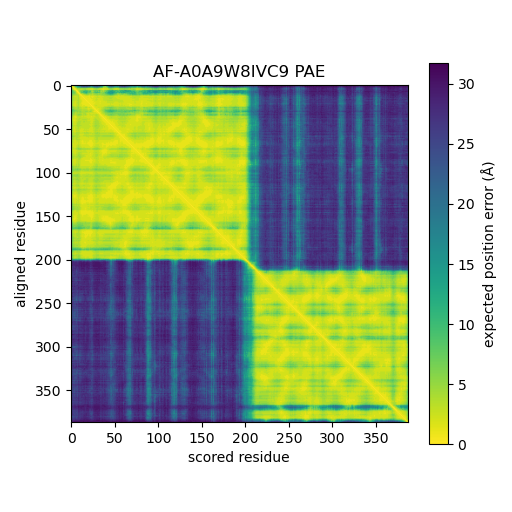1.00 97.56 270 LYS A N 1
ATOM 2053 C CA . LYS A 1 270 ? 0.711 -21.789 -5.353 1.00 97.56 270 LYS A CA 1
ATOM 2054 C C . LYS A 1 270 ? 0.094 -23.158 -5.100 1.00 97.56 270 LYS A C 1
ATOM 2056 O O . LYS A 1 270 ? 0.765 -24.030 -4.561 1.00 97.56 270 LYS A O 1
ATOM 2061 N N . ILE A 1 271 ? -1.162 -23.347 -5.483 1.00 96.94 271 ILE A N 1
ATOM 2062 C CA . ILE A 1 271 ? -1.872 -24.627 -5.328 1.00 96.94 271 ILE A CA 1
ATOM 2063 C C . ILE A 1 271 ? -2.304 -25.241 -6.652 1.00 96.94 271 ILE A C 1
ATOM 2065 O O . ILE A 1 271 ? -2.598 -26.430 -6.697 1.00 96.94 271 ILE A O 1
ATOM 2069 N N . ASP A 1 272 ? -2.351 -24.441 -7.712 1.00 97.25 272 ASP A N 1
ATOM 2070 C CA . ASP A 1 272 ? -2.762 -24.884 -9.034 1.00 97.25 272 ASP A CA 1
ATOM 2071 C C . ASP A 1 272 ? -2.326 -23.852 -10.090 1.00 97.25 272 ASP A C 1
ATOM 2073 O O . ASP A 1 272 ? -2.169 -22.662 -9.791 1.00 97.25 272 ASP A O 1
ATOM 2077 N N . HIS A 1 273 ? -2.104 -24.312 -11.318 1.00 96.75 273 HIS A N 1
ATOM 2078 C CA . HIS A 1 273 ? -1.869 -23.457 -12.475 1.00 96.75 273 HIS A CA 1
ATOM 2079 C C . HIS A 1 273 ? -2.214 -24.175 -13.781 1.00 96.75 273 HIS A C 1
ATOM 2081 O O . HIS A 1 273 ? -2.155 -25.400 -13.873 1.00 96.75 273 HIS A O 1
ATOM 2087 N N . ALA A 1 274 ? -2.486 -23.393 -14.816 1.00 96.00 274 ALA A N 1
ATOM 2088 C CA . ALA A 1 274 ? -2.550 -23.862 -16.189 1.00 96.00 274 ALA A CA 1
ATOM 2089 C C . ALA A 1 274 ? -1.869 -22.833 -17.096 1.00 96.00 274 ALA A C 1
ATOM 2091 O O . ALA A 1 274 ? -2.041 -21.628 -16.922 1.00 96.00 274 ALA A O 1
ATOM 2092 N N . GLY A 1 275 ? -1.056 -23.308 -18.038 1.00 94.38 275 GLY A N 1
ATOM 2093 C CA . GLY A 1 275 ? -0.268 -22.467 -18.938 1.00 94.38 275 GLY A CA 1
ATOM 2094 C C . GLY A 1 275 ? -0.779 -22.527 -20.370 1.00 94.38 275 GLY A C 1
ATOM 2095 O O . GLY A 1 275 ? -1.916 -22.157 -20.655 1.00 94.38 275 GLY A O 1
ATOM 2096 N N . LYS A 1 276 ? 0.089 -22.999 -21.264 1.00 91.88 276 LYS A N 1
ATOM 2097 C CA . LYS A 1 276 ? -0.220 -23.279 -22.665 1.00 91.88 276 LYS A CA 1
ATOM 2098 C C . LYS A 1 276 ? -0.300 -24.793 -22.873 1.00 91.88 276 LYS A C 1
ATOM 2100 O O . LYS A 1 276 ? 0.599 -25.503 -22.425 1.00 91.88 276 LYS A O 1
ATOM 2105 N N . TYR A 1 277 ? -1.356 -25.269 -23.520 1.00 89.00 277 TYR A N 1
ATOM 2106 C CA . TYR A 1 277 ? -1.587 -26.684 -23.809 1.00 89.00 277 TYR A CA 1
ATOM 2107 C C . TYR A 1 277 ? -0.868 -27.129 -25.094 1.00 89.00 277 TYR A C 1
ATOM 2109 O O . TYR A 1 277 ? -0.412 -26.304 -25.891 1.00 89.00 277 TYR A O 1
ATOM 2117 N N . GLU A 1 278 ? -0.762 -28.446 -25.302 1.00 87.19 278 GLU A N 1
ATOM 2118 C CA . GLU A 1 278 ? -0.074 -29.040 -26.463 1.00 87.19 278 GLU A CA 1
ATOM 2119 C C . GLU A 1 278 ? -0.722 -28.660 -27.801 1.00 87.19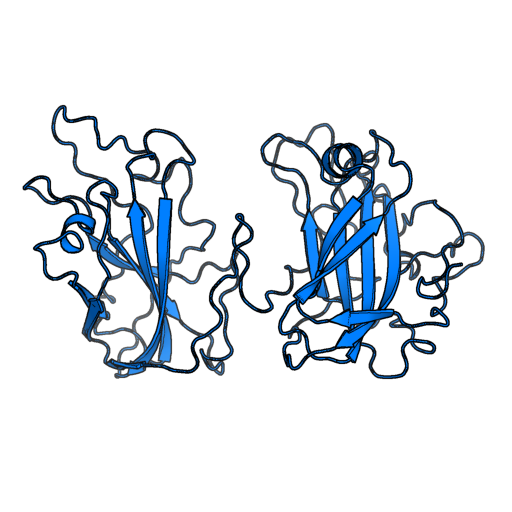 278 GLU A C 1
ATOM 2121 O O . GLU A 1 278 ? -0.024 -28.474 -28.797 1.00 87.19 278 GLU A O 1
ATOM 2126 N N . ASP A 1 279 ? -2.044 -28.479 -27.812 1.00 87.00 279 ASP A N 1
ATOM 2127 C CA . ASP A 1 279 ? -2.809 -28.012 -28.975 1.00 87.00 279 ASP A CA 1
ATOM 2128 C C . ASP A 1 279 ? -2.597 -26.516 -29.293 1.00 87.00 279 ASP A C 1
ATOM 2130 O O . ASP A 1 279 ? -3.110 -26.005 -30.289 1.00 87.00 279 ASP A O 1
ATOM 2134 N N . GLY A 1 280 ? -1.812 -25.815 -28.470 1.00 87.00 280 GLY A N 1
ATOM 2135 C CA . GLY A 1 280 ? -1.452 -24.413 -28.634 1.00 87.00 280 GLY A CA 1
ATOM 2136 C C . GLY A 1 280 ? -2.421 -23.425 -27.985 1.00 87.00 280 GLY A C 1
ATOM 2137 O O . GLY A 1 280 ? -2.120 -22.226 -27.989 1.00 87.00 280 GLY A O 1
ATOM 2138 N N . THR A 1 281 ? -3.531 -23.900 -27.414 1.00 90.25 281 THR A N 1
ATOM 2139 C CA . THR A 1 281 ? -4.469 -23.067 -26.651 1.00 90.25 281 THR A CA 1
ATOM 2140 C C . THR A 1 281 ? -3.866 -22.641 -25.314 1.00 90.25 281 THR A C 1
ATOM 2142 O O . THR A 1 281 ? -3.011 -23.315 -24.733 1.00 90.25 281 THR A O 1
ATOM 2145 N N . TRP A 1 282 ? -4.283 -21.481 -24.822 1.00 94.06 282 TRP A N 1
ATOM 2146 C CA . TRP A 1 282 ? -3.913 -20.970 -23.508 1.00 94.06 282 TRP A CA 1
ATOM 2147 C C . TRP A 1 282 ? -5.004 -21.263 -22.487 1.00 94.06 282 TRP A C 1
ATOM 2149 O O . TRP A 1 282 ? -6.185 -21.310 -22.818 1.00 94.06 282 TRP A O 1
ATOM 2159 N N . ALA A 1 283 ? -4.628 -21.374 -21.215 1.00 95.06 283 ALA A N 1
ATOM 2160 C CA . ALA A 1 283 ? -5.586 -21.491 -20.120 1.00 95.06 283 ALA A CA 1
ATOM 2161 C C . ALA A 1 283 ? -6.638 -20.367 -20.136 1.00 95.06 283 ALA A C 1
ATOM 2163 O O . ALA A 1 283 ? -7.816 -20.631 -19.901 1.00 95.06 283 ALA A O 1
ATOM 2164 N N . ALA A 1 284 ? -6.239 -19.137 -20.483 1.00 95.12 284 ALA A N 1
ATOM 2165 C CA . ALA A 1 284 ? -7.158 -18.010 -20.629 1.00 95.12 284 ALA A CA 1
ATOM 2166 C C . ALA A 1 284 ? -8.197 -18.181 -21.761 1.00 95.12 284 ALA A C 1
ATOM 2168 O O . ALA A 1 284 ? -9.277 -17.592 -21.693 1.00 95.12 284 ALA A O 1
ATOM 2169 N N . ASP A 1 285 ? -7.925 -19.017 -22.770 1.00 93.19 285 ASP A N 1
ATOM 2170 C CA . ASP A 1 285 ? -8.831 -19.233 -23.909 1.00 93.19 285 ASP A CA 1
ATOM 2171 C C . ASP A 1 285 ? -10.125 -19.952 -23.467 1.00 93.19 285 ASP A C 1
ATOM 2173 O O . ASP A 1 285 ? -11.175 -19.803 -24.095 1.00 93.19 285 ASP A O 1
ATOM 2177 N N . MET A 1 286 ? -10.103 -20.657 -22.327 1.00 90.44 286 MET A N 1
ATOM 2178 C CA . MET A 1 286 ? -11.282 -21.286 -21.704 1.00 90.44 286 MET A CA 1
ATOM 2179 C C . MET A 1 286 ? -12.363 -20.268 -21.292 1.00 90.44 286 MET A C 1
ATOM 2181 O O . MET A 1 286 ? -13.524 -20.637 -21.086 1.00 90.44 286 MET A O 1
ATOM 2185 N N . PHE A 1 287 ? -12.002 -18.987 -21.179 1.00 91.62 287 PHE A N 1
ATOM 2186 C CA . PHE A 1 287 ? -12.905 -17.889 -20.821 1.00 91.62 287 PHE A CA 1
ATOM 2187 C C . PHE A 1 287 ? -13.439 -17.112 -22.032 1.00 91.62 287 PHE A C 1
ATOM 2189 O O . PHE A 1 287 ? -14.282 -16.225 -21.880 1.00 91.62 287 PHE A O 1
ATOM 2196 N N . VAL A 1 288 ? -12.979 -17.455 -23.237 1.00 89.75 288 VAL A N 1
ATOM 2197 C CA . VAL A 1 288 ? -13.399 -16.830 -24.494 1.00 89.75 288 VAL A CA 1
ATOM 2198 C C . VAL A 1 288 ? -14.602 -17.596 -25.069 1.00 89.75 288 VAL A C 1
ATOM 2200 O O . VAL A 1 288 ? -14.560 -18.827 -25.154 1.00 89.75 288 VAL A O 1
ATOM 2203 N N . PRO A 1 289 ? -15.693 -16.923 -25.486 1.00 83.88 289 PRO A N 1
ATOM 2204 C CA . PRO A 1 289 ? -16.813 -17.587 -26.156 1.00 83.88 289 PRO A CA 1
ATOM 2205 C C . PRO A 1 289 ? -16.361 -18.391 -27.395 1.00 83.88 289 PRO A C 1
ATOM 2207 O O . PRO A 1 289 ? -15.535 -17.893 -28.158 1.00 83.88 289 PRO A O 1
ATOM 2210 N N . PRO A 1 290 ? -16.901 -19.603 -27.648 1.00 86.69 290 PRO A N 1
ATOM 2211 C CA . PRO A 1 290 ? -18.077 -20.219 -27.023 1.00 86.69 290 PRO A CA 1
ATOM 2212 C C . PRO A 1 290 ? -17.777 -21.117 -25.804 1.00 86.69 290 PRO A C 1
ATOM 2214 O O . PRO A 1 290 ? -18.648 -21.889 -25.400 1.00 86.69 290 PRO A O 1
ATOM 2217 N N . ASN A 1 291 ? -16.575 -21.054 -25.219 1.00 86.81 291 ASN A N 1
ATOM 2218 C CA . ASN A 1 291 ? -16.226 -21.877 -24.058 1.00 86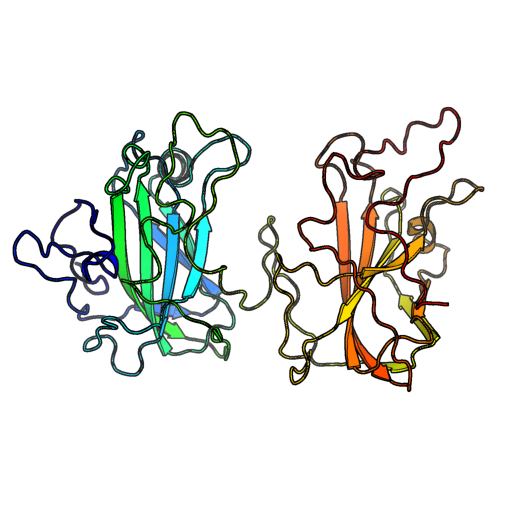.81 291 ASN A CA 1
ATOM 2219 C C . ASN A 1 291 ? -17.071 -21.521 -22.819 1.00 86.81 291 ASN A C 1
ATOM 2221 O O . ASN A 1 291 ? -17.713 -20.471 -22.741 1.00 86.81 291 ASN A O 1
ATOM 2225 N N . ASN A 1 292 ? -17.093 -22.421 -21.833 1.00 86.38 292 ASN A N 1
ATOM 2226 C CA . ASN A 1 292 ? -18.011 -22.345 -20.689 1.00 86.38 292 ASN A CA 1
ATOM 2227 C C . ASN A 1 292 ? -17.600 -21.344 -19.593 1.00 86.38 292 ASN A C 1
ATOM 2229 O O . ASN A 1 292 ? -18.351 -21.188 -18.633 1.00 86.38 292 ASN A O 1
ATOM 2233 N N . LYS A 1 293 ? -16.444 -20.678 -19.733 1.00 89.62 293 LYS A N 1
ATOM 2234 C CA . LYS A 1 293 ? -15.926 -19.650 -18.813 1.00 89.62 293 LYS A CA 1
ATOM 2235 C C . LYS A 1 293 ? -15.642 -20.143 -17.396 1.00 89.62 293 LYS A C 1
ATOM 2237 O O . LYS A 1 293 ? -15.586 -19.348 -16.458 1.00 89.62 293 LYS A O 1
ATOM 2242 N N . LEU A 1 294 ? -15.441 -21.451 -17.238 1.00 90.19 294 LEU A N 1
ATOM 2243 C CA . LEU A 1 294 ? -15.191 -22.077 -15.948 1.00 90.19 294 LEU A CA 1
ATOM 2244 C C . LEU A 1 294 ? -13.738 -22.515 -15.816 1.00 90.19 294 LEU A C 1
ATOM 2246 O O . LEU A 1 294 ? -13.234 -23.285 -16.628 1.00 90.19 294 LEU A O 1
ATOM 2250 N N . TYR A 1 295 ? -13.113 -22.123 -14.711 1.00 93.62 295 TYR A N 1
ATOM 2251 C CA . TYR A 1 295 ? -11.868 -22.723 -14.248 1.00 93.62 295 TYR A CA 1
ATOM 2252 C C . TYR A 1 295 ? -12.136 -23.565 -13.009 1.00 93.62 295 TYR A C 1
ATOM 2254 O O . TYR A 1 295 ? -12.775 -23.095 -12.070 1.00 93.62 295 TYR A O 1
ATOM 2262 N N . SER A 1 296 ? -11.656 -24.804 -12.992 1.00 94.25 296 SER A N 1
ATOM 2263 C CA . SER A 1 296 ? -11.794 -25.694 -11.838 1.00 94.25 296 SER A CA 1
ATOM 2264 C C . SER A 1 296 ? -10.434 -25.909 -11.195 1.00 94.25 296 SER A C 1
ATOM 2266 O O . SER A 1 296 ? -9.498 -26.293 -11.884 1.00 94.25 296 SER A O 1
ATOM 2268 N N . LEU A 1 297 ? -10.344 -25.721 -9.882 1.00 93.75 297 LEU A N 1
ATOM 2269 C CA . LEU A 1 297 ? -9.153 -26.049 -9.102 1.00 93.75 297 LEU A CA 1
ATOM 2270 C C . LEU A 1 297 ? -9.529 -26.941 -7.928 1.00 93.75 297 LEU A C 1
ATOM 2272 O O . LEU A 1 297 ? -10.637 -26.839 -7.399 1.00 93.75 297 LEU A O 1
ATOM 2276 N N . ARG A 1 298 ? -8.612 -27.805 -7.498 1.00 95.19 298 ARG A N 1
ATOM 2277 C CA . ARG A 1 298 ? -8.800 -28.646 -6.313 1.00 95.19 298 ARG A CA 1
ATOM 2278 C C . ARG A 1 298 ? -8.076 -28.037 -5.117 1.00 95.19 298 ARG A C 1
ATOM 2280 O O . ARG A 1 298 ? -6.895 -27.720 -5.207 1.00 95.19 298 ARG A O 1
ATOM 2287 N N . ILE A 1 299 ? -8.758 -27.931 -3.980 1.00 96.12 299 ILE A N 1
ATOM 2288 C CA . ILE A 1 299 ? -8.115 -27.578 -2.711 1.00 96.12 299 ILE A CA 1
ATOM 2289 C C . ILE A 1 299 ? -7.237 -28.748 -2.258 1.00 96.12 299 ILE A C 1
ATOM 2291 O O . ILE A 1 299 ? -7.724 -29.882 -2.261 1.00 96.12 299 ILE A O 1
ATOM 2295 N N . PRO A 1 300 ? -5.978 -28.529 -1.833 1.00 96.06 300 PRO A N 1
ATOM 2296 C CA . PRO A 1 300 ? -5.110 -29.632 -1.436 1.00 96.06 300 PRO A CA 1
ATOM 2297 C C . PRO A 1 300 ? -5.753 -30.487 -0.323 1.00 96.06 300 PRO A C 1
ATOM 2299 O O . PRO A 1 300 ? -6.180 -29.944 0.698 1.00 96.06 300 PRO A O 1
ATOM 2302 N N . PRO A 1 301 ? -5.844 -31.819 -0.490 1.00 94.19 301 PRO A N 1
ATOM 2303 C CA . PRO A 1 301 ? -6.713 -32.674 0.328 1.00 94.19 301 PRO A CA 1
ATOM 2304 C C . PRO A 1 301 ? -6.273 -32.813 1.788 1.00 94.19 301 PRO A C 1
ATOM 2306 O O . PRO A 1 301 ? -7.095 -33.080 2.657 1.00 94.19 301 PRO A O 1
ATOM 2309 N N . LYS A 1 302 ? -4.980 -32.620 2.072 1.00 94.88 302 LYS A N 1
ATOM 2310 C CA . LYS A 1 302 ? -4.413 -32.677 3.428 1.00 94.88 302 LYS A CA 1
ATOM 2311 C C . LYS A 1 302 ? -4.174 -31.295 4.038 1.00 94.88 302 LYS A C 1
ATOM 2313 O O . LYS A 1 302 ? -3.553 -31.213 5.099 1.00 94.88 302 LYS A O 1
ATOM 2318 N N . LEU A 1 303 ? -4.624 -30.222 3.380 1.00 96.50 303 LEU A N 1
ATOM 2319 C CA . LEU A 1 303 ? -4.413 -28.857 3.851 1.00 96.50 303 LEU A CA 1
ATOM 2320 C C . LEU A 1 303 ? -5.009 -28.670 5.250 1.00 96.50 303 LEU A C 1
ATOM 2322 O O . LEU A 1 303 ? -6.132 -29.093 5.528 1.00 96.50 303 LEU A O 1
ATOM 2326 N N . LYS A 1 304 ? -4.236 -28.025 6.123 1.00 95.75 304 LYS A N 1
ATOM 2327 C CA . LYS A 1 304 ? -4.679 -27.627 7.458 1.00 95.75 304 LYS A CA 1
ATOM 2328 C C . LYS A 1 304 ? -5.972 -26.787 7.376 1.00 95.75 304 LYS A C 1
ATOM 2330 O O . LYS A 1 304 ? -6.006 -25.830 6.609 1.00 95.75 304 LYS A O 1
ATOM 2335 N N . PRO A 1 305 ? -7.006 -27.078 8.183 1.00 97.44 305 PRO A N 1
ATOM 2336 C CA . PRO A 1 305 ? -8.213 -26.260 8.252 1.00 97.44 305 PRO A CA 1
ATOM 2337 C C . PRO A 1 305 ? -7.975 -24.818 8.722 1.00 97.44 305 PRO A C 1
ATOM 2339 O O . PRO A 1 305 ? -6.998 -24.500 9.421 1.00 97.44 305 PRO A O 1
ATOM 2342 N N . GLY A 1 306 ? -8.924 -23.952 8.379 1.00 96.81 306 GLY A N 1
ATOM 2343 C CA . GLY A 1 306 ? -8.997 -22.557 8.802 1.00 96.81 306 GLY A CA 1
ATOM 2344 C C . GLY A 1 306 ? -9.466 -21.637 7.682 1.00 96.81 306 GLY A C 1
ATOM 2345 O O . GLY A 1 306 ? -9.884 -22.088 6.617 1.00 96.81 306 GLY A O 1
ATOM 2346 N N . GLN A 1 307 ? -9.346 -20.330 7.899 1.00 97.56 307 GLN A N 1
ATOM 2347 C CA . GLN A 1 307 ? -9.714 -19.339 6.892 1.00 97.56 307 GLN A CA 1
ATOM 2348 C C . GLN A 1 307 ? -8.555 -19.036 5.948 1.00 97.56 307 GLN A C 1
ATOM 2350 O O . GLN A 1 307 ? -7.403 -18.901 6.368 1.00 97.56 307 GLN A O 1
ATOM 2355 N N . TYR A 1 308 ? -8.876 -18.919 4.663 1.00 97.38 308 TYR A N 1
ATOM 2356 C CA . TYR A 1 308 ? -7.926 -18.682 3.587 1.00 97.38 308 TYR A CA 1
ATOM 2357 C C . TYR A 1 308 ? -8.471 -17.675 2.579 1.00 97.38 308 TYR A C 1
ATOM 2359 O O . TYR A 1 308 ? -9.663 -17.661 2.264 1.00 97.38 308 TYR A O 1
ATOM 2367 N N . LEU A 1 309 ? -7.567 -16.874 2.019 1.00 95.88 309 LEU A N 1
ATOM 2368 C CA . LEU A 1 309 ? -7.798 -16.196 0.749 1.00 95.88 309 LEU A CA 1
ATOM 2369 C C . LEU A 1 309 ? -7.350 -17.107 -0.391 1.00 95.88 309 LEU A C 1
ATOM 2371 O O . LEU A 1 309 ? -6.211 -17.572 -0.389 1.00 95.88 309 LEU A O 1
ATOM 2375 N N . ILE A 1 310 ? -8.221 -17.310 -1.377 1.00 95.56 310 ILE A N 1
ATOM 2376 C CA . ILE A 1 310 ? -7.850 -17.843 -2.689 1.00 95.56 310 ILE A CA 1
ATOM 2377 C C . ILE A 1 310 ? -7.565 -16.650 -3.595 1.00 95.56 310 ILE A C 1
ATOM 2379 O O . ILE A 1 310 ? -8.474 -15.860 -3.831 1.00 95.56 310 ILE A O 1
ATOM 2383 N N . ARG A 1 311 ? -6.342 -16.519 -4.112 1.00 94.75 311 ARG A N 1
ATOM 2384 C CA . ARG A 1 311 ? -6.017 -15.604 -5.217 1.00 94.75 311 ARG A CA 1
ATOM 2385 C C . ARG A 1 311 ? -6.064 -16.407 -6.510 1.00 94.75 311 ARG A C 1
ATOM 2387 O O . ARG A 1 311 ? -5.244 -17.301 -6.696 1.00 94.75 311 ARG A O 1
ATOM 2394 N N . HIS A 1 312 ? -7.006 -16.071 -7.378 1.00 93.62 312 HIS A N 1
ATOM 2395 C CA . HIS A 1 312 ? -7.145 -16.603 -8.727 1.00 93.62 312 HIS A CA 1
ATOM 2396 C C . HIS A 1 312 ? -6.763 -15.500 -9.715 1.00 93.62 312 HIS A C 1
ATOM 2398 O O . HIS A 1 312 ? -7.252 -14.381 -9.598 1.00 93.62 312 HIS A O 1
ATOM 2404 N N . GLU A 1 313 ? -5.848 -15.766 -10.639 1.00 92.94 313 GLU A N 1
ATOM 2405 C CA . GLU A 1 313 ? -5.242 -14.724 -11.470 1.00 92.94 313 GLU A CA 1
ATOM 2406 C C . GLU A 1 313 ? -5.041 -15.193 -12.908 1.00 92.94 313 GLU A C 1
ATOM 2408 O O . GLU A 1 313 ? -4.594 -16.315 -13.142 1.00 92.94 313 GLU A O 1
ATOM 2413 N N . ILE A 1 314 ? -5.321 -14.297 -13.857 1.00 94.06 314 ILE A N 1
ATOM 2414 C CA . ILE A 1 314 ? -4.928 -14.432 -15.263 1.00 94.06 314 ILE A CA 1
ATOM 2415 C C . ILE A 1 314 ? -3.786 -13.452 -15.529 1.00 94.06 314 ILE A C 1
ATOM 2417 O O . ILE A 1 314 ? -3.872 -12.283 -15.145 1.00 94.06 314 ILE A O 1
ATOM 2421 N N . LEU A 1 315 ? -2.730 -13.902 -16.206 1.00 94.75 315 LEU A N 1
ATOM 2422 C CA . LEU A 1 315 ? -1.682 -13.014 -16.716 1.00 94.75 315 LEU A CA 1
ATOM 2423 C C . LEU A 1 315 ? -1.850 -12.876 -18.227 1.00 94.75 315 LEU A C 1
ATOM 2425 O O . LEU A 1 315 ? -1.531 -13.804 -18.959 1.00 94.75 315 LEU A O 1
ATOM 2429 N N . ALA A 1 316 ? -2.344 -11.740 -18.714 1.00 95.06 316 ALA A N 1
ATOM 2430 C CA . ALA A 1 316 ? -2.431 -11.496 -20.148 1.00 95.06 316 ALA A CA 1
ATOM 2431 C C . ALA A 1 316 ? -1.051 -11.107 -20.699 1.00 95.06 316 ALA A C 1
ATOM 2433 O O . ALA A 1 316 ? -0.427 -10.143 -20.245 1.00 95.06 316 ALA A O 1
ATOM 2434 N N . LEU A 1 317 ? -0.583 -11.865 -21.692 1.00 95.44 317 LEU A N 1
ATOM 2435 C CA . LEU A 1 317 ? 0.793 -11.807 -22.192 1.00 95.44 317 LEU A CA 1
ATOM 2436 C C . LEU A 1 317 ? 0.952 -11.015 -23.499 1.00 95.44 317 LEU A C 1
ATOM 2438 O O . LEU A 1 317 ? 2.041 -10.972 -24.066 1.00 95.44 317 LEU A O 1
ATOM 2442 N N . HIS A 1 318 ? -0.107 -10.378 -24.003 1.00 93.12 318 HIS A N 1
ATOM 2443 C CA . HIS A 1 318 ? -0.079 -9.695 -25.304 1.00 93.12 318 HIS A CA 1
ATOM 2444 C C . HIS A 1 318 ? 0.917 -8.524 -25.381 1.00 93.12 318 HIS A C 1
ATOM 2446 O O . HIS A 1 318 ? 1.316 -8.152 -26.484 1.00 93.12 318 HIS A O 1
ATOM 2452 N N . GLY A 1 319 ? 1.312 -7.963 -24.232 1.00 92.69 319 GLY A N 1
ATOM 2453 C CA . GLY A 1 319 ? 2.361 -6.948 -24.094 1.00 92.69 319 GLY A CA 1
ATOM 2454 C C . GLY A 1 319 ? 3.659 -7.463 -23.463 1.00 92.69 319 GLY A C 1
ATOM 2455 O O . GLY A 1 319 ? 4.584 -6.687 -23.270 1.00 92.69 319 GLY A O 1
ATOM 2456 N N . ALA A 1 320 ? 3.759 -8.755 -23.137 1.00 92.44 320 ALA A N 1
ATOM 2457 C CA . ALA A 1 320 ? 4.824 -9.303 -22.293 1.00 92.44 320 ALA A CA 1
ATOM 2458 C C . ALA A 1 320 ? 6.164 -9.535 -23.013 1.00 92.44 320 ALA A C 1
ATOM 2460 O O . ALA A 1 320 ? 7.032 -10.219 -22.483 1.00 92.44 320 ALA A O 1
ATOM 2461 N N . PHE A 1 321 ? 6.361 -8.995 -24.216 1.00 89.56 321 PHE A N 1
ATOM 2462 C CA . PHE A 1 321 ? 7.641 -9.097 -24.926 1.00 89.56 321 PHE A CA 1
ATOM 2463 C C . PHE A 1 321 ? 8.752 -8.241 -24.291 1.00 89.56 321 PHE A C 1
ATOM 2465 O O . PHE A 1 321 ? 9.915 -8.538 -24.532 1.00 89.56 321 PHE A O 1
ATOM 2472 N N . ASP A 1 322 ? 8.396 -7.267 -23.445 1.00 86.31 322 ASP A N 1
ATOM 2473 C CA . ASP A 1 322 ? 9.302 -6.461 -22.619 1.00 86.31 322 ASP A CA 1
ATOM 2474 C C . ASP A 1 322 ? 8.751 -6.317 -21.186 1.00 86.31 322 ASP A C 1
ATOM 2476 O O . ASP A 1 322 ? 7.566 -6.547 -20.931 1.00 86.31 322 ASP A O 1
ATOM 2480 N N . PHE A 1 323 ? 9.600 -5.925 -20.229 1.00 83.19 323 PHE A N 1
ATOM 2481 C CA . PHE A 1 323 ? 9.187 -5.636 -18.850 1.00 83.19 323 PHE A CA 1
ATOM 2482 C C . PHE A 1 323 ? 9.091 -4.119 -18.587 1.00 83.19 323 PHE A C 1
ATOM 2484 O O . PHE A 1 323 ? 10.034 -3.402 -18.927 1.00 83.19 323 PHE A O 1
ATOM 2491 N N . PRO A 1 324 ? 8.045 -3.617 -17.893 1.00 84.50 324 PRO A N 1
ATOM 2492 C CA . PRO A 1 324 ? 6.835 -4.320 -17.455 1.00 84.50 324 PRO A CA 1
ATOM 2493 C C . PRO A 1 324 ? 5.788 -4.397 -18.584 1.00 84.50 324 PRO A C 1
ATOM 2495 O O . PRO A 1 324 ? 5.294 -3.366 -19.035 1.00 84.50 324 PRO A O 1
ATOM 2498 N N . GLY A 1 325 ? 5.429 -5.611 -19.019 1.00 85.38 325 GLY A N 1
ATOM 2499 C CA . GLY A 1 325 ? 4.503 -5.821 -20.146 1.00 85.38 325 GLY A CA 1
ATOM 2500 C C . GLY A 1 325 ? 3.333 -6.776 -19.888 1.00 85.38 325 GLY A C 1
ATOM 2501 O O . GLY A 1 325 ? 2.366 -6.789 -20.651 1.00 85.38 325 GLY A O 1
ATOM 2502 N N . ILE A 1 326 ? 3.382 -7.563 -18.807 1.00 90.06 326 ILE A N 1
ATOM 2503 C CA . ILE A 1 326 ? 2.248 -8.393 -18.380 1.00 90.06 326 ILE A CA 1
ATOM 2504 C C . ILE A 1 326 ? 1.136 -7.519 -17.812 1.00 90.06 326 ILE A C 1
ATOM 2506 O O . ILE A 1 326 ? 1.383 -6.637 -16.990 1.00 90.06 326 ILE A O 1
ATOM 2510 N N . GLN A 1 327 ? -0.101 -7.847 -18.173 1.00 88.94 327 GLN A N 1
ATOM 2511 C CA . GLN A 1 327 ? -1.290 -7.320 -17.515 1.00 88.94 327 GLN A CA 1
ATOM 2512 C C . GLN A 1 327 ? -1.882 -8.404 -16.614 1.00 88.94 327 GLN A C 1
ATOM 2514 O O . GLN A 1 327 ? -2.350 -9.439 -17.087 1.00 88.94 327 GLN A O 1
ATOM 2519 N N . ALA A 1 328 ? -1.806 -8.186 -15.305 1.00 88.56 328 ALA A N 1
ATOM 2520 C CA . ALA A 1 328 ? -2.267 -9.134 -14.302 1.00 88.56 328 ALA A CA 1
ATOM 2521 C C . ALA A 1 328 ? -3.707 -8.828 -13.869 1.00 88.56 328 ALA A C 1
ATOM 2523 O O . ALA A 1 328 ? -4.027 -7.686 -13.543 1.00 88.56 328 ALA A O 1
ATOM 2524 N N . TYR A 1 329 ? -4.552 -9.859 -13.803 1.00 88.31 329 TYR A N 1
ATOM 2525 C CA . TYR A 1 329 ? -5.962 -9.760 -13.410 1.00 88.31 329 TYR A CA 1
ATOM 2526 C C . TYR A 1 329 ? -6.262 -10.671 -12.216 1.00 88.31 329 TYR A C 1
ATOM 2528 O O . TYR A 1 329 ? -6.869 -11.735 -12.378 1.00 88.31 329 TYR A O 1
ATOM 2536 N N . PRO A 1 330 ? -5.807 -10.303 -11.007 1.00 88.56 330 PRO A N 1
ATOM 2537 C CA . PRO A 1 330 ? -6.082 -11.078 -9.811 1.00 88.56 330 PRO A CA 1
ATOM 2538 C C . PRO A 1 330 ? -7.481 -10.801 -9.257 1.00 88.56 330 PRO A C 1
ATOM 2540 O O . PRO A 1 330 ? -7.923 -9.659 -9.148 1.00 88.56 330 PRO A O 1
ATOM 2543 N N . VAL A 1 331 ? -8.134 -11.861 -8.800 1.00 85.69 331 VAL A N 1
ATOM 2544 C CA . VAL A 1 331 ? -9.361 -11.833 -8.004 1.00 85.69 331 VAL A CA 1
ATOM 2545 C C . VAL A 1 331 ? -9.177 -12.688 -6.755 1.00 85.69 331 VAL A C 1
ATOM 2547 O O . VAL A 1 331 ? -8.563 -13.755 -6.794 1.00 85.69 331 VAL A O 1
ATOM 2550 N N . CYS A 1 332 ? -9.704 -12.213 -5.628 1.00 88.81 332 CYS A N 1
ATOM 2551 C CA . CYS A 1 332 ? -9.584 -12.892 -4.342 1.00 88.81 332 CYS A CA 1
ATOM 2552 C C . CYS A 1 332 ? -10.945 -13.384 -3.838 1.00 88.81 332 CYS A C 1
ATOM 2554 O O . CYS A 1 332 ? -11.939 -12.662 -3.916 1.00 88.81 332 CYS A O 1
ATOM 2556 N N . VAL A 1 333 ? -10.979 -14.588 -3.263 1.00 88.25 333 VAL A N 1
ATOM 2557 C CA . VAL A 1 333 ? -12.168 -15.183 -2.633 1.00 88.25 333 VAL A CA 1
ATOM 2558 C C . VAL A 1 333 ? -11.844 -15.593 -1.201 1.00 88.25 333 VAL A C 1
ATOM 2560 O O . VAL A 1 333 ? -10.778 -16.139 -0.932 1.00 88.25 333 VAL A O 1
ATOM 2563 N N . GLN A 1 334 ? -12.772 -15.335 -0.280 1.00 91.94 334 GLN A N 1
ATOM 2564 C CA . GLN A 1 334 ? -12.650 -15.704 1.130 1.00 91.94 334 GLN A CA 1
ATOM 2565 C C . GLN A 1 334 ? -13.323 -17.041 1.394 1.00 91.94 334 GLN A C 1
ATOM 2567 O O . GLN A 1 334 ? -14.519 -17.191 1.117 1.00 91.94 334 GLN A O 1
ATOM 2572 N N . VAL A 1 335 ? -12.583 -17.980 1.976 1.00 93.94 335 VAL A N 1
ATOM 2573 C CA . VAL A 1 335 ? -13.105 -19.307 2.294 1.00 93.94 335 VAL A CA 1
ATOM 2574 C C . VAL A 1 335 ? -12.707 -19.769 3.692 1.00 93.94 335 VAL A C 1
ATOM 2576 O O . VAL A 1 335 ? -11.604 -19.507 4.159 1.00 93.94 335 VAL A O 1
ATOM 2579 N N . GLU A 1 336 ? -13.614 -20.476 4.352 1.00 96.50 336 GLU A N 1
ATOM 2580 C CA . GLU A 1 336 ? -13.345 -21.349 5.488 1.00 96.50 336 GLU A CA 1
ATOM 2581 C C . GLU A 1 336 ? -13.110 -22.752 4.924 1.00 96.50 336 GLU A C 1
ATOM 2583 O O . GLU A 1 336 ? -14.031 -23.372 4.381 1.00 96.50 336 GLU A O 1
ATOM 2588 N N . ILE A 1 337 ? -11.872 -23.232 5.021 1.00 97.25 337 ILE A N 1
ATOM 2589 C CA . ILE A 1 337 ? -11.491 -24.583 4.621 1.00 97.25 337 ILE A CA 1
ATOM 2590 C C . ILE A 1 337 ? -11.673 -25.508 5.820 1.00 97.25 337 ILE A C 1
ATOM 2592 O O . ILE A 1 337 ? -11.014 -25.362 6.850 1.00 97.25 337 ILE A O 1
ATOM 2596 N N . THR A 1 338 ? -12.558 -26.484 5.663 1.00 97.56 338 THR A N 1
ATOM 2597 C CA . THR A 1 338 ? -12.890 -27.495 6.672 1.00 97.56 338 THR A CA 1
ATOM 2598 C C . THR A 1 338 ? -12.165 -28.814 6.402 1.00 97.56 338 THR A C 1
ATOM 2600 O O . THR A 1 338 ? -11.668 -29.057 5.302 1.00 97.56 338 THR A O 1
ATOM 2603 N N . GLY A 1 339 ? -12.087 -29.680 7.413 1.00 95.31 339 GLY A N 1
ATOM 2604 C CA . GLY A 1 339 ? -11.462 -30.998 7.313 1.00 95.31 339 GLY A CA 1
ATOM 2605 C C . GLY A 1 339 ? -10.616 -31.328 8.537 1.00 95.31 339 GLY A C 1
ATOM 2606 O O . GLY A 1 339 ? -10.736 -30.704 9.587 1.00 95.31 339 GLY A O 1
ATOM 2607 N N . ASN A 1 340 ? -9.750 -32.321 8.389 1.00 95.25 340 ASN A N 1
ATOM 2608 C CA . ASN A 1 340 ? -8.858 -32.851 9.424 1.00 95.25 340 ASN A CA 1
ATOM 2609 C C . ASN A 1 340 ? -7.394 -32.939 8.950 1.00 95.25 340 ASN A C 1
ATOM 2611 O O . ASN A 1 340 ? -6.571 -33.592 9.591 1.00 95.25 340 ASN A O 1
ATOM 2615 N N . GLY A 1 341 ? -7.071 -32.291 7.827 1.00 94.19 341 GLY A N 1
ATOM 2616 C CA . GLY A 1 341 ? -5.707 -32.179 7.325 1.00 94.19 341 GLY A CA 1
ATOM 2617 C C . GLY A 1 341 ? -4.786 -31.433 8.293 1.00 94.19 341 GLY A C 1
ATOM 2618 O O . GLY A 1 341 ? -5.222 -30.634 9.122 1.00 94.19 341 GLY A O 1
ATOM 2619 N N . THR A 1 342 ? -3.487 -31.685 8.192 1.00 95.12 342 THR A N 1
ATOM 2620 C CA . THR A 1 342 ? -2.459 -31.025 9.015 1.00 95.12 342 THR A CA 1
ATOM 2621 C C . THR A 1 342 ? -1.330 -30.428 8.182 1.00 95.12 342 THR A C 1
ATOM 2623 O O . THR A 1 342 ? -0.468 -29.742 8.729 1.00 95.12 342 THR A O 1
ATOM 2626 N N . ALA A 1 343 ? -1.330 -30.652 6.865 1.00 95.62 343 ALA A N 1
ATOM 2627 C CA . ALA A 1 343 ? -0.262 -30.217 5.984 1.00 95.62 343 ALA A CA 1
ATOM 2628 C C . ALA A 1 343 ? -0.334 -28.707 5.728 1.00 95.62 343 ALA A C 1
ATOM 2630 O O . ALA A 1 343 ? -1.408 -28.132 5.526 1.00 95.62 343 ALA A O 1
ATOM 2631 N N . PHE A 1 344 ? 0.832 -28.067 5.707 1.00 95.25 344 PHE A N 1
ATOM 2632 C CA . PHE A 1 344 ? 0.988 -26.655 5.384 1.00 95.25 344 PHE A CA 1
ATOM 2633 C C . PHE A 1 344 ? 2.373 -26.437 4.751 1.00 95.25 344 PHE A C 1
ATOM 2635 O O . PHE A 1 344 ? 3.329 -27.079 5.196 1.00 95.25 344 PHE A O 1
ATOM 2642 N N . PRO A 1 345 ? 2.511 -25.602 3.705 1.00 94.00 345 PRO A N 1
ATOM 2643 C CA . PRO A 1 345 ? 3.806 -25.358 3.080 1.00 94.00 345 PRO A CA 1
ATOM 2644 C C . PRO A 1 345 ? 4.739 -24.559 3.993 1.00 94.00 345 PRO A C 1
ATOM 2646 O O . PRO A 1 345 ? 4.315 -23.920 4.955 1.00 94.00 345 PRO A O 1
ATOM 2649 N N . THR A 1 346 ? 6.026 -24.582 3.659 1.00 89.94 346 THR A N 1
ATOM 2650 C CA . THR A 1 346 ? 7.085 -23.817 4.339 1.00 89.94 346 THR A CA 1
ATOM 2651 C C . THR A 1 346 ? 7.714 -22.746 3.447 1.00 89.94 346 THR A C 1
ATOM 2653 O O . THR A 1 346 ? 8.553 -21.981 3.915 1.00 89.94 346 THR A O 1
ATOM 2656 N N . SER A 1 347 ? 7.320 -22.681 2.172 1.00 87.44 347 SER A N 1
ATOM 2657 C CA . SER A 1 347 ? 7.804 -21.708 1.193 1.00 87.44 347 SER A CA 1
ATOM 2658 C C . SER A 1 347 ? 6.639 -20.871 0.681 1.00 87.44 347 SER A C 1
ATOM 2660 O O . SER A 1 347 ? 5.585 -21.410 0.337 1.00 87.44 347 SER A O 1
ATOM 2662 N N . PHE A 1 348 ? 6.839 -19.555 0.654 1.00 92.94 348 PHE A N 1
ATOM 2663 C CA . PHE A 1 348 ? 5.819 -18.571 0.322 1.00 92.94 348 PHE A CA 1
ATOM 2664 C C . PHE A 1 348 ? 6.405 -17.454 -0.536 1.00 92.94 348 PHE A C 1
ATOM 2666 O O . PHE A 1 348 ? 7.613 -17.215 -0.532 1.00 92.94 348 PHE A O 1
ATOM 2673 N N . VAL A 1 349 ? 5.526 -16.728 -1.217 1.00 90.94 349 VAL A N 1
ATOM 2674 C CA . VAL A 1 349 ? 5.841 -15.515 -1.975 1.00 90.94 349 VAL A CA 1
ATOM 2675 C C . VAL A 1 349 ? 4.935 -14.357 -1.553 1.00 90.94 349 VAL A C 1
ATOM 2677 O O . VAL A 1 349 ? 3.885 -14.563 -0.934 1.00 90.94 349 VAL A O 1
ATOM 2680 N N . SER A 1 350 ? 5.352 -13.130 -1.863 1.00 86.31 350 SER A N 1
ATOM 2681 C CA . SER A 1 350 ? 4.591 -11.898 -1.632 1.00 86.31 350 SER A CA 1
ATOM 2682 C C . SER A 1 350 ? 4.058 -11.325 -2.947 1.00 86.31 350 SER A C 1
ATOM 2684 O O . SER A 1 350 ? 4.625 -11.540 -4.020 1.00 86.31 350 SER A O 1
ATOM 2686 N N . PHE A 1 351 ? 2.971 -10.561 -2.869 1.00 84.88 351 PHE A N 1
ATOM 2687 C CA . PHE A 1 351 ? 2.455 -9.781 -3.992 1.00 84.88 351 PHE A CA 1
ATOM 2688 C C . PHE A 1 351 ? 2.304 -8.321 -3.532 1.00 84.88 351 PHE A C 1
ATOM 2690 O O . PHE A 1 351 ? 1.374 -8.042 -2.771 1.00 84.88 351 PHE A O 1
ATOM 2697 N N . PRO A 1 352 ? 3.175 -7.389 -3.981 1.00 79.31 352 PRO A N 1
ATOM 2698 C CA . PRO A 1 352 ? 4.233 -7.548 -4.990 1.00 79.31 352 PRO A CA 1
ATOM 2699 C C . PRO A 1 352 ? 5.456 -8.350 -4.495 1.00 79.31 352 PRO A C 1
ATOM 2701 O O . PRO A 1 352 ? 5.701 -8.452 -3.296 1.00 79.31 352 PRO A O 1
ATOM 2704 N N . GLY A 1 353 ? 6.228 -8.921 -5.430 1.00 81.31 353 GLY A N 1
ATOM 2705 C CA . GLY A 1 353 ? 7.481 -9.648 -5.152 1.00 81.31 353 GLY A CA 1
ATOM 2706 C C . GLY A 1 353 ? 7.621 -10.993 -5.874 1.00 81.31 353 GLY A C 1
ATOM 2707 O O . GLY A 1 353 ? 8.723 -11.367 -6.254 1.00 81.31 353 GLY A O 1
ATOM 2708 N N . ALA A 1 354 ? 6.515 -11.694 -6.131 1.00 86.88 354 ALA A N 1
ATOM 2709 C CA . ALA A 1 354 ? 6.531 -13.002 -6.794 1.00 86.88 354 ALA A CA 1
ATOM 2710 C C . ALA A 1 354 ? 6.879 -12.961 -8.294 1.00 86.88 354 ALA A C 1
ATOM 2712 O O . ALA A 1 354 ? 7.215 -13.999 -8.861 1.00 86.88 354 ALA A O 1
ATOM 2713 N N . TYR A 1 355 ? 6.753 -11.794 -8.936 1.00 88.62 355 TYR A N 1
ATOM 2714 C CA . TYR A 1 355 ? 7.018 -11.593 -10.360 1.00 88.62 355 TYR A CA 1
ATOM 2715 C C . TYR A 1 355 ? 8.060 -10.483 -10.534 1.00 88.62 355 TYR A C 1
ATOM 2717 O O . TYR A 1 355 ? 7.803 -9.321 -10.216 1.00 88.62 355 TYR A O 1
ATOM 2725 N N . THR A 1 356 ? 9.229 -10.854 -11.044 1.00 87.38 356 THR A N 1
ATOM 2726 C CA . THR A 1 356 ? 10.342 -9.960 -11.403 1.00 87.38 356 THR A CA 1
ATOM 2727 C C . THR A 1 356 ? 10.659 -10.104 -12.898 1.00 87.38 356 THR A C 1
ATOM 2729 O O . THR A 1 356 ? 10.191 -11.070 -13.511 1.00 87.38 356 THR A O 1
ATOM 2732 N N . PRO A 1 357 ? 11.453 -9.202 -13.509 1.00 84.75 357 PRO A N 1
ATOM 2733 C CA . PRO A 1 357 ? 11.882 -9.355 -14.904 1.00 84.75 357 PRO A CA 1
ATOM 2734 C C . PRO A 1 357 ? 12.572 -10.698 -15.193 1.00 84.75 357 PRO A C 1
ATOM 2736 O O . PRO A 1 357 ? 12.490 -11.213 -16.303 1.00 84.75 357 PRO A O 1
ATOM 2739 N N . GLU A 1 358 ? 13.225 -11.282 -14.188 1.00 89.00 358 GLU A N 1
ATOM 2740 C CA . GLU A 1 358 ? 13.960 -12.546 -14.276 1.00 89.00 358 GLU A CA 1
ATOM 2741 C C . GLU A 1 358 ? 13.071 -13.772 -14.027 1.00 89.00 358 GLU A C 1
ATOM 2743 O O . GLU A 1 358 ? 13.501 -14.904 -14.249 1.00 89.00 358 GLU A O 1
ATOM 2748 N N . THR A 1 359 ? 11.840 -13.577 -13.547 1.00 91.94 359 THR A N 1
ATOM 2749 C CA . THR A 1 359 ? 10.924 -14.687 -13.281 1.00 91.94 359 THR A CA 1
ATOM 2750 C C . THR A 1 359 ? 10.516 -15.335 -14.611 1.00 91.94 359 THR A C 1
ATOM 2752 O O . THR A 1 359 ? 9.979 -14.644 -15.484 1.00 91.94 359 THR A O 1
ATOM 2755 N N . PRO A 1 360 ? 10.726 -16.654 -14.796 1.00 91.44 360 PRO A N 1
ATOM 2756 C CA . PRO A 1 360 ? 10.385 -17.327 -16.044 1.00 91.44 360 PRO A CA 1
ATOM 2757 C C . PRO A 1 360 ? 8.926 -17.091 -16.441 1.00 91.44 360 PRO A C 1
ATOM 2759 O O . PRO A 1 360 ? 8.028 -17.219 -15.615 1.00 91.44 360 PRO A O 1
ATOM 2762 N N . GLY A 1 361 ? 8.700 -16.722 -17.702 1.00 91.88 361 GLY A N 1
ATOM 2763 C CA . GLY A 1 361 ? 7.359 -16.473 -18.238 1.00 91.88 361 GLY A CA 1
ATOM 2764 C C . GLY A 1 361 ? 6.803 -15.077 -17.978 1.00 91.88 361 GLY A C 1
ATOM 2765 O O . GLY A 1 361 ? 5.720 -14.785 -18.489 1.00 91.88 361 GLY A O 1
ATOM 2766 N N . VAL A 1 362 ? 7.523 -14.221 -17.233 1.00 93.31 362 VAL A N 1
ATOM 2767 C CA . VAL A 1 362 ? 7.152 -12.810 -17.038 1.00 93.31 362 VAL A CA 1
ATOM 2768 C C . VAL A 1 362 ? 7.480 -11.956 -18.263 1.00 93.31 362 VAL A C 1
ATOM 2770 O O . VAL A 1 362 ? 6.667 -11.133 -18.672 1.00 93.31 362 VAL A O 1
ATOM 2773 N N . VAL A 1 363 ? 8.640 -12.183 -18.879 1.00 92.69 363 VAL A N 1
ATOM 2774 C CA . VAL A 1 363 ? 8.965 -11.663 -20.213 1.00 92.69 363 VAL A CA 1
ATOM 2775 C C . VAL A 1 363 ? 8.843 -12.821 -21.196 1.00 92.69 363 VAL A C 1
ATOM 2777 O O . VAL A 1 363 ? 9.646 -13.754 -21.184 1.00 92.69 363 VAL A O 1
ATOM 2780 N N . PHE A 1 364 ? 7.788 -12.807 -22.004 1.00 91.19 364 PHE A N 1
ATOM 2781 C CA . PHE A 1 364 ? 7.466 -13.860 -22.955 1.00 91.19 364 PHE A CA 1
ATOM 2782 C C . PHE A 1 364 ? 6.715 -13.299 -24.168 1.00 91.19 364 PHE A C 1
ATOM 2784 O O . PHE A 1 364 ? 5.612 -12.768 -24.054 1.00 91.19 364 PHE A O 1
ATOM 2791 N N . ASN A 1 365 ? 7.289 -13.466 -25.361 1.00 91.19 365 ASN A N 1
ATOM 2792 C CA . ASN A 1 365 ? 6.652 -13.044 -26.605 1.00 91.19 365 ASN A CA 1
ATOM 2793 C C . ASN A 1 365 ? 5.751 -14.157 -27.166 1.00 91.19 365 ASN A C 1
ATOM 2795 O O . ASN A 1 365 ? 6.228 -15.077 -27.832 1.00 91.19 365 ASN A O 1
ATOM 2799 N N . ILE A 1 366 ? 4.438 -14.041 -26.946 1.00 90.00 366 ILE A N 1
ATOM 2800 C CA . ILE A 1 366 ? 3.445 -15.014 -27.432 1.00 90.00 366 ILE A CA 1
ATOM 2801 C C . ILE A 1 366 ? 3.290 -15.057 -28.961 1.00 90.00 366 ILE A C 1
ATOM 2803 O O . ILE A 1 366 ? 2.706 -16.007 -29.478 1.00 90.00 366 ILE A O 1
ATOM 2807 N N . TYR A 1 367 ? 3.808 -14.061 -29.685 1.00 88.12 367 TYR A N 1
ATOM 2808 C CA . TYR A 1 367 ? 3.744 -13.992 -31.149 1.00 88.12 367 TYR A CA 1
ATOM 2809 C C . TYR A 1 367 ? 4.923 -14.688 -31.828 1.00 88.12 367 TYR A C 1
ATOM 2811 O O . TYR A 1 367 ? 4.914 -14.867 -33.047 1.00 88.12 367 TYR A O 1
ATOM 2819 N N . ASN A 1 368 ? 5.936 -15.103 -31.062 1.00 82.81 368 ASN A N 1
ATOM 2820 C CA . ASN A 1 368 ? 7.007 -15.920 -31.602 1.00 82.81 368 ASN A CA 1
ATOM 2821 C C . ASN A 1 368 ? 6.518 -17.365 -31.788 1.00 82.81 368 ASN A C 1
ATOM 2823 O O . ASN A 1 368 ? 6.509 -18.171 -30.860 1.00 82.81 368 ASN A O 1
ATOM 2827 N N . THR A 1 369 ? 6.085 -17.681 -33.006 1.00 68.38 369 THR A N 1
ATOM 2828 C CA . THR A 1 369 ? 5.526 -18.987 -33.383 1.00 68.38 369 THR A CA 1
ATOM 2829 C C . THR A 1 369 ? 6.586 -20.014 -33.783 1.00 68.38 369 THR A C 1
ATOM 2831 O O . THR A 1 369 ? 6.255 -21.181 -34.000 1.00 68.38 369 THR A O 1
ATOM 2834 N N . TRP A 1 370 ? 7.864 -19.626 -33.850 1.00 70.38 370 TRP A N 1
ATOM 2835 C CA . TRP A 1 370 ? 8.946 -20.539 -34.204 1.00 70.38 370 TRP A CA 1
ATOM 2836 C C . TRP A 1 370 ? 9.165 -21.580 -33.102 1.00 70.38 370 TRP A C 1
ATOM 2838 O O . TRP A 1 370 ? 9.605 -21.261 -32.000 1.00 70.38 370 TRP A O 1
ATOM 2848 N N . GLY A 1 371 ? 8.856 -22.842 -33.412 1.00 64.88 371 GLY A N 1
ATOM 2849 C CA . GLY A 1 371 ? 9.119 -23.993 -32.544 1.00 64.88 371 GLY A CA 1
ATOM 2850 C C . GLY A 1 371 ? 8.123 -24.217 -31.401 1.00 64.88 371 GLY A C 1
ATOM 2851 O O . GLY A 1 371 ? 8.327 -25.155 -30.642 1.00 64.88 371 GLY A O 1
ATOM 2852 N N . ASN A 1 372 ? 7.068 -23.395 -31.284 1.00 67.12 372 ASN A N 1
ATOM 2853 C CA . ASN A 1 372 ? 6.051 -23.461 -30.222 1.00 67.12 372 ASN A CA 1
ATOM 2854 C C . ASN A 1 372 ? 6.642 -23.793 -28.831 1.00 67.12 372 ASN A C 1
ATOM 2856 O O . ASN A 1 372 ? 6.298 -24.825 -28.251 1.00 67.12 372 ASN A O 1
ATOM 2860 N N . PRO A 1 373 ? 7.572 -22.970 -28.311 1.00 72.88 373 PRO A N 1
ATOM 2861 C CA . PRO A 1 373 ? 8.272 -23.302 -27.081 1.00 72.88 373 PRO A CA 1
ATOM 2862 C C . PRO A 1 373 ? 7.278 -23.455 -25.917 1.00 72.88 373 PRO A C 1
ATOM 2864 O O . PRO A 1 373 ? 6.312 -22.684 -25.837 1.00 72.88 373 PRO A O 1
ATOM 2867 N N . PRO A 1 374 ? 7.500 -24.426 -25.010 1.00 83.00 374 PRO A N 1
ATOM 2868 C CA . PRO A 1 374 ? 6.658 -24.586 -23.834 1.00 83.00 374 PRO A CA 1
ATOM 2869 C C . PRO A 1 374 ? 6.683 -23.294 -23.016 1.00 83.00 374 PRO A C 1
ATOM 2871 O O . PRO A 1 374 ? 7.736 -22.681 -22.837 1.00 83.00 374 PRO A O 1
ATOM 2874 N N . TYR A 1 375 ? 5.518 -22.868 -22.530 1.00 91.06 375 TYR A N 1
ATOM 2875 C CA . TYR A 1 375 ? 5.424 -21.663 -21.715 1.00 91.06 375 TYR A CA 1
ATOM 2876 C C . TYR A 1 375 ? 5.889 -21.961 -20.280 1.00 91.06 375 TYR A C 1
ATOM 2878 O O . TYR A 1 375 ? 5.249 -22.772 -19.602 1.00 91.06 375 TYR A O 1
ATOM 2886 N N . PRO A 1 376 ? 6.966 -21.321 -19.787 1.00 93.19 376 PRO A N 1
ATOM 2887 C CA . PRO A 1 376 ? 7.364 -21.460 -18.394 1.00 93.19 376 PRO A CA 1
ATOM 2888 C C . PRO A 1 376 ? 6.378 -20.683 -17.517 1.00 93.19 376 PRO A C 1
ATOM 2890 O O . PRO A 1 376 ? 6.280 -19.465 -17.621 1.00 93.19 376 PRO A O 1
ATOM 2893 N N . ILE A 1 377 ? 5.621 -21.376 -16.667 1.00 95.50 377 ILE A N 1
ATOM 2894 C CA . ILE A 1 377 ? 4.606 -20.722 -15.835 1.00 95.50 377 ILE A CA 1
ATOM 2895 C C . ILE A 1 377 ? 5.292 -20.004 -14.655 1.00 95.50 377 ILE A C 1
ATOM 2897 O O . ILE A 1 377 ? 5.981 -20.670 -13.880 1.00 95.50 377 ILE A O 1
ATOM 2901 N N . PRO A 1 378 ? 5.085 -18.686 -14.461 1.00 94.94 378 PRO A N 1
ATOM 2902 C CA . PRO A 1 378 ? 5.788 -17.904 -13.442 1.00 94.94 378 PRO A CA 1
ATOM 2903 C C . PRO A 1 378 ? 5.384 -18.267 -12.011 1.00 94.94 378 PRO A C 1
ATOM 2905 O O . PRO A 1 378 ? 4.299 -18.797 -11.767 1.00 94.94 378 PRO A O 1
ATOM 2908 N N . GLY A 1 379 ? 6.226 -17.911 -11.037 1.00 91.69 379 GLY A N 1
ATOM 2909 C CA . GLY A 1 379 ? 5.986 -18.104 -9.600 1.00 91.69 379 GLY A CA 1
ATOM 2910 C C . GLY A 1 379 ? 6.481 -19.454 -9.052 1.00 91.69 379 GLY A C 1
ATOM 2911 O O . GLY A 1 379 ? 7.046 -20.247 -9.799 1.00 91.69 379 GLY A O 1
ATOM 2912 N N . PRO A 1 380 ? 6.255 -19.745 -7.756 1.00 92.94 380 PRO A N 1
ATOM 2913 C CA . PRO A 1 380 ? 6.774 -20.946 -7.095 1.00 92.94 380 PRO A CA 1
ATOM 2914 C C . PRO A 1 380 ? 6.136 -22.231 -7.639 1.00 92.94 380 PRO A C 1
ATOM 2916 O O . PRO A 1 380 ? 5.086 -22.182 -8.279 1.00 92.94 380 PRO A O 1
ATOM 2919 N N . GLU A 1 381 ? 6.728 -23.384 -7.342 1.00 93.88 381 GLU A N 1
ATOM 2920 C CA . GLU A 1 381 ? 6.134 -24.689 -7.659 1.00 93.88 381 GLU A CA 1
ATOM 2921 C C . GLU A 1 381 ? 4.748 -24.873 -7.023 1.00 93.88 381 GLU A C 1
ATOM 2923 O O . GLU A 1 381 ? 4.441 -24.307 -5.967 1.00 93.88 381 GLU A O 1
ATOM 2928 N N . VAL A 1 382 ? 3.905 -25.685 -7.666 1.00 95.75 382 VAL A N 1
ATOM 2929 C CA . VAL A 1 382 ? 2.588 -26.040 -7.126 1.00 95.75 382 VAL A CA 1
ATOM 2930 C C . VAL A 1 382 ? 2.759 -26.891 -5.869 1.00 95.75 382 VAL A C 1
ATOM 2932 O O . VAL A 1 382 ? 3.335 -27.978 -5.895 1.00 95.75 382 VAL A O 1
ATOM 2935 N N . TRP A 1 383 ? 2.202 -26.422 -4.757 1.00 95.62 383 TRP A N 1
ATOM 2936 C CA . TRP A 1 383 ? 2.131 -27.186 -3.525 1.00 95.62 383 TRP A CA 1
ATOM 2937 C C . TRP A 1 383 ? 0.939 -28.145 -3.556 1.00 95.62 383 TRP A C 1
ATOM 2939 O O . TRP A 1 383 ? -0.220 -27.740 -3.486 1.00 95.62 383 TRP A O 1
ATOM 2949 N N . THR A 1 384 ? 1.229 -29.443 -3.611 1.00 85.06 384 THR A N 1
ATOM 2950 C CA . THR A 1 384 ? 0.229 -30.511 -3.784 1.00 85.06 384 THR A CA 1
ATOM 2951 C C . THR A 1 384 ? -0.338 -31.072 -2.475 1.00 85.06 384 THR A C 1
ATOM 2953 O O . THR A 1 384 ? -1.131 -32.012 -2.500 1.00 85.06 384 THR A O 1
ATOM 2956 N N . GLY A 1 385 ? 0.019 -30.501 -1.318 1.00 77.50 385 GLY A N 1
ATOM 2957 C CA . GLY A 1 385 ? -0.533 -30.919 -0.022 1.00 77.50 385 GLY A CA 1
ATOM 2958 C C . GLY A 1 385 ? 0.342 -31.853 0.814 1.00 77.50 385 GLY A C 1
ATOM 2959 O O . GLY A 1 385 ? -0.120 -32.287 1.864 1.00 77.50 385 GLY A O 1
ATOM 2960 N N . GLY A 1 386 ? 1.580 -32.132 0.384 1.00 65.44 386 GLY A N 1
ATOM 2961 C CA . GLY A 1 386 ? 2.480 -33.099 1.027 1.00 65.44 386 GLY A CA 1
ATOM 2962 C C . GLY A 1 386 ? 2.003 -34.542 0.821 1.00 65.44 386 GLY A C 1
ATOM 2963 O O . GLY A 1 386 ? 0.889 -34.896 1.209 1.00 65.44 386 GLY A O 1
ATOM 2964 N N . ASN A 1 387 ? 2.829 -35.374 0.180 1.00 47.34 387 ASN A N 1
ATOM 2965 C CA . ASN A 1 387 ? 2.519 -36.796 -0.011 1.00 47.34 387 ASN A CA 1
ATOM 2966 C C . ASN A 1 387 ? 2.345 -37.530 1.316 1.00 47.34 387 ASN A C 1
ATOM 2968 O O . ASN A 1 387 ? 3.113 -37.258 2.264 1.00 47.34 387 ASN A O 1
#

Sequence (387 aa):
MWAIFRILTRNGPVEDLSLIDVQCNGWSAGGVVGSAPAPLVATVAAGATV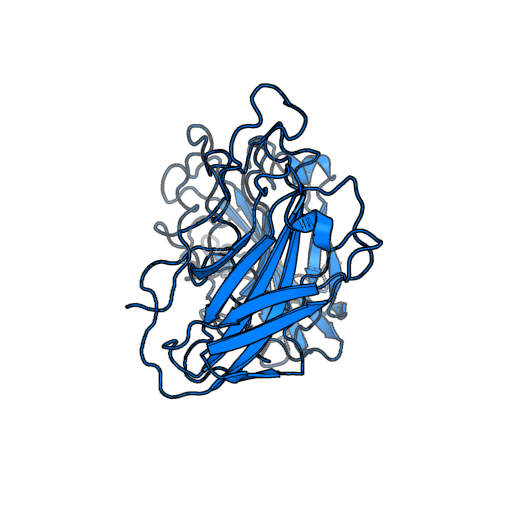KFNWTEWPDSHKGPIITYMARAPSDITKWNPGNSAVWFKIDHSGKDASGRWAAAETLVANKGIYTTRIPPKLRPGQYIIRHEILALHGAWSYPGVQVYPSCIQVQVTGSGNALPTSFVSFPGAYTAQTQGIVFDVYTNNGAYPIPGPAVLQCNGWTADGQPGSAPAPLVGTIAAGDVVKFNWTDWPDSHRGPVLNYLARVPDGVDIRQWTPDKDAAIWFKIDHAGKYEDGTWAADMFVPPNNKLYSLRIPPKLKPGQYLIRHEILALHGAFDFPGIQAYPVCVQVEITGNGTAFPTSFVSFPGAYTPETPGVVFNIYNTWGNPPYPIPGPEVWTGGN